Protein AF-A0A7C5IJB0-F1 (afdb_monomer)

Nearest PDB structures (foldseek):
  7scl-assembly1_A  TM=9.214E-01  e=8.291E-28  Staphylococcus aureus
  1pzx-assembly2_B  TM=9.010E-01  e=3.200E-28  Geobacillus stearothermophilus
  5woo-assembly1_A  TM=9.249E-01  e=5.245E-27  Staphylococcus aureus
  3lup-assembly1_A  TM=8.857E-01  e=1.009E-26  Streptococcus agalactiae 2603V/R
  7sg3-assembly1_A  TM=8.750E-01  e=2.615E-26  Staphylococcus aureus

Mean predicted aligned error: 15.98 Å

Solvent-accessible surface area (backbone atoms only — not comparable to full-atom values): 25417 Å² total; per-residue (Å²): 139,82,84,78,88,84,86,86,83,86,89,78,98,72,97,78,92,80,90,80,90,83,81,89,78,93,77,83,96,74,89,81,86,81,86,79,91,85,86,86,86,88,81,87,88,91,83,89,79,94,75,96,72,81,88,80,80,82,81,82,79,87,84,80,86,80,87,82,84,65,96,86,74,82,55,74,74,65,57,54,61,49,62,77,70,77,55,89,82,84,83,87,86,87,77,96,71,96,69,84,69,76,76,66,59,73,71,65,78,79,72,80,88,85,88,81,80,85,82,85,70,69,89,89,71,77,76,79,82,70,76,96,57,92,72,75,64,48,66,40,35,33,33,41,48,48,20,15,66,50,69,70,57,25,59,75,54,58,39,44,73,45,50,32,32,39,29,50,78,90,48,76,36,35,33,80,74,77,38,48,48,68,60,42,56,54,46,65,71,72,45,89,62,73,59,49,73,44,65,50,49,30,69,61,45,29,53,53,50,51,65,63,32,67,84,60,19,33,37,41,34,37,29,52,8,63,79,73,38,65,42,48,61,22,44,52,54,17,44,66,76,40,82,90,58,56,67,44,81,41,73,43,40,29,52,23,44,54,22,26,52,47,47,52,49,46,30,52,42,35,75,72,67,52,53,72,68,58,44,51,59,47,46,54,51,44,56,73,60,43,46,41,38,34,38,39,72,51,66,61,29,19,53,75,59,69,55,29,53,61,38,55,78,46,65,92,76,45,95,67,52,21,43,30,30,31,59,53,98,22,39,35,33,65,72,45,89,24,69,40,63,71,62,26,52,53,47,50,54,50,52,48,34,72,76,62,45,71,60,40,48,20,40,33,27,28,29,19,15,95,34,70,67,64,39,53,53,51,44,53,58,46,53,75,49,31,40,56,81,38,79,45,81,17,57,31,32,44,65,43,27,54,27,45,31,62,59,23,44,32,43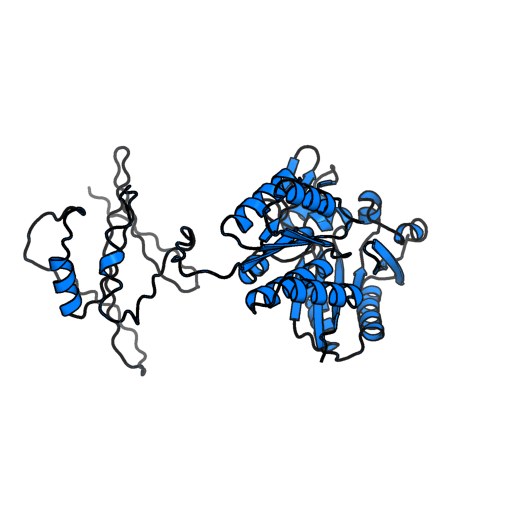,28,41,24,76,54,84,131

Sequence (418 aa):
MTASPQIFIARTPYCVQSYAALTAHGQRGRMSVIPALLVEEYGKDPAPLCQESKPLWHATRLRGGQPGIQANELSYDKLKTLSCQGAAATAYFLGHLPLNIHSIWANLATKHACRYLRVLLPANVMGIYRPETGASAMIRIVADSASSIAPDLAQQLGIHLVPMKVLFGEETYLDGVNMDSTEFYERLKSNRVLPTTSQPSAGELQQVFDQLTAGGDEVLCVLISHLMSGTLSSAEAARDMLPTRSIHIFNSLSVSVGEGLLAMAAAKMAQEGQTMEAILARLERMRSQMRLFFVVDTLEFLQRGGRIGGAAALIGSLLKVKPLLCIENGRIEPMEKVRTKPKAVERMLAVMEEKVGAGRPVWAAVTHTNNPIEAAQLSQALQARFDCRHMLVGDAGPTVGVHAGPGVLGIATCPIEA

Radius of gyration: 28.79 Å; Cα contacts (8 Å, |Δi|>4): 614; chains: 1; bounding box: 74×82×54 Å

Structure (mmCIF, N/CA/C/O backbone):
data_AF-A0A7C5IJB0-F1
#
_entry.id   AF-A0A7C5IJB0-F1
#
loop_
_atom_site.group_PDB
_atom_site.id
_atom_site.type_symbol
_atom_site.label_atom_id
_atom_site.label_alt_id
_atom_site.label_comp_id
_atom_site.label_asym_id
_atom_site.label_entity_id
_atom_site.label_seq_id
_atom_site.pdbx_PDB_ins_code
_atom_site.Cartn_x
_atom_site.Cartn_y
_atom_site.Cartn_z
_atom_site.occupancy
_atom_site.B_iso_or_equiv
_atom_site.auth_seq_id
_atom_site.auth_comp_id
_atom_site.auth_asym_id
_atom_site.auth_atom_id
_atom_site.pdbx_PDB_model_num
ATOM 1 N N . MET A 1 1 ? -17.697 65.848 -2.144 1.00 29.58 1 MET A N 1
ATOM 2 C CA . MET A 1 1 ? -16.968 64.940 -3.054 1.00 29.58 1 MET A CA 1
ATOM 3 C C . MET A 1 1 ? -17.092 63.530 -2.503 1.00 29.58 1 MET A C 1
ATOM 5 O O . MET A 1 1 ? -16.327 63.134 -1.639 1.00 29.58 1 MET A O 1
ATOM 9 N N . THR A 1 2 ? -18.149 62.833 -2.904 1.00 24.44 2 THR A N 1
ATOM 10 C CA . THR A 1 2 ? -18.487 61.473 -2.470 1.00 24.44 2 THR A CA 1
ATOM 11 C C . THR A 1 2 ? -18.045 60.507 -3.561 1.00 24.44 2 THR A C 1
ATOM 13 O O . THR A 1 2 ? -18.584 60.553 -4.665 1.00 24.44 2 THR A O 1
ATOM 16 N N . ALA A 1 3 ? -17.044 59.675 -3.280 1.00 24.64 3 ALA A N 1
ATOM 17 C CA . ALA A 1 3 ? -16.670 58.577 -4.162 1.00 24.64 3 ALA A CA 1
ATOM 18 C C . ALA A 1 3 ? -17.690 57.437 -3.999 1.00 24.64 3 ALA A C 1
ATOM 20 O O . ALA A 1 3 ? -17.927 56.969 -2.886 1.00 24.64 3 ALA A O 1
ATOM 21 N N . SER A 1 4 ? -18.314 57.025 -5.102 1.00 23.22 4 SER A N 1
ATOM 22 C CA . SER A 1 4 ? -19.212 55.869 -5.158 1.00 23.22 4 SER A CA 1
ATOM 23 C C . SER A 1 4 ? -18.417 54.565 -4.992 1.00 23.22 4 SER A C 1
ATOM 25 O O . SER A 1 4 ? -17.361 54.433 -5.614 1.00 23.22 4 SER A O 1
ATOM 27 N N . PRO A 1 5 ? -18.890 53.584 -4.204 1.00 26.23 5 PRO A N 1
ATOM 28 C CA . PRO A 1 5 ? -18.219 52.292 -4.093 1.00 26.23 5 PRO A CA 1
ATOM 29 C C . PRO A 1 5 ? -18.328 51.509 -5.412 1.00 26.23 5 PRO A C 1
ATOM 31 O O . PRO A 1 5 ? -19.416 51.368 -5.971 1.00 26.23 5 PRO A O 1
ATOM 34 N N . GLN A 1 6 ? -17.199 50.997 -5.908 1.00 23.09 6 GLN A N 1
ATOM 35 C CA . GLN A 1 6 ? -17.156 50.047 -7.023 1.00 23.09 6 GLN A CA 1
ATOM 36 C C . GLN A 1 6 ? -17.280 48.613 -6.492 1.00 23.09 6 GLN A C 1
ATOM 38 O O . GLN A 1 6 ? -16.606 48.240 -5.534 1.00 23.09 6 GLN A O 1
ATOM 43 N N . ILE A 1 7 ? -18.136 47.813 -7.131 1.00 28.77 7 ILE A N 1
ATOM 44 C CA . ILE A 1 7 ? -18.315 46.382 -6.861 1.00 28.77 7 ILE A CA 1
ATOM 45 C C . ILE A 1 7 ? -17.532 45.608 -7.924 1.00 28.77 7 ILE A C 1
ATOM 47 O O . ILE A 1 7 ? -17.762 45.803 -9.116 1.00 28.77 7 ILE A O 1
ATOM 51 N N . PHE A 1 8 ? -16.636 44.715 -7.503 1.00 24.11 8 PHE A N 1
ATOM 52 C CA . PHE A 1 8 ? -15.958 43.776 -8.399 1.00 24.11 8 PHE A CA 1
ATOM 53 C C . PHE A 1 8 ? -16.697 42.433 -8.414 1.00 24.11 8 PHE A C 1
ATOM 55 O O . PHE A 1 8 ? -17.028 41.892 -7.361 1.00 24.11 8 PHE A O 1
ATOM 62 N N . ILE A 1 9 ? -16.946 41.892 -9.610 1.00 26.31 9 ILE A N 1
ATOM 63 C CA . ILE A 1 9 ? -17.582 40.586 -9.831 1.00 26.31 9 ILE A CA 1
ATOM 64 C C . ILE A 1 9 ? -16.593 39.718 -10.614 1.00 26.31 9 ILE A C 1
ATOM 66 O O . ILE A 1 9 ? -16.272 40.038 -11.757 1.00 26.31 9 ILE A O 1
ATOM 70 N N . ALA A 1 10 ? -16.132 38.615 -10.026 1.00 23.77 10 ALA A N 1
ATOM 71 C CA . ALA A 1 10 ? -15.390 37.574 -10.737 1.00 23.77 10 ALA A CA 1
ATOM 72 C C . ALA A 1 10 ? -16.339 36.415 -11.087 1.00 23.77 10 ALA A C 1
ATOM 74 O O . ALA A 1 10 ? -17.153 36.006 -10.261 1.00 23.77 10 ALA A O 1
ATOM 75 N N . ARG A 1 11 ? -16.256 35.898 -12.319 1.00 22.50 11 ARG A N 1
ATOM 76 C CA . ARG A 1 11 ? -17.023 34.732 -12.789 1.00 22.50 11 ARG A CA 1
ATOM 77 C C . ARG A 1 11 ? -16.116 33.501 -12.833 1.00 22.50 11 ARG A C 1
ATOM 79 O O . ARG A 1 11 ? -15.090 33.546 -13.504 1.00 22.50 11 ARG A O 1
ATOM 86 N N . THR A 1 12 ? -16.541 32.393 -12.233 1.00 23.52 12 THR A N 1
ATOM 87 C CA . THR A 1 12 ? -16.062 31.037 -12.562 1.00 23.52 12 THR A CA 1
ATOM 88 C C . THR A 1 12 ? -17.260 30.085 -12.695 1.00 23.52 12 THR A C 1
ATOM 90 O O . THR A 1 12 ? -18.293 30.325 -12.065 1.00 23.52 12 THR A O 1
ATOM 93 N N . PRO A 1 13 ? -17.196 29.052 -13.560 1.00 24.62 13 PRO A N 1
ATOM 94 C CA . PRO A 1 13 ? -18.396 28.381 -14.039 1.00 24.62 13 PRO A CA 1
ATOM 95 C C . PRO A 1 13 ? -18.637 27.043 -13.330 1.00 24.62 13 PRO A C 1
ATOM 97 O O . PRO A 1 13 ? -18.493 26.023 -13.974 1.00 24.62 13 PRO A O 1
ATOM 100 N N . TYR A 1 14 ? -19.026 27.018 -12.051 1.00 23.75 14 TYR A N 1
ATOM 101 C CA . TYR A 1 14 ? -19.709 25.856 -11.448 1.00 23.75 14 TYR A CA 1
ATOM 102 C C . TYR A 1 14 ? -20.651 26.326 -10.320 1.00 23.75 14 TYR A C 1
ATOM 104 O O . TYR A 1 14 ? -20.256 27.072 -9.428 1.00 23.75 14 TYR A O 1
ATOM 112 N N . CYS A 1 15 ? -21.930 25.949 -10.418 1.00 24.45 15 CYS A N 1
ATOM 113 C CA . CYS A 1 15 ? -23.040 26.337 -9.540 1.00 24.45 15 CYS A CA 1
ATOM 114 C C . CYS A 1 15 ? -22.812 25.980 -8.062 1.00 24.45 15 CYS A C 1
ATOM 116 O O . CYS A 1 15 ? -22.786 24.798 -7.752 1.00 24.45 15 CYS A O 1
ATOM 118 N N . VAL A 1 16 ? -22.748 26.987 -7.178 1.00 25.56 16 VAL A N 1
ATOM 119 C CA . VAL A 1 16 ? -23.660 27.277 -6.038 1.00 25.56 16 VAL A CA 1
ATOM 120 C C . VAL A 1 16 ? -23.373 28.735 -5.627 1.00 25.56 16 VAL A C 1
ATOM 122 O O . VAL A 1 16 ? -22.243 29.063 -5.277 1.00 25.56 16 VAL A O 1
ATOM 125 N N . GLN A 1 17 ? -24.354 29.640 -5.722 1.00 24.73 17 GLN A N 1
ATOM 126 C CA . GLN A 1 17 ? -24.173 31.065 -5.404 1.00 24.73 17 GLN A CA 1
ATOM 127 C C . GLN A 1 17 ? -24.481 31.354 -3.929 1.00 24.73 17 GLN A C 1
ATOM 129 O O . GLN A 1 17 ? -25.621 31.222 -3.501 1.00 24.73 17 GLN A O 1
ATOM 134 N N . SER A 1 18 ? -23.486 31.842 -3.189 1.00 28.72 18 SER A N 1
ATOM 135 C CA . SER A 1 18 ? -23.680 32.573 -1.931 1.00 28.72 18 SER A CA 1
ATOM 136 C C . SER A 1 18 ? -23.090 33.970 -2.111 1.00 28.72 18 SER A C 1
ATOM 138 O O . SER A 1 18 ? -21.900 34.104 -2.393 1.00 28.72 18 SER A O 1
ATOM 140 N N . TYR A 1 19 ? -23.906 35.017 -1.981 1.00 25.91 19 TYR A N 1
ATOM 141 C CA . TYR A 1 19 ? -23.451 36.403 -2.096 1.00 25.91 19 TYR A CA 1
ATOM 142 C C . TYR A 1 19 ? -23.101 36.968 -0.718 1.00 25.91 19 TYR A C 1
ATOM 144 O O . TYR A 1 19 ? -23.952 37.027 0.166 1.00 25.91 19 TYR A O 1
ATOM 152 N N . ALA A 1 20 ? -21.871 37.450 -0.555 1.00 27.50 20 ALA A N 1
ATOM 153 C CA . ALA A 1 20 ? -21.497 38.326 0.550 1.00 27.50 20 ALA A CA 1
ATOM 154 C C . ALA A 1 20 ? -21.098 39.690 -0.024 1.00 27.50 20 ALA A C 1
ATOM 156 O O . ALA A 1 20 ? -20.130 39.796 -0.776 1.00 27.50 20 ALA A O 1
ATOM 157 N N . ALA A 1 21 ? -21.848 40.740 0.311 1.00 27.16 21 ALA A N 1
ATOM 158 C CA . ALA A 1 21 ? -21.443 42.110 0.024 1.00 27.16 21 ALA A CA 1
ATOM 159 C C . ALA A 1 21 ? -20.511 42.593 1.146 1.00 27.16 21 ALA A C 1
ATOM 161 O O . ALA A 1 21 ? -20.919 42.679 2.302 1.00 27.16 21 ALA A O 1
ATOM 162 N N . LEU A 1 22 ? -19.258 42.907 0.811 1.00 26.75 22 LEU A N 1
ATOM 163 C CA . LEU A 1 22 ? -18.311 43.546 1.725 1.00 26.75 22 LEU A CA 1
ATOM 164 C C . LEU A 1 22 ? -18.244 45.039 1.398 1.00 26.75 22 LEU A C 1
ATOM 166 O O . LEU A 1 22 ? -17.748 45.427 0.343 1.00 26.75 22 LEU A O 1
ATOM 170 N N . THR A 1 23 ? -18.713 45.889 2.306 1.00 28.05 23 THR A N 1
ATOM 171 C CA . THR A 1 23 ? -18.455 47.335 2.255 1.00 28.05 23 THR A CA 1
ATOM 172 C C . THR A 1 23 ? -17.389 47.697 3.279 1.00 28.05 23 THR A C 1
ATOM 174 O O . THR A 1 23 ? -17.592 47.517 4.479 1.00 28.05 23 THR A O 1
ATOM 177 N N . ALA A 1 24 ? -16.254 48.223 2.817 1.00 26.02 24 ALA A N 1
ATOM 178 C CA . ALA A 1 24 ? -15.204 48.746 3.682 1.00 26.02 24 ALA A CA 1
ATOM 179 C C . ALA A 1 24 ? -15.493 50.213 4.037 1.00 26.02 24 ALA A C 1
ATOM 181 O O . ALA A 1 24 ? -15.533 51.071 3.156 1.00 26.02 24 ALA A O 1
ATOM 182 N N . HIS A 1 25 ? -15.642 50.517 5.326 1.00 30.11 25 HIS A N 1
ATOM 183 C CA . HIS A 1 25 ? -15.542 51.887 5.826 1.00 30.11 25 HIS A CA 1
ATOM 184 C C . HIS A 1 25 ? -14.255 52.052 6.633 1.00 30.11 25 HIS A C 1
ATOM 186 O O . HIS A 1 25 ? -13.997 51.325 7.591 1.00 30.11 25 HIS A O 1
ATOM 192 N N . GLY A 1 26 ? -13.432 53.019 6.228 1.00 27.67 26 GLY A N 1
ATOM 193 C CA . GLY A 1 26 ? -12.246 53.424 6.967 1.00 27.67 26 GLY A CA 1
ATOM 194 C C . GLY A 1 26 ? -12.617 54.273 8.181 1.00 27.67 26 GLY A C 1
ATOM 195 O O . GLY A 1 26 ? -13.130 55.372 8.024 1.00 27.67 26 GLY A O 1
ATOM 196 N N . GLN A 1 27 ? -12.351 53.762 9.381 1.00 29.03 27 GLN A N 1
ATOM 197 C CA . GLN A 1 27 ? -11.394 54.305 10.356 1.00 29.03 27 GLN A CA 1
ATOM 198 C C . GLN A 1 27 ? -11.467 53.472 11.651 1.00 29.03 27 GLN A C 1
ATOM 200 O O . GLN A 1 27 ? -12.530 53.285 12.227 1.00 29.03 27 GLN A O 1
ATOM 205 N N . ARG A 1 28 ? -10.297 52.989 12.097 1.00 31.72 28 ARG A N 1
ATOM 206 C CA . ARG A 1 28 ? -10.002 52.308 13.378 1.00 31.72 28 ARG A CA 1
ATOM 207 C C . ARG A 1 28 ? -10.847 51.065 13.735 1.00 31.72 28 ARG A C 1
ATOM 209 O O . ARG A 1 28 ? -11.802 51.120 14.496 1.00 31.72 28 ARG A O 1
ATOM 216 N N . GLY A 1 29 ? -10.332 49.900 13.333 1.00 34.06 29 GLY A N 1
ATOM 217 C CA . GLY A 1 29 ? -10.135 48.774 14.263 1.00 34.06 29 GLY A CA 1
ATOM 218 C C . GLY A 1 29 ? -11.329 47.903 14.675 1.00 34.06 29 GLY A C 1
ATOM 219 O O . GLY A 1 29 ? -11.158 47.087 15.576 1.00 34.06 29 GLY A O 1
ATOM 220 N N . ARG A 1 30 ? -12.503 48.005 14.042 1.00 26.06 30 ARG A N 1
ATOM 221 C CA . ARG A 1 30 ? -13.581 47.006 14.184 1.00 26.06 30 ARG A CA 1
ATOM 222 C C . ARG A 1 30 ? -14.236 46.727 12.835 1.00 26.06 30 ARG A C 1
ATOM 224 O O . ARG A 1 30 ? -14.758 47.634 12.199 1.00 26.06 30 ARG A O 1
ATOM 231 N N . MET A 1 31 ? -14.205 45.466 12.412 1.00 25.78 31 MET A N 1
ATOM 232 C CA . MET A 1 31 ? -14.923 44.978 11.237 1.00 25.78 31 MET A CA 1
ATOM 233 C C . MET A 1 31 ? -16.291 44.480 11.714 1.00 25.78 31 MET A C 1
ATOM 235 O O . MET A 1 31 ? -16.364 43.580 12.548 1.00 25.78 31 MET A O 1
ATOM 239 N N . SER A 1 32 ? -17.372 45.108 11.259 1.00 26.91 32 SER A N 1
ATOM 240 C CA . SER A 1 32 ? -18.741 44.717 11.608 1.00 26.91 32 SER A CA 1
ATOM 241 C C . SER A 1 32 ? -19.401 44.092 10.387 1.00 26.91 32 SER A C 1
ATOM 243 O O . SER A 1 32 ? -19.558 44.753 9.365 1.00 26.91 32 SER A O 1
ATOM 245 N N . VAL A 1 33 ? -19.772 42.816 10.487 1.00 28.78 33 VAL A N 1
ATOM 246 C CA . VAL A 1 33 ? -20.575 42.127 9.469 1.00 28.78 33 VAL A CA 1
ATOM 247 C C . VAL A 1 33 ? -22.043 42.390 9.793 1.00 28.78 33 VAL A C 1
ATOM 249 O O . VAL A 1 33 ? -22.505 42.025 10.871 1.00 28.78 33 VAL A O 1
ATOM 252 N N . ILE A 1 34 ? -22.773 43.045 8.889 1.00 26.20 34 ILE A N 1
ATOM 253 C CA . ILE A 1 34 ? -24.230 43.195 8.996 1.00 26.20 34 ILE A CA 1
ATOM 254 C C . ILE A 1 34 ? -24.862 42.059 8.179 1.00 26.20 34 ILE A C 1
ATOM 256 O O . ILE A 1 34 ? -24.633 42.015 6.969 1.00 26.20 34 ILE A O 1
ATOM 260 N N . PRO A 1 35 ? -25.640 41.140 8.778 1.00 25.52 35 PRO A N 1
ATOM 261 C CA . PRO A 1 35 ? -26.345 40.120 8.011 1.00 25.52 35 PRO A CA 1
ATOM 262 C C . PRO A 1 35 ? -27.511 40.758 7.244 1.00 25.52 35 PRO A C 1
ATOM 264 O O . PRO A 1 35 ? -28.336 41.455 7.835 1.00 25.52 35 PRO A O 1
ATOM 267 N N . ALA A 1 36 ? -27.605 40.496 5.941 1.00 26.64 36 ALA A N 1
ATOM 268 C CA . ALA A 1 36 ? -28.824 40.719 5.169 1.00 26.64 36 ALA A CA 1
ATOM 269 C C . ALA A 1 36 ? -29.621 39.407 5.123 1.00 26.64 36 ALA A C 1
ATOM 271 O O . ALA A 1 36 ? -29.064 38.355 4.810 1.00 26.64 36 ALA A O 1
ATOM 272 N N . LEU A 1 37 ? -30.912 39.463 5.454 1.00 25.73 37 LEU A N 1
ATOM 273 C CA . LEU A 1 37 ? -31.819 38.322 5.355 1.00 25.73 37 LEU A CA 1
ATOM 274 C C . LEU A 1 37 ? -32.308 38.213 3.900 1.00 25.73 37 LEU A C 1
ATOM 276 O O . LEU A 1 37 ? -32.921 39.151 3.393 1.00 25.73 37 LEU A O 1
ATOM 280 N N . LEU A 1 38 ? -32.039 37.091 3.234 1.00 25.11 38 LEU A N 1
ATOM 281 C CA . LEU A 1 38 ? -32.618 36.745 1.932 1.00 25.11 38 LEU A CA 1
ATOM 282 C C . LEU A 1 38 ? -33.705 35.691 2.156 1.00 25.11 38 LEU A C 1
ATOM 284 O O . LEU A 1 38 ? -33.462 34.686 2.821 1.00 25.11 38 LEU A O 1
ATOM 288 N N . VAL A 1 39 ? -34.901 35.937 1.625 1.00 25.39 39 VAL A N 1
ATOM 289 C CA . VAL A 1 39 ? -36.026 34.993 1.639 1.00 25.39 39 VAL A CA 1
ATOM 290 C C . VAL A 1 39 ? -36.309 34.611 0.187 1.00 25.39 39 VAL A C 1
ATOM 292 O O . VAL A 1 39 ? -36.594 35.493 -0.619 1.00 25.39 39 VAL A O 1
ATOM 295 N N . GLU A 1 40 ? -36.207 33.325 -0.151 1.00 27.06 40 GLU A N 1
ATOM 296 C CA . GLU A 1 40 ? -36.663 32.772 -1.436 1.00 27.06 40 GLU A CA 1
ATOM 297 C C . GLU A 1 40 ? -38.011 32.061 -1.240 1.00 27.06 40 GLU A C 1
ATOM 299 O O . GLU A 1 40 ? -38.139 31.196 -0.372 1.00 27.06 40 GLU A O 1
ATOM 304 N N . GLU A 1 41 ? -39.013 32.398 -2.057 1.00 25.81 41 GLU A N 1
ATOM 305 C CA . GLU A 1 41 ? -40.266 31.641 -2.176 1.00 25.81 41 GLU A CA 1
ATOM 306 C C . GLU A 1 41 ? -40.162 30.633 -3.331 1.00 25.81 41 GLU A C 1
ATOM 308 O O . GLU A 1 41 ? -39.852 31.007 -4.460 1.00 25.81 41 GLU A O 1
ATOM 313 N N . TYR A 1 42 ? -40.470 29.356 -3.077 1.00 27.70 42 TYR A N 1
ATOM 314 C CA . TYR A 1 42 ? -40.583 28.329 -4.121 1.00 27.70 42 TYR A CA 1
ATOM 315 C C . TYR A 1 42 ? -42.058 28.073 -4.474 1.00 27.70 42 TYR A C 1
ATOM 317 O O . TYR A 1 42 ? -42.798 27.472 -3.693 1.00 27.70 42 TYR A O 1
ATOM 325 N N . GLY A 1 43 ? -42.475 28.500 -5.670 1.00 27.39 43 GLY A N 1
ATOM 326 C CA . GLY A 1 43 ? -43.745 28.117 -6.304 1.00 27.39 43 GLY A CA 1
ATOM 327 C C . GLY A 1 43 ? -43.613 26.848 -7.163 1.00 27.39 43 GLY A C 1
ATOM 328 O O . GLY A 1 43 ? -42.544 26.565 -7.698 1.00 27.39 43 GLY A O 1
ATOM 329 N N . LYS A 1 44 ? -44.696 26.064 -7.265 1.00 28.17 44 LYS A N 1
ATOM 330 C CA . LYS A 1 44 ? -44.782 24.766 -7.967 1.00 28.17 44 LYS A CA 1
ATOM 331 C C . LYS A 1 44 ? -45.001 24.898 -9.492 1.00 28.17 44 LYS A C 1
ATOM 333 O O . LYS A 1 44 ? -45.686 25.814 -9.930 1.00 28.17 44 LYS A O 1
ATOM 338 N N . ASP A 1 45 ? -44.524 23.867 -10.201 1.00 27.44 45 ASP A N 1
ATOM 339 C CA . ASP A 1 45 ? -44.703 23.428 -11.608 1.00 27.44 45 ASP A CA 1
ATOM 340 C C . ASP A 1 45 ? -43.764 23.940 -12.735 1.00 27.44 45 ASP A C 1
ATOM 342 O O . ASP A 1 45 ? -43.531 25.144 -12.842 1.00 27.44 45 ASP A O 1
ATOM 346 N N . PRO A 1 46 ? -43.240 23.043 -13.621 1.00 41.66 46 PRO A N 1
ATOM 347 C CA . PRO A 1 46 ? -42.315 23.398 -14.703 1.00 41.66 46 PRO A CA 1
ATOM 348 C C . PRO A 1 46 ? -42.919 23.252 -16.122 1.00 41.66 46 PRO A C 1
ATOM 350 O O . PRO A 1 46 ? -43.310 22.157 -16.516 1.00 41.66 46 PRO A O 1
ATOM 353 N N . ALA A 1 47 ? -42.928 24.319 -16.938 1.00 23.72 47 ALA A N 1
ATOM 354 C CA . ALA A 1 47 ? -42.997 24.260 -18.416 1.00 23.72 47 ALA A CA 1
ATOM 355 C C . ALA A 1 47 ? -42.711 25.648 -19.063 1.00 23.72 47 ALA A C 1
ATOM 357 O O . ALA A 1 47 ? -42.757 26.652 -18.358 1.00 23.72 47 ALA A O 1
ATOM 358 N N . PRO A 1 48 ? -42.358 25.747 -20.366 1.00 39.97 48 PRO A N 1
ATOM 359 C CA . PRO A 1 48 ? -41.138 26.435 -20.800 1.00 39.97 48 PRO A CA 1
ATOM 360 C C . PRO A 1 48 ? -41.390 27.665 -21.683 1.00 39.97 48 PRO A C 1
ATOM 362 O O . PRO A 1 48 ? -42.135 27.568 -22.649 1.00 39.97 48 PRO A O 1
ATOM 365 N N . LEU A 1 49 ? -40.686 28.781 -21.455 1.00 22.91 49 LEU A N 1
ATOM 366 C CA . LEU A 1 49 ? -40.600 29.877 -22.431 1.00 22.91 49 LEU A CA 1
ATOM 367 C C . LEU A 1 49 ? -39.229 30.571 -22.388 1.00 22.91 49 LEU A C 1
ATOM 369 O O . LEU A 1 49 ? -38.852 31.204 -21.405 1.00 22.91 49 LEU A O 1
ATOM 373 N N . CYS A 1 50 ? -38.505 30.472 -23.506 1.00 24.56 50 CYS A N 1
ATOM 374 C CA . CYS A 1 50 ? -37.520 31.464 -23.927 1.00 24.56 50 CYS A CA 1
ATOM 375 C C . CYS A 1 50 ? -38.160 32.859 -23.940 1.00 24.56 50 CYS A C 1
ATOM 377 O O . CYS A 1 50 ? -39.181 33.028 -24.600 1.00 24.56 50 CYS A O 1
ATOM 379 N N . GLN A 1 51 ? -37.514 33.853 -23.326 1.00 23.14 51 GLN A N 1
ATOM 380 C CA . GLN A 1 51 ? -37.170 35.142 -23.948 1.00 23.14 51 GLN A CA 1
ATOM 381 C C . GLN A 1 51 ? -36.449 36.048 -22.941 1.00 23.14 51 GLN A C 1
ATOM 383 O O . GLN A 1 51 ? -36.788 36.110 -21.761 1.00 23.14 51 GLN A O 1
ATOM 388 N N . GLU A 1 52 ? -35.424 36.738 -23.436 1.00 31.22 52 GLU A N 1
ATOM 389 C CA . GLU A 1 52 ? -34.649 37.750 -22.725 1.00 31.22 52 GLU A CA 1
ATOM 390 C C . GLU A 1 52 ? -35.562 38.777 -22.038 1.00 31.22 52 GLU A C 1
ATOM 392 O O . GLU A 1 52 ? -36.266 39.544 -22.692 1.00 31.22 52 GLU A O 1
ATOM 397 N N . SER A 1 53 ? 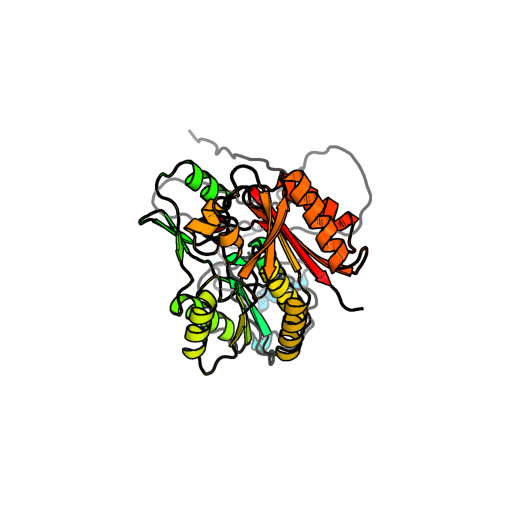-35.521 38.848 -20.709 1.00 23.53 53 SER A N 1
ATOM 398 C CA . SER A 1 53 ? -36.060 39.993 -19.977 1.00 23.53 53 SER A CA 1
ATOM 399 C C . SER A 1 53 ? -35.227 40.267 -18.725 1.00 23.53 53 SER A C 1
ATOM 401 O O . SER A 1 53 ? -34.873 39.380 -17.951 1.00 23.53 53 SER A O 1
ATOM 403 N N . LYS A 1 54 ? -34.825 41.532 -18.592 1.00 22.53 54 LYS A N 1
ATOM 404 C CA . LYS A 1 54 ? -34.006 42.078 -17.505 1.00 22.53 54 LYS A CA 1
ATOM 405 C C . LYS A 1 54 ? -34.737 41.899 -16.162 1.00 22.53 54 LYS A C 1
ATOM 407 O O . LYS A 1 54 ? -35.917 42.242 -16.105 1.00 22.53 54 LYS A O 1
ATOM 412 N N . PRO A 1 55 ? -34.077 41.469 -15.070 1.00 24.66 55 PRO A N 1
ATOM 413 C CA . PRO A 1 55 ? -34.721 41.446 -13.763 1.00 24.66 55 PRO A CA 1
ATOM 414 C C . PRO A 1 55 ? -34.964 42.881 -13.267 1.00 24.66 55 PRO A C 1
ATOM 416 O O . PRO A 1 55 ? -34.035 43.620 -12.937 1.00 24.66 55 PRO A O 1
ATOM 419 N N . LEU A 1 56 ? -36.238 43.276 -13.245 1.00 21.58 56 LEU A N 1
ATOM 420 C CA . LEU A 1 56 ? -36.762 44.421 -12.504 1.00 21.58 56 LEU A CA 1
ATOM 421 C C . LEU A 1 56 ? -36.837 44.028 -11.024 1.00 21.58 56 LEU A C 1
ATOM 423 O O . LEU A 1 56 ? -37.705 43.258 -10.624 1.00 21.58 56 LEU A O 1
ATOM 427 N N . TRP A 1 57 ? -35.936 44.556 -10.199 1.00 24.38 57 TRP A N 1
ATOM 428 C CA . TRP A 1 57 ? -36.028 44.404 -8.748 1.00 24.38 57 TRP A CA 1
ATOM 429 C C . TRP A 1 57 ? -36.976 45.466 -8.183 1.00 24.38 57 TRP A C 1
ATOM 431 O O . TRP A 1 57 ? -36.631 46.647 -8.114 1.00 24.38 57 TRP A O 1
ATOM 441 N N . HIS A 1 58 ? -38.176 45.060 -7.764 1.00 21.75 58 HIS A N 1
ATOM 442 C CA . HIS A 1 58 ? -39.049 45.902 -6.949 1.00 21.75 58 HIS A CA 1
ATOM 443 C C . HIS A 1 58 ? -38.612 45.830 -5.481 1.00 21.75 58 HIS A C 1
ATOM 445 O O . HIS A 1 58 ? -38.793 44.822 -4.806 1.00 21.75 58 HIS A O 1
ATOM 451 N N . ALA A 1 59 ? -38.039 46.922 -4.974 1.00 23.42 59 ALA A N 1
ATOM 452 C CA . ALA A 1 59 ? -37.787 47.101 -3.550 1.00 23.42 59 ALA A CA 1
ATOM 453 C C . ALA A 1 59 ? -39.087 47.523 -2.846 1.00 23.42 59 ALA A C 1
ATOM 455 O O . ALA A 1 59 ? -39.469 48.696 -2.877 1.00 23.42 59 ALA A O 1
ATOM 456 N N . THR A 1 60 ? -39.775 46.589 -2.194 1.00 23.19 60 THR A N 1
ATOM 457 C CA . THR A 1 60 ? -40.924 46.928 -1.346 1.00 23.19 60 THR A CA 1
ATOM 458 C C . THR A 1 60 ? -40.416 47.519 -0.027 1.00 23.19 60 THR A C 1
ATOM 460 O O . THR A 1 60 ? -39.907 46.813 0.840 1.00 23.19 60 THR A O 1
ATOM 463 N N . ARG A 1 61 ? -40.535 48.845 0.134 1.00 21.58 61 ARG A N 1
ATOM 464 C CA . ARG A 1 61 ? -40.337 49.534 1.422 1.00 21.58 61 ARG A CA 1
ATOM 465 C C . ARG A 1 61 ? -41.464 49.150 2.381 1.00 21.58 61 ARG A C 1
ATOM 467 O O . ARG A 1 61 ? -42.574 49.658 2.241 1.00 21.58 61 ARG A O 1
ATOM 474 N N . LEU A 1 62 ? -41.168 48.362 3.410 1.00 23.58 62 LEU A N 1
ATOM 475 C CA . LEU A 1 62 ? -42.026 48.299 4.594 1.00 23.58 62 LEU A CA 1
ATOM 476 C C . LEU A 1 62 ? -41.874 49.621 5.374 1.00 23.58 62 LEU A C 1
ATOM 478 O O . LEU A 1 62 ? -40.848 49.876 6.003 1.00 23.58 62 LEU A O 1
ATOM 482 N N . ARG A 1 63 ? -42.875 50.509 5.274 1.00 21.12 63 ARG A N 1
ATOM 483 C CA . ARG A 1 63 ? -43.044 51.670 6.166 1.00 21.12 63 ARG A CA 1
ATOM 484 C C . ARG A 1 63 ? -43.826 51.224 7.403 1.00 21.12 63 ARG A C 1
ATOM 486 O O . ARG A 1 63 ? -44.952 50.766 7.266 1.00 21.12 63 ARG A O 1
ATOM 493 N N . GLY A 1 64 ? -43.261 51.450 8.584 1.00 26.34 64 GLY A N 1
ATOM 494 C CA . GLY A 1 64 ? -43.932 51.273 9.876 1.00 26.34 64 GLY A CA 1
ATOM 495 C C . GLY A 1 64 ? -42.959 50.715 10.905 1.00 26.34 64 GLY A C 1
ATOM 496 O O . GLY A 1 64 ? -42.729 49.515 10.947 1.00 26.34 64 GLY A O 1
ATOM 497 N N . GLY A 1 65 ? -42.314 51.596 11.669 1.00 24.09 65 GLY A N 1
ATOM 498 C CA . GLY A 1 65 ? -41.256 51.219 12.602 1.00 24.09 65 GLY A CA 1
ATOM 499 C C . GLY A 1 65 ? -41.757 50.706 13.953 1.00 24.09 65 GLY A C 1
ATOM 500 O O . GLY A 1 65 ? -42.771 51.168 14.465 1.00 24.09 65 GLY A O 1
ATOM 501 N N . GLN A 1 66 ? -40.938 49.859 14.577 1.00 23.03 66 GLN A N 1
ATOM 502 C CA . GLN A 1 66 ? -40.378 50.159 15.896 1.00 23.03 66 GLN A CA 1
ATOM 503 C C . GLN A 1 66 ? -38.860 49.888 15.877 1.00 23.03 66 GLN A C 1
ATOM 505 O O . GLN A 1 66 ? -38.424 48.956 15.198 1.00 23.03 66 GLN A O 1
ATOM 510 N N . PRO A 1 67 ? -38.034 50.713 16.547 1.00 29.83 67 PRO A N 1
ATOM 511 C CA . PRO A 1 67 ? -36.584 50.578 16.511 1.00 29.83 67 PRO A CA 1
ATOM 512 C C . PRO A 1 67 ? -36.085 49.568 17.555 1.00 29.83 67 PRO A C 1
ATOM 514 O O . PRO A 1 67 ? -36.437 49.660 18.724 1.00 29.83 67 PRO A O 1
ATOM 517 N N . GLY A 1 68 ? -35.197 48.666 17.126 1.00 29.77 68 GLY A N 1
ATOM 518 C CA . GLY A 1 68 ? -34.304 47.894 17.995 1.00 29.77 68 GLY A CA 1
ATOM 519 C C . GLY A 1 68 ? -34.906 46.638 18.629 1.00 29.77 68 GLY A C 1
ATOM 520 O O . GLY A 1 68 ? -35.435 46.692 19.730 1.00 29.77 68 GLY A O 1
ATOM 521 N N . ILE A 1 69 ? -34.711 45.479 17.993 1.00 27.80 69 ILE A N 1
ATOM 522 C CA . ILE A 1 69 ? -34.739 44.187 18.694 1.00 27.80 69 ILE A CA 1
ATOM 523 C C . ILE A 1 69 ? -33.285 43.734 18.813 1.00 27.80 69 ILE A C 1
ATOM 525 O O . ILE A 1 69 ? -32.651 43.384 17.819 1.00 27.80 69 ILE A O 1
ATOM 529 N N . GLN A 1 70 ? -32.732 43.805 20.024 1.00 27.56 70 GLN A N 1
ATOM 530 C CA . GLN A 1 70 ? -31.462 43.154 20.334 1.00 27.56 70 GLN A CA 1
ATOM 531 C C . GLN A 1 70 ? -31.678 41.634 20.367 1.00 27.56 70 GLN A C 1
ATOM 533 O O . GLN A 1 70 ? -32.731 41.164 20.793 1.00 27.56 70 GLN A O 1
ATOM 538 N N . ALA A 1 71 ? -30.675 40.861 19.940 1.00 30.88 71 ALA A N 1
ATOM 539 C CA . ALA A 1 71 ? -30.736 39.404 19.752 1.00 30.88 71 ALA A CA 1
ATOM 540 C C . ALA A 1 71 ? -31.056 38.571 21.019 1.00 30.88 71 ALA A C 1
ATOM 542 O O . ALA A 1 71 ? -31.121 37.348 20.941 1.00 30.88 71 ALA A O 1
ATOM 543 N N . ASN A 1 72 ? -31.296 39.212 22.167 1.00 27.80 72 ASN A N 1
ATOM 544 C CA . ASN A 1 72 ? -31.508 38.561 23.458 1.00 27.80 72 ASN A CA 1
ATOM 545 C C . ASN A 1 72 ? -32.989 38.479 23.897 1.00 27.80 72 ASN A C 1
ATOM 547 O O . ASN A 1 72 ? -33.252 37.984 24.986 1.00 27.80 72 ASN A O 1
ATOM 551 N N . GLU A 1 73 ? -33.962 38.900 23.076 1.00 29.20 73 GLU A N 1
ATOM 552 C CA . GLU A 1 73 ? -35.403 38.829 23.411 1.00 29.20 73 GLU A CA 1
ATOM 553 C C . GLU A 1 73 ? -36.259 38.112 22.346 1.00 29.20 73 GLU A C 1
ATOM 555 O O . GLU A 1 73 ? -37.230 38.650 21.806 1.00 29.20 73 GLU A O 1
ATOM 560 N N . LEU A 1 74 ? -35.934 36.854 22.047 1.00 33.19 74 LEU A N 1
ATOM 561 C CA . LEU A 1 74 ? -36.839 35.959 21.316 1.00 33.19 74 LEU A CA 1
ATOM 562 C C . LEU A 1 74 ? -37.566 35.048 22.315 1.00 33.19 74 LEU A C 1
ATOM 564 O O . LEU A 1 74 ? -37.012 34.052 22.771 1.00 33.19 74 LEU A O 1
ATOM 568 N N . SER A 1 75 ? -38.809 35.392 22.673 1.00 35.59 75 SER A N 1
ATOM 569 C CA . SER A 1 75 ? -39.681 34.512 23.463 1.00 35.59 75 SER A CA 1
ATOM 570 C C . SER A 1 75 ? -40.429 33.513 22.569 1.00 35.59 75 SER A C 1
ATOM 572 O O . SER A 1 75 ? -40.753 33.804 21.414 1.00 35.59 75 SER A O 1
ATOM 574 N N . TYR A 1 76 ? -40.727 32.331 23.120 1.00 34.69 76 TYR A N 1
ATOM 575 C CA . TYR A 1 76 ? -41.392 31.211 22.436 1.00 34.69 76 TYR A CA 1
ATOM 576 C C . TYR A 1 76 ? -42.712 31.606 21.743 1.00 34.69 76 TYR A C 1
ATOM 578 O O . TYR A 1 76 ? -43.000 31.144 20.638 1.00 34.69 76 TYR A O 1
ATOM 586 N N . ASP A 1 77 ? -43.478 32.523 22.337 1.00 35.03 77 ASP A N 1
ATOM 587 C CA . ASP A 1 77 ? -44.762 32.969 21.786 1.00 35.03 77 ASP A CA 1
ATOM 588 C C . ASP A 1 77 ? -44.621 33.795 20.500 1.00 35.03 77 ASP A C 1
ATOM 590 O O . ASP A 1 77 ? -45.504 33.737 19.647 1.00 35.03 77 ASP A O 1
ATOM 594 N N . LYS A 1 78 ? -43.496 34.498 20.293 1.00 38.06 78 LYS A N 1
ATOM 595 C CA . LYS A 1 78 ? -43.240 35.249 19.047 1.00 38.06 78 LYS A CA 1
ATOM 596 C C . LYS A 1 78 ? -42.812 34.344 17.886 1.00 38.06 78 LYS A C 1
ATOM 598 O O . LYS A 1 78 ? -43.106 34.657 16.735 1.00 38.06 78 LYS A O 1
ATOM 603 N N . LEU A 1 79 ? -42.160 33.213 18.173 1.00 35.41 79 LEU A N 1
ATOM 604 C CA . LEU A 1 79 ? -41.769 32.226 17.155 1.00 35.41 79 LEU A CA 1
ATOM 605 C C . LEU A 1 79 ? -42.979 31.447 16.612 1.00 35.41 79 LEU A C 1
ATOM 607 O O . LEU A 1 79 ? -43.026 31.144 15.421 1.00 35.41 79 LEU A O 1
ATOM 611 N N . LYS A 1 80 ? -43.994 31.193 17.449 1.00 30.69 80 LYS A N 1
ATOM 612 C CA . LYS A 1 80 ? -45.264 30.579 17.020 1.00 30.69 80 LYS A CA 1
ATOM 613 C C . LYS A 1 80 ? -46.009 31.409 15.975 1.00 30.69 80 LYS A C 1
ATOM 615 O O . LYS A 1 80 ? -46.590 30.846 15.053 1.00 30.69 80 LYS A O 1
ATOM 620 N N . THR A 1 81 ? -45.989 32.735 16.090 1.00 32.53 81 THR A N 1
ATOM 621 C CA . THR A 1 81 ? -46.723 33.616 15.168 1.00 32.53 81 THR A CA 1
ATOM 622 C C . THR A 1 81 ? -46.148 33.581 13.749 1.00 32.53 81 THR A C 1
ATOM 624 O O . THR A 1 81 ? -46.898 33.713 12.786 1.00 32.53 81 THR A O 1
ATOM 627 N N . LEU A 1 82 ? -44.837 33.347 13.612 1.00 34.25 82 LEU A N 1
ATOM 628 C CA . LEU A 1 82 ? -44.151 33.260 12.318 1.00 34.25 82 LEU A CA 1
ATOM 629 C C . LEU A 1 82 ? -44.416 31.933 11.588 1.00 34.25 82 LEU A C 1
ATOM 631 O O . LEU A 1 82 ? -44.534 31.939 10.365 1.00 34.25 82 LEU A O 1
ATOM 635 N N . SER A 1 83 ? -44.578 30.809 12.301 1.00 33.34 83 SER A N 1
ATOM 636 C CA . SER A 1 83 ? -44.863 29.519 11.646 1.00 33.34 83 SER A CA 1
ATOM 637 C C . SER A 1 83 ? -46.312 29.391 11.154 1.00 33.34 83 SER A C 1
ATOM 639 O O . SER A 1 83 ? -46.568 28.693 10.175 1.00 33.34 83 SER A O 1
ATOM 641 N N . CYS A 1 84 ? -47.257 30.121 11.759 1.00 29.53 84 CYS A N 1
ATOM 642 C CA . CYS A 1 84 ? -48.664 30.131 11.342 1.00 29.53 84 CYS A CA 1
ATOM 643 C C . CYS A 1 84 ? -48.931 30.887 10.024 1.00 29.53 84 CYS A C 1
ATOM 645 O O . CYS A 1 84 ? -50.028 30.770 9.485 1.00 29.53 84 CYS A O 1
ATOM 647 N N . GLN A 1 85 ? -47.964 31.645 9.491 1.00 29.89 85 GLN A N 1
ATOM 648 C CA . GLN A 1 85 ? -48.120 32.430 8.254 1.00 29.89 85 GLN A CA 1
ATOM 649 C C . GLN A 1 85 ? -47.458 31.798 7.016 1.00 29.89 85 GLN A C 1
ATOM 651 O O . GLN A 1 85 ? -47.336 32.451 5.986 1.00 29.89 85 GLN A O 1
ATOM 656 N N . GLY A 1 86 ? -47.051 30.525 7.079 1.00 27.27 86 GLY A N 1
ATOM 657 C CA . GLY A 1 86 ? -46.560 29.787 5.905 1.00 27.27 86 GLY A CA 1
ATOM 658 C C . GLY A 1 86 ? -45.173 30.201 5.392 1.00 27.27 86 GLY A C 1
ATOM 659 O O . GLY A 1 86 ? -44.743 29.701 4.357 1.00 27.27 86 GLY A O 1
ATOM 660 N N . ALA A 1 87 ? -44.447 31.060 6.111 1.00 29.92 87 ALA A N 1
ATOM 661 C CA . ALA A 1 87 ? -43.090 31.462 5.755 1.00 29.92 87 ALA A CA 1
ATOM 662 C C . ALA A 1 87 ? -42.051 30.502 6.364 1.00 29.92 87 ALA A C 1
ATOM 664 O O . ALA A 1 87 ? -41.982 30.325 7.582 1.00 29.92 87 ALA A O 1
ATOM 665 N N . ALA A 1 88 ? -41.205 29.902 5.524 1.00 30.19 88 ALA A N 1
ATOM 666 C CA . ALA A 1 88 ? -40.023 29.175 5.977 1.00 30.19 88 ALA A CA 1
ATOM 667 C C . ALA A 1 88 ? -38.937 30.185 6.389 1.00 30.19 88 ALA A C 1
ATOM 669 O O . ALA A 1 88 ? -38.278 30.787 5.545 1.00 30.19 88 ALA A O 1
ATOM 670 N N . ALA A 1 89 ? -38.754 30.399 7.692 1.00 30.16 89 ALA A N 1
ATOM 671 C CA . ALA A 1 89 ? -37.683 31.248 8.208 1.00 30.16 89 ALA A CA 1
ATOM 672 C C . ALA A 1 89 ? -36.413 30.416 8.451 1.00 30.16 89 ALA A C 1
ATOM 674 O O . ALA A 1 89 ? -36.417 29.495 9.266 1.00 30.16 89 ALA A O 1
ATOM 675 N N . THR A 1 90 ? -35.314 30.762 7.775 1.00 30.89 90 THR A N 1
ATOM 676 C CA . THR A 1 90 ? -33.980 30.214 8.069 1.00 30.89 90 THR A CA 1
ATOM 677 C C . THR A 1 90 ? -33.237 31.208 8.959 1.00 30.89 90 THR A C 1
ATOM 679 O O . THR A 1 90 ? -32.933 32.318 8.527 1.00 30.89 90 THR A O 1
ATOM 682 N N . ALA A 1 91 ? -32.974 30.843 10.216 1.00 28.47 91 ALA A N 1
ATOM 683 C CA . ALA A 1 91 ? -32.221 31.675 11.154 1.00 28.47 91 ALA A CA 1
ATOM 684 C C . ALA A 1 91 ? -30.759 31.209 11.228 1.00 28.47 91 ALA A C 1
ATOM 686 O O . ALA A 1 91 ? -30.493 30.043 11.515 1.00 28.47 91 ALA A O 1
ATOM 687 N N . TYR A 1 92 ? -29.813 32.124 11.009 1.00 27.47 92 TYR A N 1
ATOM 688 C CA . TYR A 1 92 ? -28.386 31.879 11.227 1.00 27.47 92 TYR A CA 1
ATOM 689 C C . TYR A 1 92 ? -27.990 32.383 12.617 1.00 27.47 92 TYR A C 1
ATOM 691 O O . TYR A 1 92 ? -28.113 33.573 12.902 1.00 27.47 92 TYR A O 1
ATOM 699 N N . PHE A 1 93 ? -27.484 31.493 13.471 1.00 26.06 93 PHE A N 1
ATOM 700 C CA . PHE A 1 93 ? -26.834 31.864 14.728 1.00 26.06 93 PHE A CA 1
ATOM 701 C C . PHE A 1 93 ? -25.318 31.718 14.572 1.00 26.06 93 PHE A C 1
ATOM 703 O O . PHE A 1 93 ? -24.810 30.618 14.378 1.00 26.06 93 PHE A O 1
ATOM 710 N N . LEU A 1 94 ? -24.594 32.832 14.674 1.00 26.25 94 LEU A N 1
ATOM 711 C CA . LEU A 1 94 ? -23.139 32.855 14.825 1.00 26.25 94 LEU A CA 1
ATOM 712 C C . LEU A 1 94 ? -22.820 33.636 16.099 1.00 26.25 94 LEU A C 1
ATOM 714 O O . LEU A 1 94 ? -22.817 34.864 16.103 1.00 26.25 94 LEU A O 1
ATOM 718 N N . GLY A 1 95 ? -22.592 32.917 17.196 1.00 26.08 95 GLY A N 1
ATOM 719 C CA . GLY A 1 95 ? -22.174 33.513 18.461 1.00 26.08 95 GLY A CA 1
ATOM 720 C C . GLY A 1 95 ? -21.856 32.460 19.517 1.00 26.08 95 GLY A C 1
ATOM 721 O O . GLY A 1 95 ? -22.691 31.614 19.826 1.00 26.08 95 GLY A O 1
ATOM 722 N N . HIS A 1 96 ? -20.648 32.525 20.079 1.00 32.41 96 HIS A N 1
ATOM 723 C CA . HIS A 1 96 ? -20.258 31.769 21.267 1.00 32.41 96 HIS A CA 1
ATOM 724 C C . HIS A 1 96 ? -21.033 32.288 22.487 1.00 32.41 96 HIS A C 1
ATOM 726 O O . HIS A 1 96 ? -20.817 33.417 22.921 1.00 32.41 96 HIS A O 1
ATOM 732 N N . LEU A 1 97 ? -21.906 31.458 23.059 1.00 27.39 97 LEU A N 1
ATOM 733 C CA . LEU A 1 97 ? -22.533 31.684 24.364 1.00 27.39 97 LEU A CA 1
ATOM 734 C C . LEU A 1 97 ? -22.381 30.412 25.215 1.00 27.39 97 LEU A C 1
ATOM 736 O O . LEU A 1 97 ? -22.688 29.328 24.717 1.00 27.39 97 LEU A O 1
ATOM 740 N N . PRO A 1 98 ? -21.937 30.503 26.482 1.00 30.47 98 PRO A N 1
ATOM 741 C CA . PRO A 1 98 ? -21.908 29.366 27.387 1.00 30.47 98 PRO A CA 1
ATOM 742 C C . PRO A 1 98 ? -23.274 29.273 28.075 1.00 30.47 98 PRO A C 1
ATOM 744 O O . PRO A 1 98 ? -23.519 29.954 29.067 1.00 30.47 98 PRO A O 1
ATOM 747 N N . LEU A 1 99 ? -24.197 28.473 27.540 1.00 29.53 99 LEU A N 1
ATOM 748 C CA . LEU A 1 99 ? -25.484 28.214 28.192 1.00 29.53 99 LEU A CA 1
ATOM 749 C C . LEU A 1 99 ? -25.815 26.720 28.173 1.00 29.53 99 LEU A C 1
ATOM 751 O O . LEU A 1 99 ? -25.644 26.030 27.174 1.00 29.53 99 LEU A O 1
ATOM 755 N N . ASN A 1 100 ? -26.257 26.242 29.333 1.00 29.77 100 ASN A N 1
ATOM 756 C CA . ASN A 1 100 ? -26.500 24.852 29.699 1.00 29.77 100 ASN A CA 1
ATOM 757 C C . ASN A 1 100 ? -27.632 24.243 28.835 1.00 29.77 100 ASN A C 1
ATOM 759 O O . ASN A 1 100 ? -28.793 24.628 28.965 1.00 29.77 100 ASN A O 1
ATOM 763 N N . ILE A 1 101 ? -27.292 23.319 27.927 1.00 32.72 101 ILE A N 1
ATOM 764 C CA . ILE A 1 101 ? -28.148 22.838 26.818 1.00 32.72 101 ILE A CA 1
ATOM 765 C C . ILE A 1 101 ? -29.284 21.885 27.257 1.00 32.72 101 ILE A C 1
ATOM 767 O O . ILE A 1 101 ? -30.206 21.626 26.482 1.00 32.72 101 ILE A O 1
ATOM 771 N N . HIS A 1 102 ? -29.309 21.399 28.501 1.00 31.86 102 HIS A N 1
ATOM 772 C CA . HIS A 1 102 ? -30.277 20.368 28.906 1.00 31.86 102 HIS A CA 1
ATOM 773 C C . HIS A 1 102 ? -31.749 20.816 29.010 1.00 31.86 102 HIS A C 1
ATOM 775 O O . HIS A 1 102 ? -32.634 19.973 28.884 1.00 31.86 102 HIS A O 1
ATOM 781 N N . SER A 1 103 ? -32.059 22.104 29.186 1.00 31.17 103 SER A N 1
ATOM 782 C CA . SER A 1 103 ? -33.444 22.546 29.442 1.00 31.17 103 SER A CA 1
ATOM 783 C C . SER A 1 103 ? -34.267 22.887 28.192 1.00 31.17 103 SER A C 1
ATOM 785 O O . SER A 1 103 ? -35.492 22.960 28.278 1.00 31.17 103 SER A O 1
ATOM 787 N N . ILE A 1 104 ? -33.637 23.061 27.024 1.00 35.03 104 ILE A N 1
ATOM 788 C CA . ILE A 1 104 ? -34.341 23.472 25.792 1.00 35.03 104 ILE A CA 1
ATOM 789 C C . ILE A 1 104 ? -34.772 22.257 24.952 1.00 35.03 104 ILE A C 1
ATOM 791 O O . ILE A 1 104 ? -35.841 22.271 24.343 1.00 35.03 104 ILE A O 1
ATOM 795 N N . TRP A 1 105 ? -34.003 21.165 24.974 1.00 31.98 105 TRP A N 1
ATOM 796 C CA . TRP A 1 105 ? -34.275 19.989 24.136 1.00 31.98 105 TRP A CA 1
ATOM 797 C C . TRP A 1 105 ? -35.390 19.078 24.667 1.00 31.98 105 TRP A C 1
ATOM 799 O O . TRP A 1 105 ? -36.092 18.450 23.876 1.00 31.98 105 TRP A O 1
ATOM 809 N N . ALA A 1 106 ? -35.625 19.053 25.982 1.00 29.70 106 ALA A N 1
ATOM 810 C CA . ALA A 1 106 ? -36.620 18.166 26.591 1.00 29.70 106 ALA A CA 1
ATOM 811 C C . ALA A 1 106 ? -38.083 18.519 26.239 1.00 29.70 106 ALA A C 1
ATOM 813 O O . ALA A 1 106 ? -38.953 17.656 26.328 1.00 29.70 106 ALA A O 1
ATOM 814 N N . ASN A 1 107 ? -38.366 19.752 25.795 1.00 30.72 107 ASN A N 1
ATOM 815 C CA . ASN A 1 107 ? -39.735 20.209 25.514 1.00 30.72 107 ASN A CA 1
ATOM 816 C C . ASN A 1 107 ? -40.123 20.241 24.023 1.00 30.72 107 ASN A C 1
ATOM 818 O O . ASN A 1 107 ? -41.307 20.367 23.721 1.00 30.72 107 ASN A O 1
ATOM 822 N N . LEU A 1 108 ? -39.174 20.100 23.088 1.00 32.09 108 LEU A N 1
ATOM 823 C CA . LEU A 1 108 ? -39.475 20.080 21.645 1.00 32.09 108 LEU A CA 1
ATOM 824 C C . LEU A 1 108 ? -39.707 18.671 21.077 1.00 32.09 108 LEU A C 1
ATOM 826 O O . LEU A 1 108 ? -40.357 18.534 20.045 1.00 32.09 108 LEU A O 1
ATOM 830 N N . ALA A 1 109 ? -39.223 17.618 21.742 1.00 31.50 109 ALA A N 1
ATOM 831 C CA . ALA A 1 109 ? -39.292 16.253 21.215 1.00 31.50 109 ALA A CA 1
ATOM 832 C C . ALA A 1 109 ? -40.632 15.529 21.463 1.00 31.50 109 ALA A C 1
ATOM 834 O O . ALA A 1 109 ? -40.860 14.465 20.893 1.00 31.50 109 ALA A O 1
ATOM 835 N N . THR A 1 110 ? -41.537 16.067 22.287 1.00 31.05 110 THR A N 1
ATOM 836 C CA . THR A 1 110 ? -42.719 15.311 22.747 1.00 31.05 110 THR A CA 1
ATOM 837 C C . THR A 1 110 ? -44.033 15.615 22.035 1.00 31.05 110 THR A C 1
ATOM 839 O O . THR A 1 110 ? -44.985 14.864 22.238 1.00 31.05 110 THR A O 1
ATOM 842 N N . LYS A 1 111 ? -44.146 16.638 21.174 1.00 31.45 111 LYS A N 1
ATOM 843 C CA . LYS A 1 111 ? -45.402 16.893 20.439 1.00 31.45 111 LYS A CA 1
ATOM 844 C C . LYS A 1 111 ? -45.161 17.455 19.032 1.00 31.45 111 LYS A C 1
ATOM 846 O O . LYS A 1 111 ? -44.874 18.633 18.879 1.00 31.45 111 LYS A O 1
ATOM 851 N N . HIS A 1 112 ? -45.410 16.596 18.037 1.00 28.19 112 HIS A N 1
ATOM 852 C CA . HIS A 1 112 ? -45.586 16.856 16.595 1.00 28.19 112 HIS A CA 1
ATOM 853 C C . HIS A 1 112 ? -44.354 16.758 15.668 1.00 28.19 112 HIS A C 1
ATOM 855 O O . HIS A 1 112 ? -43.578 17.686 15.501 1.00 28.19 112 HIS A O 1
ATOM 861 N N . ALA A 1 113 ? -44.271 15.606 14.989 1.00 31.61 113 ALA A N 1
ATOM 862 C CA . ALA A 1 113 ? -43.895 15.405 13.583 1.00 31.61 113 ALA A CA 1
ATOM 863 C C . ALA A 1 113 ? -42.952 16.434 12.913 1.00 31.61 113 ALA A C 1
ATOM 865 O O . ALA A 1 113 ? -43.387 17.261 12.113 1.00 31.61 113 ALA A O 1
ATOM 866 N N . CYS A 1 114 ? -41.639 16.282 13.100 1.00 28.61 114 CYS A N 1
ATOM 867 C CA . CYS A 1 114 ? -40.639 16.899 12.222 1.00 28.61 114 CYS A CA 1
ATOM 868 C C . CYS A 1 114 ? -40.316 15.962 11.049 1.00 28.61 114 CYS A C 1
ATOM 870 O O . CYS A 1 114 ? -39.444 15.104 11.154 1.00 28.61 114 CYS A O 1
ATOM 872 N N . ARG A 1 115 ? -41.026 16.117 9.921 1.00 28.67 115 ARG A N 1
ATOM 873 C CA . ARG A 1 115 ? -40.743 15.390 8.663 1.00 28.67 115 ARG A CA 1
ATOM 874 C C . ARG A 1 115 ? -39.928 16.200 7.644 1.00 28.67 115 ARG A C 1
ATOM 876 O O . ARG A 1 115 ? -39.586 15.670 6.597 1.00 28.67 115 ARG A O 1
ATOM 883 N N . TYR A 1 116 ? -39.573 17.449 7.947 1.00 28.84 116 TYR A N 1
ATOM 884 C CA . TYR A 1 116 ? -38.792 18.309 7.053 1.00 28.84 116 TYR A CA 1
ATOM 885 C C . TYR A 1 116 ? -37.914 19.271 7.858 1.00 28.84 116 TYR A C 1
ATOM 887 O O . TYR A 1 116 ? -38.279 20.419 8.080 1.00 28.84 116 TYR A O 1
ATOM 895 N N . LEU A 1 117 ? -36.746 18.810 8.307 1.00 27.47 117 LEU A N 1
ATOM 896 C CA . LEU A 1 117 ? -35.689 19.706 8.773 1.00 27.47 117 LEU A CA 1
ATOM 897 C C . LEU A 1 117 ? -34.356 19.222 8.199 1.00 27.47 117 LEU A C 1
ATOM 899 O O . LEU A 1 117 ? -33.709 18.330 8.740 1.00 27.47 117 LEU A O 1
ATOM 903 N N . ARG A 1 118 ? -33.974 19.775 7.046 1.00 27.27 118 ARG A N 1
ATOM 904 C CA . ARG A 1 118 ? -32.655 19.560 6.446 1.00 27.27 118 ARG A CA 1
ATOM 905 C C . ARG A 1 118 ? -31.777 20.723 6.891 1.00 27.27 118 ARG A C 1
ATOM 907 O O . ARG A 1 118 ? -31.816 21.795 6.299 1.00 27.27 118 ARG A O 1
ATOM 914 N N . VAL A 1 119 ? -31.054 20.535 7.990 1.00 28.17 119 VAL A N 1
ATOM 915 C CA . VAL A 1 119 ? -30.095 21.530 8.479 1.00 28.17 119 VAL A CA 1
ATOM 916 C C . VAL A 1 119 ? -28.848 21.449 7.593 1.00 28.17 119 VAL A C 1
ATOM 918 O O . VAL A 1 119 ? -28.148 20.440 7.598 1.00 28.17 119 VAL A O 1
ATOM 921 N N . LEU A 1 120 ? -28.587 22.492 6.805 1.00 27.11 120 LEU A N 1
ATOM 922 C CA . LEU A 1 120 ? -27.321 22.683 6.094 1.00 27.11 120 LEU A CA 1
ATOM 923 C C . LEU A 1 120 ? -26.370 23.450 7.021 1.00 27.11 120 LEU A C 1
ATOM 925 O O . LEU A 1 120 ? -26.466 24.670 7.136 1.00 27.11 120 LEU A O 1
ATOM 929 N N . LEU A 1 121 ? -25.475 22.736 7.707 1.00 24.86 121 LEU A N 1
ATOM 930 C CA . LEU A 1 121 ? -24.340 23.347 8.406 1.00 24.86 121 LEU A CA 1
ATOM 931 C C . LEU A 1 121 ? -23.121 23.391 7.469 1.00 24.86 121 LEU A C 1
ATOM 933 O O . LEU A 1 121 ? -22.902 22.435 6.721 1.00 24.86 121 LEU A O 1
ATOM 937 N N . PRO A 1 122 ? -22.310 24.465 7.497 1.00 26.83 122 PRO A N 1
ATOM 938 C CA . PRO A 1 122 ? -21.035 24.494 6.792 1.00 26.83 122 PRO A CA 1
ATOM 939 C C . PRO A 1 122 ? -20.113 23.394 7.339 1.00 26.83 122 PRO A C 1
ATOM 941 O O . PRO A 1 122 ? -20.032 23.186 8.550 1.00 26.83 122 PRO A O 1
ATOM 944 N N . ALA A 1 123 ? -19.405 22.710 6.437 1.00 33.44 123 ALA A N 1
ATOM 945 C CA . ALA A 1 123 ? -18.645 21.476 6.674 1.00 33.44 123 ALA A CA 1
ATOM 946 C C . ALA A 1 123 ? -17.541 21.546 7.756 1.00 33.44 123 ALA A C 1
ATOM 948 O O . ALA A 1 123 ? -16.957 20.523 8.097 1.00 33.44 123 ALA A O 1
ATOM 949 N N . ASN A 1 124 ? -17.283 22.717 8.344 1.00 30.23 124 ASN A N 1
ATOM 950 C CA . ASN A 1 124 ? -16.164 22.943 9.260 1.00 30.23 124 ASN A CA 1
ATOM 951 C C . ASN A 1 124 ? -16.580 22.997 10.744 1.00 30.23 124 ASN A C 1
ATOM 953 O O . ASN A 1 124 ? -15.754 23.295 11.601 1.00 30.23 124 ASN A O 1
ATOM 957 N N . VAL A 1 125 ? -17.842 22.688 11.066 1.00 31.16 125 VAL A N 1
ATOM 958 C CA . VAL A 1 125 ? -18.327 22.484 12.446 1.00 31.16 125 VAL A CA 1
ATOM 959 C C . VAL A 1 125 ? -19.146 21.190 12.504 1.00 31.16 125 VAL A C 1
ATOM 961 O O . VAL A 1 125 ? -20.321 21.174 12.851 1.00 31.16 125 VAL A O 1
ATOM 964 N N . MET A 1 126 ? -18.525 20.075 12.121 1.00 30.23 126 MET A N 1
ATOM 965 C CA . MET A 1 126 ? -19.022 18.723 12.407 1.00 30.23 126 MET A CA 1
ATOM 966 C C . MET A 1 126 ? -18.352 18.203 13.686 1.00 30.23 126 MET A C 1
ATOM 968 O O . MET A 1 126 ? -17.634 17.210 13.687 1.00 30.23 126 MET A O 1
ATOM 972 N N . GLY A 1 127 ? -18.593 18.892 14.802 1.00 31.50 127 GLY A N 1
ATOM 973 C CA . GLY A 1 127 ? -18.625 18.216 16.094 1.00 31.50 127 GLY A CA 1
ATOM 974 C C . GLY A 1 127 ? -19.951 17.470 16.147 1.00 31.50 127 GLY A C 1
ATOM 975 O O . GLY A 1 127 ? -20.999 18.091 16.305 1.00 31.50 127 GLY A O 1
ATOM 976 N N . ILE A 1 128 ? -19.922 16.163 15.898 1.00 35.59 128 ILE A N 1
ATOM 977 C CA . ILE A 1 128 ? -21.114 15.317 15.827 1.00 35.59 128 ILE A CA 1
ATOM 978 C C . ILE A 1 128 ? -21.778 15.305 17.210 1.00 35.59 128 ILE A C 1
ATOM 980 O O . ILE A 1 128 ? -21.366 14.560 18.094 1.00 35.59 128 ILE A O 1
ATOM 984 N N . TYR A 1 129 ? -22.827 16.106 17.408 1.00 29.75 129 TYR A N 1
ATOM 985 C CA . TYR A 1 129 ? -23.782 15.848 18.482 1.00 29.75 129 TYR A CA 1
ATOM 986 C C . TYR A 1 129 ? -24.631 14.647 18.055 1.00 29.75 129 TYR A C 1
ATOM 988 O O . TYR A 1 129 ? -25.575 14.774 17.272 1.00 29.75 129 TYR A O 1
ATOM 996 N N . ARG A 1 130 ? -24.227 13.455 18.505 1.00 38.53 130 ARG A N 1
ATOM 997 C CA . ARG A 1 130 ? -24.960 12.201 18.310 1.00 38.53 130 ARG A CA 1
ATOM 998 C C . ARG A 1 130 ? -25.940 12.074 19.485 1.00 38.53 130 ARG A C 1
ATOM 1000 O O . ARG A 1 130 ? -25.479 12.083 20.624 1.00 38.53 130 ARG A O 1
ATOM 1007 N N . PRO A 1 131 ? -27.264 12.002 19.264 1.00 33.03 131 PRO A N 1
ATOM 1008 C CA . PRO A 1 131 ? -28.194 11.775 20.361 1.00 33.03 131 PRO A CA 1
ATOM 1009 C C . PRO A 1 131 ? -27.891 10.410 20.988 1.00 33.03 131 PRO A C 1
ATOM 1011 O O . PRO A 1 131 ? -27.758 9.417 20.269 1.00 33.03 131 PRO A O 1
ATOM 1014 N N . GLU A 1 132 ? -27.772 10.373 22.317 1.00 37.53 132 GLU A N 1
ATOM 1015 C CA . GLU A 1 132 ? -27.594 9.151 23.106 1.00 37.53 132 GLU A CA 1
ATOM 1016 C C . GLU A 1 132 ? -28.847 8.273 23.007 1.00 37.53 132 GLU A C 1
ATOM 1018 O O . GLU A 1 132 ? -29.744 8.268 23.844 1.00 37.53 132 GLU A O 1
ATOM 1023 N N . THR A 1 133 ? -28.916 7.535 21.912 1.00 41.28 133 THR A N 1
ATOM 1024 C CA . THR A 1 133 ? -29.758 6.360 21.729 1.00 41.28 133 THR A CA 1
ATOM 1025 C C . THR A 1 133 ? -28.762 5.249 21.459 1.00 41.28 133 THR A C 1
ATOM 1027 O O . THR A 1 133 ? -28.055 5.348 20.464 1.00 41.28 133 THR A O 1
ATOM 1030 N N . GLY A 1 134 ? -28.618 4.300 22.396 1.00 42.69 134 GLY A N 1
ATOM 1031 C CA . GLY A 1 134 ? -27.571 3.264 22.461 1.00 42.69 134 GLY A CA 1
ATOM 1032 C C . GLY A 1 134 ? -26.930 2.905 21.119 1.00 42.69 134 GLY A C 1
ATOM 1033 O O . GLY A 1 134 ? -27.383 1.989 20.435 1.00 42.69 134 GLY A O 1
ATOM 1034 N N . ALA A 1 135 ? -25.903 3.664 20.731 1.00 47.41 135 ALA A N 1
ATOM 1035 C CA . ALA A 1 135 ? -25.261 3.512 19.441 1.00 47.41 135 ALA A CA 1
ATOM 1036 C C . ALA A 1 135 ? -24.386 2.263 19.513 1.00 47.41 135 ALA A C 1
ATOM 1038 O O . ALA A 1 135 ? -23.482 2.193 20.342 1.00 47.41 135 ALA A O 1
ATOM 1039 N N . SER A 1 136 ? -24.674 1.280 18.659 1.00 61.28 136 SER A N 1
ATOM 1040 C CA . SER A 1 136 ? -23.756 0.170 18.414 1.00 61.28 136 SER A CA 1
ATOM 1041 C C . SER A 1 136 ? -22.379 0.744 18.083 1.00 61.28 136 SER A C 1
ATOM 1043 O O . SER A 1 136 ? -22.292 1.667 17.265 1.00 61.28 136 SER A O 1
ATOM 1045 N N . ALA A 1 137 ? -21.334 0.220 18.725 1.00 78.44 137 ALA A N 1
ATOM 1046 C CA . ALA A 1 137 ? -19.953 0.548 18.398 1.00 78.44 137 ALA A CA 1
ATOM 1047 C C . ALA A 1 137 ? -19.743 0.405 16.883 1.00 78.44 137 ALA A C 1
ATOM 1049 O O . ALA A 1 137 ? -20.174 -0.586 16.286 1.00 78.44 137 ALA A O 1
ATOM 1050 N N . MET A 1 138 ? -19.153 1.420 16.251 1.00 92.38 138 MET A N 1
ATOM 1051 C CA . MET A 1 138 ? -18.818 1.380 14.827 1.00 92.38 138 MET A CA 1
ATOM 1052 C C . MET A 1 138 ? -17.372 0.926 14.651 1.00 92.38 138 MET A C 1
ATOM 1054 O O . MET A 1 138 ? -16.515 1.252 15.468 1.00 92.38 138 MET A O 1
ATOM 1058 N N . ILE A 1 139 ? -17.077 0.252 13.541 1.00 98.31 139 ILE A N 1
ATOM 1059 C CA . ILE A 1 139 ? -15.705 -0.112 13.175 1.00 98.31 139 ILE A CA 1
ATOM 1060 C C . ILE A 1 139 ? -15.094 1.019 12.339 1.00 98.31 139 ILE A C 1
ATOM 1062 O O . ILE A 1 139 ? -15.587 1.356 11.261 1.00 98.31 139 ILE A O 1
ATOM 1066 N N . ARG A 1 140 ? -14.013 1.619 12.838 1.00 98.44 140 ARG A N 1
ATOM 1067 C CA . ARG A 1 140 ? -13.231 2.674 12.182 1.00 98.44 140 ARG A CA 1
ATOM 1068 C C . ARG A 1 140 ? -12.040 2.066 11.464 1.00 98.44 140 ARG A C 1
ATOM 1070 O O . ARG A 1 140 ? -11.258 1.338 12.069 1.00 98.44 140 ARG A O 1
ATOM 1077 N N . ILE A 1 141 ? -11.878 2.401 10.187 1.00 98.88 141 ILE A N 1
ATOM 1078 C CA . ILE A 1 141 ? -10.747 1.920 9.396 1.00 98.88 141 ILE A CA 1
ATOM 1079 C C . ILE A 1 141 ? -9.624 2.944 9.430 1.00 98.88 141 ILE A C 1
ATOM 1081 O O . ILE A 1 141 ? -9.838 4.120 9.136 1.00 98.88 141 ILE A O 1
ATOM 1085 N N . VAL A 1 142 ? -8.428 2.475 9.759 1.00 98.88 142 VAL A N 1
ATOM 1086 C CA . VAL A 1 142 ? -7.183 3.238 9.691 1.00 98.88 142 VAL A CA 1
ATOM 1087 C C . VAL A 1 142 ? -6.275 2.573 8.660 1.00 98.88 142 VAL A C 1
ATOM 1089 O O . VAL A 1 142 ? -6.210 1.346 8.605 1.00 98.88 142 VAL A O 1
ATOM 1092 N N . ALA A 1 143 ? -5.587 3.366 7.847 1.00 98.81 143 ALA A N 1
ATOM 1093 C CA . ALA A 1 143 ? -4.518 2.900 6.968 1.00 98.81 143 ALA A CA 1
ATOM 1094 C C . ALA A 1 143 ? -3.355 3.892 6.984 1.00 98.81 143 ALA A C 1
ATOM 1096 O O . ALA A 1 143 ? -3.545 5.052 7.350 1.00 98.81 143 ALA A O 1
ATOM 1097 N N . ASP A 1 144 ? -2.155 3.462 6.607 1.00 98.56 144 ASP A N 1
ATOM 1098 C CA . ASP A 1 144 ? -1.028 4.383 6.470 1.00 98.56 144 ASP A CA 1
ATOM 1099 C C . ASP A 1 144 ? -0.944 4.971 5.046 1.00 98.56 144 ASP A C 1
ATOM 1101 O O . ASP A 1 144 ? -1.650 4.556 4.114 1.00 98.56 144 ASP A O 1
ATOM 1105 N N . SER A 1 145 ? -0.130 6.014 4.871 1.00 97.81 145 SER A N 1
ATOM 1106 C CA . SER A 1 145 ? 0.002 6.703 3.580 1.00 97.81 145 SER A CA 1
ATOM 1107 C C . SER A 1 145 ? 0.672 5.854 2.491 1.00 97.81 145 SER A C 1
ATOM 1109 O O . SER A 1 145 ? 0.634 6.234 1.320 1.00 97.81 145 SER A O 1
ATOM 1111 N N . ALA A 1 146 ? 1.232 4.682 2.816 1.00 98.06 146 ALA A N 1
ATOM 1112 C CA . ALA A 1 146 ? 1.757 3.762 1.814 1.00 98.06 146 ALA A CA 1
ATOM 1113 C C . ALA A 1 146 ? 0.661 2.950 1.101 1.00 98.06 146 ALA A C 1
ATOM 1115 O O . ALA A 1 146 ? 0.986 2.259 0.139 1.00 98.06 146 ALA A O 1
ATOM 1116 N N . SER A 1 147 ? -0.615 3.079 1.486 1.00 98.19 147 SER A N 1
ATOM 1117 C CA . SER A 1 147 ? -1.768 2.378 0.891 1.00 98.19 147 SER A CA 1
ATOM 1118 C C . SER A 1 147 ? -2.167 2.831 -0.525 1.00 98.19 147 SER A C 1
ATOM 1120 O O . SER A 1 147 ? -2.964 2.164 -1.190 1.00 98.19 147 SER A O 1
ATOM 1122 N N . SER A 1 148 ? -1.636 3.962 -1.011 1.00 97.12 148 SER A N 1
ATOM 1123 C CA . SER A 1 148 ? -2.015 4.584 -2.299 1.00 97.12 148 SER A CA 1
ATOM 1124 C C . SER A 1 148 ? -3.508 4.920 -2.436 1.00 97.12 148 SER A C 1
ATOM 1126 O O . SER A 1 148 ? -4.021 5.056 -3.549 1.00 97.12 148 SER A O 1
ATOM 1128 N N . ILE A 1 149 ? -4.217 5.063 -1.314 1.00 97.38 149 ILE A N 1
ATOM 1129 C CA . ILE A 1 149 ? -5.576 5.601 -1.289 1.00 97.38 149 ILE A CA 1
ATOM 1130 C C . ILE A 1 149 ? -5.473 7.127 -1.324 1.00 97.38 149 ILE A C 1
ATOM 1132 O O . ILE A 1 149 ? -4.867 7.735 -0.446 1.00 97.38 149 ILE A O 1
ATOM 1136 N N . ALA A 1 150 ? -6.083 7.754 -2.331 1.00 93.44 150 ALA A N 1
ATOM 1137 C CA . ALA A 1 150 ? -6.139 9.211 -2.410 1.00 93.44 150 ALA A CA 1
ATOM 1138 C C . ALA A 1 150 ? -6.952 9.796 -1.232 1.00 93.44 150 ALA A C 1
ATOM 1140 O O . ALA A 1 150 ? -7.975 9.204 -0.871 1.00 93.44 150 ALA A O 1
ATOM 1141 N N . PRO A 1 151 ? -6.578 10.968 -0.679 1.00 92.00 151 PRO A N 1
ATOM 1142 C CA . PRO A 1 151 ? -7.284 11.583 0.449 1.00 92.00 151 PRO A CA 1
ATOM 1143 C C . PRO A 1 151 ? -8.799 11.723 0.243 1.00 92.00 151 PRO A C 1
ATOM 1145 O O . PRO A 1 151 ? -9.572 11.378 1.135 1.00 92.00 151 PRO A O 1
ATOM 1148 N N . ASP A 1 152 ? -9.235 12.125 -0.954 1.00 92.69 152 ASP A N 1
ATOM 1149 C CA . ASP A 1 152 ? -10.660 12.258 -1.285 1.00 92.69 152 ASP A CA 1
ATOM 1150 C C . ASP A 1 152 ? -11.403 10.915 -1.203 1.00 92.69 152 ASP A C 1
ATOM 1152 O O . ASP A 1 152 ? -12.516 10.837 -0.679 1.00 92.69 152 ASP A O 1
ATOM 1156 N N . LEU A 1 153 ? -10.779 9.832 -1.681 1.00 95.06 153 LEU A N 1
ATOM 1157 C CA . LEU A 1 153 ? -11.354 8.488 -1.611 1.00 95.06 153 LEU A CA 1
ATOM 1158 C C . LEU A 1 153 ? -11.365 7.965 -0.170 1.00 95.06 153 LEU A C 1
ATOM 1160 O O . LEU A 1 153 ? -12.341 7.341 0.248 1.00 95.06 153 LEU A O 1
ATOM 1164 N N . ALA A 1 154 ? -10.309 8.236 0.600 1.00 97.00 154 ALA A N 1
ATOM 1165 C CA . ALA A 1 154 ? -10.261 7.896 2.017 1.00 97.00 154 ALA A CA 1
ATOM 1166 C C . ALA A 1 154 ? -11.395 8.592 2.782 1.00 97.00 154 ALA A C 1
ATOM 1168 O O . ALA A 1 154 ? -12.142 7.932 3.503 1.00 97.00 154 ALA A O 1
ATOM 1169 N N . GLN A 1 155 ? -11.609 9.889 2.537 1.00 96.19 155 GLN A N 1
ATOM 1170 C CA . GLN A 1 155 ? -12.712 10.648 3.122 1.00 96.19 155 GLN A CA 1
ATOM 1171 C C . GLN A 1 155 ? -14.080 10.067 2.734 1.00 96.19 155 GLN A C 1
ATOM 1173 O O . GLN A 1 155 ? -14.934 9.889 3.603 1.00 96.19 155 GLN A O 1
ATOM 1178 N N . GLN A 1 156 ? -14.291 9.735 1.456 1.00 96.25 156 GLN A N 1
ATOM 1179 C CA . GLN A 1 156 ? -15.540 9.126 0.975 1.00 96.25 156 GLN A CA 1
ATOM 1180 C C . GLN A 1 156 ? -15.835 7.772 1.632 1.00 96.25 156 GLN A C 1
ATOM 1182 O O . GLN A 1 156 ? -16.990 7.464 1.924 1.00 96.25 156 GLN A O 1
ATOM 1187 N N . LEU A 1 157 ? -14.803 6.961 1.866 1.00 96.50 157 LEU A N 1
ATOM 1188 C CA . LEU A 1 157 ? -14.931 5.644 2.490 1.00 96.50 157 LEU A CA 1
ATOM 1189 C C . LEU A 1 157 ? -14.890 5.695 4.025 1.00 96.50 157 LEU A C 1
ATOM 1191 O O . LEU A 1 157 ? -15.123 4.676 4.671 1.00 96.50 157 LEU A O 1
ATOM 1195 N N . GLY A 1 158 ? -14.617 6.857 4.624 1.00 97.06 158 GLY A N 1
ATOM 1196 C CA . GLY A 1 158 ? -14.425 6.983 6.068 1.00 97.06 158 GLY A CA 1
ATOM 1197 C C . GLY A 1 158 ? -13.157 6.285 6.577 1.00 97.06 158 GLY A C 1
ATOM 1198 O O . GLY A 1 158 ? -13.132 5.832 7.720 1.00 97.06 158 GLY A O 1
ATOM 1199 N N . ILE A 1 159 ? -12.127 6.180 5.733 1.00 98.62 159 ILE A N 1
ATOM 1200 C CA . ILE A 1 159 ? -10.804 5.656 6.085 1.00 98.62 159 ILE A CA 1
ATOM 1201 C C . ILE A 1 159 ? -9.963 6.803 6.643 1.00 98.62 159 ILE A C 1
ATOM 1203 O O . ILE A 1 159 ? -9.819 7.849 6.011 1.00 98.62 159 ILE A O 1
ATOM 1207 N N . HIS A 1 160 ? -9.383 6.599 7.820 1.00 98.50 160 HIS A N 1
ATOM 1208 C CA . HIS A 1 160 ? -8.442 7.532 8.420 1.00 98.50 160 HIS A CA 1
ATOM 1209 C C . HIS A 1 160 ? -7.017 7.211 7.954 1.00 98.50 160 HIS A C 1
ATOM 1211 O O . HIS A 1 160 ? -6.504 6.131 8.242 1.00 98.50 160 HIS A O 1
ATOM 1217 N N . LEU A 1 161 ? -6.381 8.137 7.234 1.00 98.25 161 LEU A N 1
ATOM 1218 C CA . LEU A 1 161 ? -5.004 7.972 6.765 1.00 98.25 161 LEU A CA 1
ATOM 1219 C C . LEU A 1 161 ? -4.006 8.523 7.784 1.00 98.25 161 LEU A C 1
ATOM 1221 O O . LEU A 1 161 ? -4.089 9.687 8.172 1.00 98.25 161 LEU A O 1
ATOM 1225 N N . VAL A 1 162 ? -3.038 7.696 8.175 1.00 98.44 162 VAL A N 1
ATOM 1226 C CA . VAL A 1 162 ? -1.914 8.094 9.028 1.00 98.44 162 VAL A CA 1
ATOM 1227 C C . VAL A 1 162 ? -0.703 8.392 8.142 1.00 98.44 162 VAL A C 1
ATOM 1229 O O . VAL A 1 162 ? -0.189 7.481 7.487 1.00 98.44 162 VAL A O 1
ATOM 1232 N N . PRO A 1 163 ? -0.220 9.644 8.106 1.00 97.94 163 PRO A N 1
ATOM 1233 C CA . PRO A 1 163 ? 0.893 10.010 7.246 1.00 97.94 163 PRO A CA 1
ATOM 1234 C C . PRO A 1 163 ? 2.207 9.407 7.744 1.00 97.94 163 PRO A C 1
ATOM 1236 O O . PRO A 1 163 ? 2.575 9.545 8.914 1.00 97.94 163 PRO A O 1
ATOM 1239 N N . MET A 1 164 ? 2.953 8.787 6.835 1.00 98.38 164 MET A N 1
ATOM 1240 C CA . MET A 1 164 ? 4.366 8.484 7.044 1.00 98.38 164 MET A CA 1
ATOM 1241 C C . MET A 1 164 ? 5.224 9.718 6.727 1.00 98.38 164 MET A C 1
ATOM 1243 O O . MET A 1 164 ? 4.770 10.688 6.113 1.00 98.38 164 MET A O 1
ATOM 1247 N N . LYS A 1 165 ? 6.479 9.701 7.183 1.00 98.38 165 LYS A N 1
ATOM 1248 C CA . LYS A 1 165 ? 7.394 10.840 7.062 1.00 98.38 165 LYS A CA 1
ATOM 1249 C C . LYS A 1 165 ? 8.353 10.659 5.894 1.00 98.38 165 LYS A C 1
ATOM 1251 O O . LYS A 1 165 ? 8.965 9.598 5.767 1.00 98.38 165 LYS A O 1
ATOM 1256 N N . VAL A 1 166 ? 8.561 11.720 5.120 1.00 97.94 166 VAL A N 1
ATOM 1257 C CA . VAL A 1 166 ? 9.589 11.824 4.075 1.00 97.94 166 VAL A CA 1
ATOM 1258 C C . VAL A 1 166 ? 10.612 12.872 4.487 1.00 97.94 166 VAL A C 1
ATOM 1260 O O . VAL A 1 166 ? 10.253 14.000 4.813 1.00 97.94 166 VAL A O 1
ATOM 1263 N N . LEU A 1 167 ? 11.889 12.497 4.491 1.00 96.94 167 LEU A N 1
ATOM 1264 C CA . LEU A 1 167 ? 12.977 13.330 4.987 1.00 96.94 167 LEU A CA 1
ATOM 1265 C C . LEU A 1 167 ? 13.925 13.699 3.852 1.00 96.94 167 LEU A C 1
ATOM 1267 O O . LEU A 1 167 ? 14.493 12.808 3.221 1.00 96.94 167 LEU A O 1
ATOM 1271 N N . PHE A 1 168 ? 14.150 14.995 3.646 1.00 95.06 168 PHE A N 1
ATOM 1272 C CA . PHE A 1 168 ? 15.185 15.542 2.767 1.00 95.06 168 PHE A CA 1
ATOM 1273 C C . PHE A 1 168 ? 16.247 16.236 3.629 1.00 95.06 168 PHE A C 1
ATOM 1275 O O . PHE A 1 168 ? 16.165 17.428 3.914 1.00 95.06 168 PHE A O 1
ATOM 1282 N N . GLY A 1 169 ? 17.255 15.481 4.072 1.00 91.19 169 GLY A N 1
ATOM 1283 C CA . GLY A 1 169 ? 18.247 15.993 5.021 1.00 91.19 169 GLY A CA 1
ATOM 1284 C C . GLY A 1 169 ? 17.604 16.273 6.380 1.00 91.19 169 GLY A C 1
ATOM 1285 O O . GLY A 1 169 ? 17.1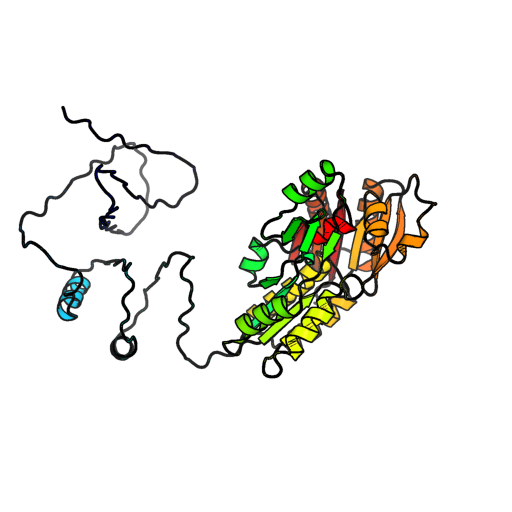43 15.341 7.033 1.00 91.19 169 GLY A O 1
ATOM 1286 N N . GLU A 1 170 ? 17.575 17.541 6.792 1.00 93.06 170 GLU A N 1
ATOM 1287 C CA . GLU A 1 170 ? 16.948 17.982 8.049 1.00 93.06 170 GLU A CA 1
ATOM 1288 C C . GLU A 1 170 ? 15.455 18.319 7.891 1.00 93.06 170 GLU A C 1
ATOM 1290 O O . GLU A 1 170 ? 14.723 18.386 8.878 1.00 93.06 170 GLU A O 1
ATOM 1295 N N . GLU A 1 171 ? 14.975 18.505 6.657 1.00 95.06 171 GLU A N 1
ATOM 1296 C CA . GLU A 1 171 ? 13.569 18.804 6.392 1.00 95.06 171 GLU A CA 1
ATOM 1297 C C . GLU A 1 171 ? 12.729 17.525 6.461 1.00 95.06 171 GLU A C 1
ATOM 1299 O O . GLU A 1 171 ? 13.059 16.518 5.832 1.00 95.06 171 GLU A O 1
ATOM 1304 N N . THR A 1 172 ? 11.622 17.567 7.206 1.00 97.00 172 THR A N 1
ATOM 1305 C CA . THR A 1 172 ? 10.680 16.447 7.343 1.00 97.00 172 THR A CA 1
ATOM 1306 C C . THR A 1 172 ? 9.294 16.856 6.867 1.00 97.00 172 THR A C 1
ATOM 1308 O O . THR A 1 172 ? 8.755 17.877 7.292 1.00 97.00 172 THR A O 1
ATOM 1311 N N . TYR A 1 173 ? 8.703 16.008 6.036 1.00 97.75 173 TYR A N 1
ATOM 1312 C C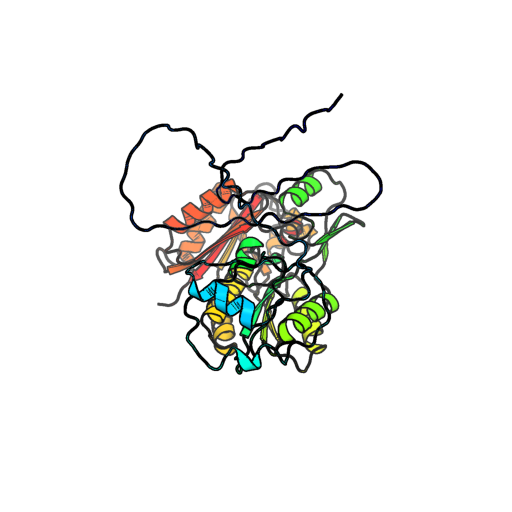A . TYR A 1 173 ? 7.376 16.169 5.463 1.00 97.75 173 TYR A CA 1
ATOM 1313 C C . TYR A 1 173 ? 6.488 14.982 5.826 1.00 97.75 173 TYR A C 1
ATOM 1315 O O . TYR A 1 173 ? 6.978 13.882 6.072 1.00 97.75 173 TYR A O 1
ATOM 1323 N N . LEU A 1 174 ? 5.184 15.215 5.850 1.00 97.62 174 LEU A N 1
ATOM 1324 C CA . LEU A 1 174 ? 4.127 14.239 6.056 1.00 97.62 174 LEU A CA 1
ATOM 1325 C C . LEU A 1 174 ? 3.459 13.955 4.709 1.00 97.62 174 LEU A C 1
ATOM 1327 O O . LEU A 1 174 ? 2.869 14.847 4.091 1.00 97.62 174 LEU A O 1
ATOM 1331 N N . ASP A 1 175 ? 3.569 12.705 4.275 1.00 96.62 175 ASP A N 1
ATOM 1332 C CA . ASP A 1 175 ? 3.037 12.219 3.005 1.00 96.62 175 ASP A CA 1
ATOM 1333 C C . ASP A 1 175 ? 1.514 12.408 2.926 1.00 96.62 175 ASP A C 1
ATOM 1335 O O . ASP A 1 175 ? 0.773 11.964 3.806 1.00 96.62 175 ASP A O 1
ATOM 1339 N N . GLY A 1 176 ? 1.059 13.113 1.888 1.00 91.44 176 GLY A N 1
ATOM 1340 C CA . GLY A 1 176 ? -0.352 13.416 1.658 1.00 91.44 176 GLY A CA 1
ATOM 1341 C C . GLY A 1 176 ? -0.916 14.531 2.545 1.00 91.44 176 GLY A C 1
ATOM 1342 O O . GLY A 1 176 ? -2.109 14.814 2.461 1.00 91.44 176 GLY A O 1
ATOM 1343 N N . VAL A 1 177 ? -0.083 15.175 3.376 1.00 94.50 177 VAL A N 1
ATOM 1344 C CA . VAL A 1 177 ? -0.496 16.280 4.262 1.00 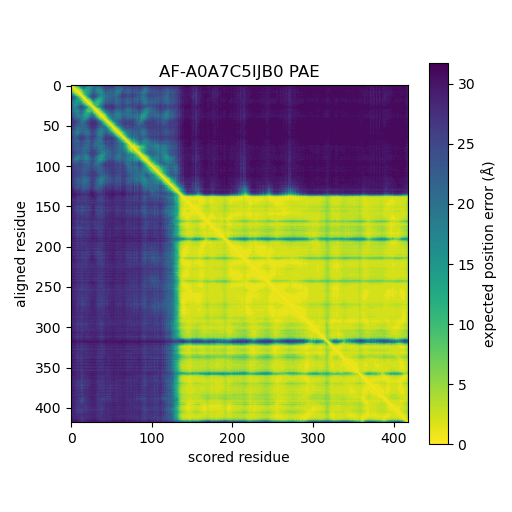94.50 177 VAL A CA 1
ATOM 1345 C C . VAL A 1 177 ? 0.174 17.592 3.872 1.00 94.50 177 VAL A C 1
ATOM 1347 O O . VAL A 1 177 ? -0.510 18.566 3.575 1.00 94.50 177 VAL A O 1
ATOM 1350 N N . ASN A 1 178 ? 1.507 17.637 3.882 1.00 95.12 178 ASN A N 1
ATOM 1351 C CA . ASN A 1 178 ? 2.276 18.825 3.490 1.00 95.12 178 ASN A CA 1
ATOM 1352 C C . ASN A 1 178 ? 3.343 18.515 2.428 1.00 95.12 178 ASN A C 1
ATOM 1354 O O . ASN A 1 178 ? 4.246 19.319 2.217 1.00 95.12 178 ASN A O 1
ATOM 1358 N N . MET A 1 179 ? 3.231 17.346 1.795 1.00 94.94 179 MET A N 1
ATOM 1359 C CA . MET A 1 179 ? 3.965 16.959 0.600 1.00 94.94 179 MET A CA 1
ATOM 1360 C C . MET A 1 179 ? 3.090 16.031 -0.234 1.00 94.94 179 MET A C 1
ATOM 1362 O O . MET A 1 179 ? 2.708 14.950 0.221 1.00 94.94 179 MET A O 1
ATOM 1366 N N . ASP A 1 180 ? 2.794 16.455 -1.458 1.00 93.69 180 ASP A N 1
ATOM 1367 C CA . ASP A 1 180 ? 2.162 15.609 -2.464 1.00 93.69 180 ASP A CA 1
ATOM 1368 C C . ASP A 1 180 ? 3.207 14.983 -3.404 1.00 93.69 180 ASP A C 1
ATOM 1370 O O . ASP A 1 180 ? 4.408 15.273 -3.343 1.00 93.69 180 ASP A O 1
ATOM 1374 N N . SER A 1 181 ? 2.754 14.090 -4.284 1.00 93.69 181 SER A N 1
ATOM 1375 C CA . SER A 1 181 ? 3.622 13.426 -5.256 1.00 93.69 181 SER A CA 1
ATOM 1376 C C . SER A 1 181 ? 4.284 14.391 -6.235 1.00 93.69 181 SER A C 1
ATOM 1378 O O . SER A 1 181 ? 5.443 14.182 -6.595 1.00 93.69 181 SER A O 1
ATOM 1380 N N . THR A 1 182 ? 3.575 15.427 -6.689 1.00 92.50 182 THR A N 1
ATOM 1381 C CA . THR A 1 182 ? 4.101 16.381 -7.675 1.00 92.50 182 THR A CA 1
ATOM 1382 C C . THR A 1 182 ? 5.296 17.110 -7.080 1.00 92.50 182 THR A C 1
ATOM 1384 O O . THR A 1 182 ? 6.396 17.049 -7.636 1.00 92.50 182 THR A O 1
ATOM 1387 N N . GLU A 1 183 ? 5.111 17.692 -5.894 1.00 93.94 183 GLU A N 1
ATOM 1388 C CA . GLU A 1 183 ? 6.164 18.370 -5.147 1.00 93.94 183 GLU A CA 1
ATOM 1389 C C . GLU A 1 183 ? 7.325 17.416 -4.828 1.00 93.94 183 GLU A C 1
ATOM 1391 O O . GLU A 1 183 ? 8.494 17.762 -5.025 1.00 93.94 183 GLU A O 1
ATOM 1396 N N . PHE A 1 184 ? 7.031 16.188 -4.389 1.00 96.38 184 PHE A N 1
ATOM 1397 C CA . PHE A 1 184 ? 8.055 15.185 -4.098 1.00 96.38 184 PHE A CA 1
ATOM 1398 C C . PHE A 1 184 ? 8.946 14.889 -5.310 1.00 96.38 184 PHE A C 1
ATOM 1400 O O . PHE A 1 184 ? 10.174 14.901 -5.188 1.00 96.38 184 PHE A O 1
ATOM 1407 N N . TYR A 1 185 ? 8.364 14.643 -6.488 1.00 94.94 185 TYR A N 1
ATOM 1408 C CA . TYR A 1 185 ? 9.148 14.325 -7.683 1.00 94.94 185 TYR A CA 1
ATOM 1409 C C . TYR A 1 185 ? 9.870 15.545 -8.271 1.00 94.94 185 TYR A C 1
ATOM 1411 O O . TYR A 1 185 ? 10.932 15.378 -8.876 1.00 94.94 185 TYR A O 1
ATOM 1419 N N . GLU A 1 186 ? 9.350 16.760 -8.093 1.00 93.38 186 GLU A N 1
ATOM 1420 C CA . GLU A 1 186 ? 10.071 17.998 -8.421 1.00 93.38 186 GLU A CA 1
ATOM 1421 C C . GLU A 1 186 ? 11.300 18.194 -7.523 1.00 93.38 186 GLU A C 1
ATOM 1423 O O . GLU A 1 186 ? 12.405 18.467 -8.014 1.00 93.38 186 GLU A O 1
ATOM 1428 N N . ARG A 1 187 ? 11.148 17.964 -6.215 1.00 93.75 187 ARG A N 1
ATOM 1429 C CA . ARG A 1 187 ? 12.257 17.989 -5.249 1.00 93.75 187 ARG A CA 1
ATOM 1430 C C . ARG A 1 187 ? 13.273 16.885 -5.517 1.00 93.75 187 ARG A C 1
ATOM 1432 O O . ARG A 1 187 ? 14.468 17.156 -5.519 1.00 93.75 187 ARG A O 1
ATOM 1439 N N . LEU A 1 188 ? 12.831 15.665 -5.822 1.00 92.12 188 LEU A N 1
ATOM 1440 C CA . LEU A 1 188 ? 13.721 14.539 -6.126 1.00 92.12 188 LEU A CA 1
ATOM 1441 C C . LEU A 1 188 ? 14.629 14.811 -7.339 1.00 92.12 188 LEU A C 1
ATOM 1443 O O . LEU A 1 188 ? 15.762 14.341 -7.371 1.00 92.12 188 LEU A O 1
ATOM 1447 N N . LYS A 1 189 ? 14.145 15.567 -8.335 1.00 89.31 189 LYS A N 1
ATOM 1448 C CA . LYS A 1 189 ? 14.932 15.960 -9.518 1.00 89.31 189 LYS A CA 1
ATOM 1449 C C . LYS A 1 189 ? 15.940 17.072 -9.226 1.00 89.31 189 LYS A C 1
ATOM 1451 O O . LYS A 1 189 ? 16.993 17.113 -9.857 1.00 89.31 189 LYS A O 1
ATOM 1456 N N . SER A 1 190 ? 15.588 18.003 -8.344 1.00 86.75 190 SER A N 1
ATOM 1457 C CA . SER A 1 190 ? 16.348 19.237 -8.106 1.00 86.75 190 SER A CA 1
ATOM 1458 C C . SER A 1 190 ? 17.316 19.145 -6.924 1.00 86.75 190 SER A C 1
ATOM 1460 O O . SER A 1 190 ? 18.318 19.863 -6.896 1.00 86.75 190 SER A O 1
ATOM 1462 N N . ASN A 1 191 ? 17.054 18.259 -5.962 1.00 81.12 191 ASN A N 1
ATOM 1463 C CA . ASN A 1 191 ? 17.840 18.139 -4.744 1.00 81.12 191 ASN A CA 1
ATOM 1464 C C . ASN A 1 191 ? 18.988 17.132 -4.904 1.00 81.12 191 ASN A C 1
ATOM 1466 O O . ASN A 1 191 ? 18.826 16.047 -5.459 1.00 81.12 191 ASN A O 1
ATOM 1470 N N . ARG A 1 192 ? 20.167 17.480 -4.377 1.00 79.69 192 ARG A N 1
ATOM 1471 C CA . ARG A 1 192 ? 21.307 16.553 -4.288 1.00 79.69 192 ARG A CA 1
ATOM 1472 C C . ARG A 1 192 ? 21.160 15.582 -3.121 1.00 79.69 192 ARG A C 1
ATOM 1474 O O . ARG A 1 192 ? 21.733 14.495 -3.159 1.00 79.69 192 ARG A O 1
ATOM 1481 N N . VAL A 1 193 ? 20.429 15.987 -2.082 1.00 86.19 193 VAL A N 1
ATOM 1482 C CA . VAL A 1 193 ? 20.139 15.144 -0.926 1.00 86.19 193 VAL A CA 1
ATOM 1483 C C . VAL A 1 193 ? 19.003 14.207 -1.297 1.00 86.19 193 VAL A C 1
ATOM 1485 O O . VAL A 1 193 ? 17.891 14.635 -1.605 1.00 86.19 193 VAL A O 1
ATOM 1488 N N . LEU A 1 194 ? 19.306 12.916 -1.282 1.00 90.12 194 LEU A N 1
ATOM 1489 C CA . LEU A 1 194 ? 18.335 11.879 -1.579 1.00 90.12 194 LEU A CA 1
ATOM 1490 C C . LEU A 1 194 ? 17.427 11.661 -0.366 1.00 90.12 194 LEU A C 1
ATOM 1492 O O . LEU A 1 194 ? 17.930 11.628 0.761 1.00 90.12 194 LEU A O 1
ATOM 1496 N N . PRO A 1 195 ? 16.114 11.496 -0.577 1.00 95.50 195 PRO A N 1
ATOM 1497 C CA . PRO A 1 195 ? 15.192 11.370 0.530 1.00 95.50 195 PRO A CA 1
ATOM 1498 C C . PRO A 1 195 ? 15.291 10.008 1.214 1.00 95.50 195 PRO A C 1
ATOM 1500 O O . PRO A 1 195 ? 15.655 8.999 0.603 1.00 95.50 195 PRO A O 1
ATOM 1503 N N . THR A 1 196 ? 14.897 9.982 2.482 1.00 96.81 196 THR A N 1
ATOM 1504 C CA . THR A 1 196 ? 14.618 8.758 3.243 1.00 96.81 196 THR A CA 1
ATOM 1505 C C . THR A 1 196 ? 13.200 8.815 3.811 1.00 96.81 196 THR A C 1
ATOM 1507 O O . THR A 1 196 ? 12.520 9.834 3.699 1.00 96.81 196 THR A O 1
ATOM 1510 N N . THR A 1 197 ? 12.728 7.717 4.396 1.00 97.75 197 THR A N 1
ATOM 1511 C CA . THR A 1 197 ? 11.403 7.650 5.026 1.00 97.75 197 THR A CA 1
ATOM 1512 C C . THR A 1 197 ? 11.512 7.263 6.488 1.00 97.75 197 THR A C 1
ATOM 1514 O O . THR A 1 197 ? 12.398 6.489 6.854 1.00 97.75 197 THR A O 1
ATOM 1517 N N . SER A 1 198 ? 10.545 7.694 7.291 1.00 97.56 198 SER A N 1
ATOM 1518 C CA . SER A 1 198 ? 10.335 7.191 8.646 1.00 97.56 198 SER A CA 1
ATOM 1519 C C . SER A 1 198 ? 8.873 6.810 8.865 1.00 97.56 198 SER A C 1
ATOM 1521 O O . SER A 1 198 ? 7.958 7.425 8.313 1.00 97.56 198 SER A O 1
ATOM 1523 N N . GLN A 1 199 ? 8.665 5.773 9.667 1.00 98.06 199 GLN A N 1
ATOM 1524 C CA . GLN A 1 199 ? 7.339 5.337 10.085 1.00 98.06 199 GLN A CA 1
ATOM 1525 C C . GLN A 1 199 ? 6.692 6.340 11.061 1.00 98.06 199 GLN A C 1
ATOM 1527 O O . GLN A 1 199 ? 7.403 7.106 11.723 1.00 98.06 199 GLN A O 1
ATOM 1532 N N . PRO A 1 200 ? 5.356 6.332 11.194 1.00 98.38 200 PRO A N 1
ATOM 1533 C CA . PRO A 1 200 ? 4.673 6.991 12.298 1.00 98.38 200 PRO A CA 1
ATOM 1534 C C . PRO A 1 200 ? 5.156 6.400 13.625 1.00 98.38 200 PRO A C 1
ATOM 1536 O O . PRO A 1 200 ? 5.371 5.193 13.750 1.00 98.38 200 PRO A O 1
ATOM 1539 N N . SER A 1 201 ? 5.341 7.248 14.626 1.00 98.62 201 SER A N 1
ATOM 1540 C CA . SER A 1 201 ? 5.692 6.814 15.974 1.00 98.62 201 SER A CA 1
ATOM 1541 C C . SER A 1 201 ? 4.499 6.158 16.673 1.00 98.62 201 SER A C 1
ATOM 1543 O O . SER A 1 201 ? 3.340 6.411 16.341 1.00 98.62 201 SER A O 1
ATOM 1545 N N . ALA A 1 202 ? 4.779 5.357 17.704 1.00 98.69 202 ALA A N 1
ATOM 1546 C CA . ALA A 1 202 ? 3.728 4.787 18.545 1.00 98.69 202 ALA A CA 1
ATOM 1547 C C . ALA A 1 202 ? 2.865 5.876 19.213 1.00 98.69 202 ALA A C 1
ATOM 1549 O O . ALA A 1 202 ? 1.661 5.703 19.334 1.00 98.69 202 ALA A O 1
ATOM 1550 N N . GLY A 1 203 ? 3.451 7.021 19.587 1.00 98.62 203 GLY A N 1
ATOM 1551 C CA . GLY A 1 203 ? 2.700 8.144 20.158 1.00 98.62 203 GLY A CA 1
ATOM 1552 C C . GLY A 1 203 ? 1.729 8.789 19.164 1.00 98.62 203 GLY A C 1
ATOM 1553 O O . GLY A 1 203 ? 0.594 9.081 19.522 1.00 98.62 203 GLY A O 1
ATOM 1554 N N . GLU A 1 204 ? 2.139 8.960 17.903 1.00 98.44 204 GLU A N 1
ATOM 1555 C CA . GLU A 1 204 ? 1.258 9.485 16.845 1.00 98.44 204 GLU A CA 1
ATOM 1556 C C . GLU A 1 204 ? 0.084 8.532 16.573 1.00 98.44 204 GLU A C 1
ATOM 1558 O O . GLU A 1 204 ? -1.064 8.965 16.506 1.00 98.44 204 GLU A O 1
ATOM 1563 N N . LEU A 1 205 ? 0.347 7.224 16.489 1.00 98.81 205 LEU A N 1
ATOM 1564 C CA . LEU A 1 205 ? -0.700 6.212 16.311 1.00 98.81 205 LEU A CA 1
ATOM 1565 C C . LEU A 1 205 ? -1.615 6.094 17.539 1.00 98.81 205 LEU A C 1
ATOM 1567 O O . LEU A 1 205 ? -2.824 5.938 17.387 1.00 98.81 205 LEU A O 1
ATOM 1571 N N . GLN A 1 206 ? -1.071 6.224 18.751 1.00 98.62 206 GLN A N 1
ATOM 1572 C CA . GLN A 1 206 ? -1.846 6.199 19.993 1.00 98.62 206 GLN A CA 1
ATOM 1573 C C . GLN A 1 206 ? -2.854 7.348 20.035 1.00 98.62 206 GLN A C 1
ATOM 1575 O O . GLN A 1 206 ? -4.004 7.121 20.403 1.00 98.62 206 GLN A O 1
ATOM 1580 N N . GLN A 1 207 ? -2.463 8.553 19.609 1.00 98.50 207 GLN A N 1
ATOM 1581 C CA . GLN A 1 207 ? -3.377 9.695 19.537 1.00 98.50 207 GLN A CA 1
ATOM 1582 C C . GLN A 1 207 ? -4.537 9.430 18.574 1.00 98.50 207 GLN A C 1
ATOM 1584 O O . GLN A 1 207 ? -5.685 9.721 18.906 1.00 98.50 207 GLN A O 1
ATOM 1589 N N . VAL A 1 208 ? -4.253 8.842 17.409 1.00 98.50 208 VAL A N 1
ATOM 1590 C CA . VAL A 1 208 ? -5.283 8.456 16.434 1.00 98.50 208 VAL A CA 1
ATOM 1591 C C . VAL A 1 208 ? -6.232 7.419 17.032 1.00 98.50 208 VAL A C 1
ATOM 1593 O O . VAL A 1 208 ? -7.450 7.584 16.975 1.00 98.50 208 VAL A O 1
ATOM 1596 N N . PHE A 1 209 ? -5.697 6.363 17.645 1.00 98.69 209 PHE A N 1
ATOM 1597 C CA . PHE A 1 209 ? -6.513 5.305 18.234 1.00 98.69 209 PHE A CA 1
ATOM 1598 C C . PHE A 1 209 ? -7.364 5.804 19.401 1.00 98.69 209 PHE A C 1
ATOM 1600 O O . PHE A 1 209 ? -8.549 5.484 19.464 1.00 98.69 209 PHE A O 1
ATOM 1607 N N . ASP A 1 210 ? -6.809 6.617 20.299 1.00 97.94 210 ASP A N 1
ATOM 1608 C CA . ASP A 1 210 ? -7.554 7.161 21.435 1.00 97.94 210 ASP A CA 1
ATOM 1609 C C . ASP A 1 210 ? -8.695 8.076 20.969 1.00 97.94 210 ASP A C 1
ATOM 1611 O O . ASP A 1 210 ? -9.824 7.944 21.439 1.00 97.94 210 ASP A O 1
ATOM 1615 N N . GLN A 1 211 ? -8.443 8.930 19.969 1.00 97.62 211 GLN A N 1
ATOM 1616 C CA . GLN A 1 211 ? -9.475 9.784 19.372 1.00 97.62 211 GLN A CA 1
ATOM 1617 C C . GLN A 1 211 ? -10.604 8.969 18.736 1.00 97.62 211 GLN A C 1
ATOM 1619 O O . GLN A 1 211 ? -11.779 9.260 18.964 1.00 97.62 211 GLN A O 1
ATOM 1624 N N . LEU A 1 212 ? -10.265 7.949 17.944 1.00 97.62 212 LEU A N 1
ATOM 1625 C CA . LEU A 1 212 ? -11.257 7.149 17.224 1.00 97.62 212 LEU A CA 1
ATOM 1626 C C . LEU A 1 212 ? -12.061 6.236 18.150 1.00 97.62 212 LEU A C 1
ATOM 1628 O O . LEU A 1 212 ? -13.236 6.007 17.888 1.00 97.62 212 LEU A O 1
ATOM 1632 N N . THR A 1 213 ? -11.463 5.758 19.241 1.00 97.12 213 THR A N 1
ATOM 1633 C CA . THR A 1 213 ? -12.113 4.848 20.199 1.00 97.12 213 THR A CA 1
ATOM 1634 C C . THR A 1 213 ? -12.766 5.573 21.382 1.00 97.12 213 THR A C 1
ATOM 1636 O O . THR A 1 213 ? -13.409 4.933 22.218 1.00 97.12 213 THR A O 1
ATOM 1639 N N . ALA A 1 214 ? -12.653 6.907 21.467 1.00 92.88 214 ALA A N 1
ATOM 1640 C CA . ALA A 1 214 ? -13.179 7.720 22.568 1.00 92.88 214 ALA A CA 1
ATOM 1641 C C . ALA A 1 214 ? -14.673 7.478 22.850 1.00 92.88 214 ALA A C 1
ATOM 1643 O O . ALA A 1 214 ? -15.075 7.465 24.012 1.00 92.88 214 ALA A O 1
ATOM 1644 N N . GLY A 1 215 ? -15.471 7.246 21.802 1.00 89.94 215 GLY A N 1
ATOM 1645 C CA . GLY A 1 215 ? -16.913 6.986 21.878 1.00 89.94 215 GLY A CA 1
ATOM 1646 C C . GLY A 1 215 ? -17.315 5.512 22.003 1.00 89.94 215 GLY A C 1
ATOM 1647 O O . GLY A 1 215 ? -18.494 5.213 21.842 1.00 89.94 215 GLY A O 1
ATOM 1648 N N . GLY A 1 216 ? -16.366 4.600 22.245 1.00 92.25 216 GLY A N 1
ATOM 1649 C CA . GLY A 1 216 ? -16.615 3.152 22.303 1.00 92.25 216 GLY A CA 1
ATOM 1650 C C . GLY A 1 216 ? -16.582 2.437 20.948 1.00 92.25 216 GLY A C 1
ATOM 1651 O O . GLY A 1 216 ? -16.866 1.247 20.895 1.00 92.25 216 GLY A O 1
ATOM 1652 N N . ASP A 1 217 ? -16.231 3.148 19.874 1.00 96.56 217 ASP A N 1
ATOM 1653 C CA . ASP A 1 217 ? -15.978 2.568 18.551 1.00 96.56 217 ASP A CA 1
ATOM 1654 C C . ASP A 1 217 ? -14.748 1.636 18.581 1.00 96.56 217 ASP A C 1
ATOM 1656 O O . ASP A 1 217 ? -13.839 1.794 19.403 1.00 96.56 217 ASP A O 1
ATOM 1660 N N . GLU A 1 218 ? -14.703 0.688 17.649 1.00 98.25 218 GLU A N 1
ATOM 1661 C CA . GLU A 1 218 ? -13.574 -0.220 17.437 1.00 98.25 218 GLU A CA 1
ATOM 1662 C C . GLU A 1 218 ? -12.685 0.295 16.303 1.00 98.25 218 GLU A C 1
ATOM 1664 O O . GLU A 1 218 ? -13.165 0.945 15.375 1.00 98.25 218 GLU A O 1
ATOM 1669 N N . VAL A 1 219 ? -11.389 -0.015 16.327 1.00 98.81 219 VAL A N 1
ATOM 1670 C CA . VAL A 1 219 ? -10.455 0.336 15.247 1.00 98.81 219 VAL A CA 1
ATOM 1671 C C . VAL A 1 219 ? -9.944 -0.919 14.556 1.00 98.81 219 VAL A C 1
ATOM 1673 O O . VAL A 1 219 ? -9.478 -1.845 15.211 1.00 98.81 219 VAL A O 1
ATOM 1676 N N . LEU A 1 220 ? -9.950 -0.909 13.225 1.00 98.88 220 LEU A N 1
ATOM 1677 C CA . LEU A 1 220 ? -9.184 -1.824 12.386 1.00 98.88 220 LEU A CA 1
ATOM 1678 C C . LEU A 1 220 ? -8.129 -1.031 11.609 1.00 98.88 220 LEU A C 1
ATOM 1680 O O . LEU A 1 220 ? -8.454 -0.241 10.725 1.00 98.88 220 LEU A O 1
ATOM 1684 N N . CYS A 1 221 ? -6.862 -1.254 11.940 1.00 98.88 221 CYS A N 1
ATOM 1685 C CA . CYS A 1 221 ? -5.714 -0.587 11.342 1.00 98.88 221 CYS A CA 1
ATOM 1686 C C . CYS A 1 221 ? -5.025 -1.513 10.331 1.00 98.88 221 CYS A C 1
ATOM 1688 O O . CYS A 1 221 ? -4.363 -2.471 10.725 1.00 98.88 221 CYS A O 1
ATOM 1690 N N . VAL A 1 222 ? -5.202 -1.250 9.036 1.00 98.94 222 VAL A N 1
ATOM 1691 C CA . VAL A 1 222 ? -4.619 -2.014 7.923 1.00 98.94 222 VAL A CA 1
ATOM 1692 C C . VAL A 1 222 ? -3.333 -1.329 7.482 1.00 98.94 222 VAL A C 1
ATOM 1694 O O . VAL A 1 222 ? -3.382 -0.196 7.026 1.00 98.94 222 VAL A O 1
ATOM 1697 N N . LEU A 1 223 ? -2.194 -2.005 7.619 1.00 98.88 223 LEU A N 1
ATOM 1698 C CA . LEU A 1 223 ? -0.880 -1.383 7.435 1.00 98.88 223 LEU A CA 1
ATOM 1699 C C . LEU A 1 223 ? -0.041 -2.092 6.379 1.00 98.88 223 LEU A C 1
ATOM 1701 O O . LEU A 1 223 ? -0.225 -3.291 6.112 1.00 98.88 223 LEU A O 1
ATOM 1705 N N . ILE A 1 224 ? 0.933 -1.365 5.835 1.00 98.81 224 ILE A N 1
ATOM 1706 C CA . ILE A 1 224 ? 1.996 -1.908 4.988 1.00 98.81 224 ILE A CA 1
ATOM 1707 C C . ILE A 1 224 ? 2.655 -3.138 5.639 1.00 98.81 224 ILE A C 1
ATOM 1709 O O . ILE A 1 224 ? 2.745 -3.271 6.863 1.00 98.81 224 ILE A O 1
ATOM 1713 N N . SER A 1 225 ? 3.154 -4.051 4.807 1.00 98.81 225 SER A N 1
ATOM 1714 C CA . SER A 1 225 ? 3.923 -5.220 5.227 1.00 98.81 225 SER A CA 1
ATOM 1715 C C . SER A 1 225 ? 4.995 -4.880 6.269 1.00 98.81 225 SER A C 1
ATOM 1717 O O . SER A 1 225 ? 5.888 -4.060 6.032 1.00 98.81 225 SER A O 1
ATOM 1719 N N . HIS A 1 226 ? 4.990 -5.627 7.374 1.00 98.50 226 HIS A N 1
ATOM 1720 C CA . HIS A 1 226 ? 6.033 -5.556 8.408 1.00 98.50 226 HIS A CA 1
ATOM 1721 C C . HIS A 1 226 ? 7.460 -5.853 7.904 1.00 98.50 226 HIS A C 1
ATOM 1723 O O . HIS A 1 226 ? 8.438 -5.520 8.566 1.00 98.50 226 HIS A O 1
ATOM 1729 N N . LEU A 1 227 ? 7.601 -6.478 6.729 1.00 98.00 227 LEU A N 1
ATOM 1730 C CA . LEU A 1 227 ? 8.903 -6.743 6.102 1.00 98.00 227 LEU A CA 1
ATOM 1731 C C . LEU A 1 227 ? 9.423 -5.541 5.300 1.00 98.00 227 LEU A C 1
ATOM 1733 O O . LEU A 1 227 ? 10.553 -5.568 4.817 1.00 98.00 227 LEU A O 1
ATOM 1737 N N . MET A 1 228 ? 8.607 -4.495 5.148 1.00 97.25 228 MET A N 1
ATOM 1738 C CA . MET A 1 228 ? 8.952 -3.258 4.447 1.00 97.25 228 MET A CA 1
ATOM 1739 C C . MET A 1 228 ? 9.059 -2.064 5.399 1.00 97.25 228 MET A C 1
ATOM 1741 O O . MET A 1 228 ? 9.917 -1.197 5.197 1.00 97.25 228 MET A O 1
ATOM 1745 N N . SER A 1 229 ? 8.237 -2.029 6.449 1.00 98.19 229 SER A N 1
ATOM 1746 C CA . SER A 1 229 ? 8.206 -0.948 7.436 1.00 98.19 229 SER A CA 1
ATOM 1747 C C . SER A 1 229 ? 7.998 -1.470 8.856 1.00 98.19 229 SER A C 1
ATOM 1749 O O . SER A 1 229 ? 7.311 -2.465 9.065 1.00 98.19 229 SER A O 1
ATOM 1751 N N . GLY A 1 230 ? 8.518 -0.738 9.844 1.00 98.38 230 GLY A N 1
ATOM 1752 C CA . GLY A 1 230 ? 8.214 -0.965 11.257 1.00 98.38 230 GLY A CA 1
ATOM 1753 C C . GLY A 1 230 ? 6.871 -0.375 11.710 1.00 98.38 230 GLY A C 1
ATOM 1754 O O . GLY A 1 230 ? 6.573 -0.439 12.901 1.00 98.38 230 GLY A O 1
ATOM 1755 N N . THR A 1 231 ? 6.061 0.193 10.802 1.00 98.62 231 THR A N 1
ATOM 1756 C CA . THR A 1 231 ? 4.746 0.788 11.118 1.00 98.62 231 THR A CA 1
ATOM 1757 C C . THR A 1 231 ? 3.859 -0.169 11.918 1.00 98.62 231 THR A C 1
ATOM 1759 O O . THR A 1 231 ? 3.228 0.258 12.883 1.00 98.62 231 THR A O 1
ATOM 1762 N N . LEU A 1 232 ? 3.867 -1.468 11.579 1.00 98.62 232 LEU A N 1
ATOM 1763 C CA . LEU A 1 232 ? 3.116 -2.497 12.306 1.00 98.62 232 LEU A CA 1
ATOM 1764 C C . LEU A 1 232 ? 3.498 -2.527 13.794 1.00 98.62 232 LEU A C 1
ATOM 1766 O O . LEU A 1 232 ? 2.629 -2.424 14.653 1.00 98.62 232 LEU A O 1
ATOM 1770 N N . SER A 1 233 ? 4.796 -2.585 14.100 1.00 98.69 233 SER A N 1
ATOM 1771 C CA . SER A 1 233 ? 5.291 -2.615 15.481 1.00 98.69 233 SER A CA 1
ATOM 1772 C C . SER A 1 233 ? 4.985 -1.321 16.236 1.00 98.69 233 SER A C 1
ATOM 1774 O O . SER A 1 233 ? 4.694 -1.353 17.429 1.00 98.69 233 SER A O 1
ATOM 1776 N N . SER A 1 234 ? 5.011 -0.168 15.558 1.00 98.81 234 SER A N 1
ATOM 1777 C CA . SER A 1 234 ? 4.577 1.098 16.161 1.00 98.81 234 SER A CA 1
ATOM 1778 C C . SER A 1 234 ? 3.083 1.100 16.491 1.00 98.81 234 SER A C 1
ATOM 1780 O O . SER A 1 234 ? 2.702 1.623 17.535 1.00 98.81 234 SER A O 1
ATOM 1782 N N . ALA A 1 235 ? 2.249 0.484 15.653 1.00 98.81 235 ALA A N 1
ATOM 1783 C CA . ALA A 1 235 ? 0.816 0.356 15.896 1.00 98.81 235 ALA A CA 1
ATOM 1784 C C . ALA A 1 235 ? 0.491 -0.642 17.016 1.00 98.81 235 ALA A C 1
ATOM 1786 O O . ALA A 1 235 ? -0.379 -0.373 17.839 1.00 98.81 235 ALA A O 1
ATOM 1787 N N . GLU A 1 236 ? 1.216 -1.759 17.098 1.00 98.81 236 GLU A N 1
ATOM 1788 C CA . GLU A 1 236 ? 1.109 -2.711 18.211 1.00 98.81 236 GLU A CA 1
ATOM 1789 C C . GLU A 1 236 ? 1.477 -2.044 19.539 1.00 98.81 236 GLU A C 1
ATOM 1791 O O . GLU A 1 236 ? 0.698 -2.098 20.487 1.00 98.81 236 GLU A O 1
ATOM 1796 N N . ALA A 1 237 ? 2.597 -1.315 19.582 1.00 98.81 237 ALA A N 1
ATOM 1797 C CA . ALA A 1 237 ? 2.984 -0.551 20.764 1.00 98.81 237 ALA A CA 1
ATOM 1798 C C . ALA A 1 237 ? 1.931 0.509 21.139 1.00 98.81 237 ALA A C 1
ATOM 1800 O O . ALA A 1 237 ? 1.630 0.684 22.316 1.00 98.81 237 ALA A O 1
ATOM 1801 N N . ALA A 1 238 ? 1.346 1.200 20.155 1.00 98.81 238 ALA A N 1
ATOM 1802 C CA . ALA A 1 238 ? 0.283 2.178 20.380 1.00 98.81 238 ALA A CA 1
ATOM 1803 C C . ALA A 1 238 ? -1.004 1.549 20.943 1.00 98.81 238 ALA A C 1
ATOM 1805 O O . ALA A 1 238 ? -1.615 2.113 21.850 1.00 98.81 238 ALA A O 1
ATOM 1806 N N . ARG A 1 239 ? -1.401 0.370 20.442 1.00 98.62 239 ARG A N 1
ATOM 1807 C CA . ARG A 1 239 ? -2.510 -0.422 20.999 1.00 98.62 239 ARG A CA 1
ATOM 1808 C C . ARG A 1 239 ? -2.231 -0.805 22.450 1.00 98.62 239 ARG A C 1
ATOM 1810 O O . ARG A 1 239 ? -3.116 -0.671 23.286 1.00 98.62 239 ARG A O 1
ATOM 1817 N N . ASP A 1 240 ? -1.021 -1.265 22.756 1.00 98.44 240 ASP A N 1
ATOM 1818 C CA . ASP A 1 240 ? -0.670 -1.750 24.097 1.00 98.44 240 ASP A CA 1
ATOM 1819 C C . ASP A 1 240 ? -0.680 -0.620 25.153 1.00 98.44 240 ASP A C 1
ATOM 1821 O O . ASP A 1 240 ? -0.890 -0.874 26.338 1.00 98.44 240 ASP A O 1
ATOM 1825 N N . MET A 1 241 ? -0.539 0.643 24.728 1.00 98.38 241 MET A N 1
ATOM 1826 C CA . MET A 1 241 ? -0.745 1.833 25.573 1.00 98.38 241 MET A CA 1
ATOM 1827 C C . MET A 1 241 ? -2.228 2.121 25.878 1.00 98.38 241 MET A C 1
ATOM 1829 O O . MET A 1 241 ? -2.527 2.952 26.735 1.00 98.38 241 MET A O 1
ATOM 1833 N N . LEU A 1 242 ? -3.158 1.453 25.190 1.00 97.56 242 LEU A N 1
ATOM 1834 C CA . LEU A 1 242 ? -4.610 1.636 25.269 1.00 97.56 242 LEU A CA 1
ATOM 1835 C C . LEU A 1 242 ? -5.331 0.302 25.575 1.00 97.56 242 LEU A C 1
ATOM 1837 O O . LEU A 1 242 ? -6.220 -0.104 24.826 1.00 97.56 242 LEU A O 1
ATOM 1841 N N . PRO A 1 243 ? -5.010 -0.389 26.688 1.00 95.19 243 PRO A N 1
ATOM 1842 C CA . PRO A 1 243 ? -5.427 -1.778 26.931 1.00 95.19 243 PRO A CA 1
ATOM 1843 C C . PRO A 1 243 ? -6.943 -1.987 27.091 1.00 95.19 243 PRO A C 1
ATOM 1845 O O . PRO A 1 243 ? -7.409 -3.122 27.079 1.00 95.19 243 PRO A O 1
ATOM 1848 N N . THR A 1 244 ? -7.720 -0.917 27.273 1.00 94.00 244 THR A N 1
ATOM 1849 C CA . THR A 1 244 ? -9.186 -0.963 27.405 1.00 94.00 244 THR A CA 1
ATOM 1850 C C . THR A 1 244 ? -9.926 -0.654 26.101 1.00 94.00 244 THR A C 1
ATOM 1852 O O . THR A 1 244 ? -11.156 -0.683 26.085 1.00 94.00 244 THR A O 1
ATOM 1855 N N . ARG A 1 245 ? -9.211 -0.325 25.017 1.00 95.75 245 ARG A N 1
ATOM 1856 C CA . ARG A 1 245 ? -9.793 0.023 23.714 1.00 95.75 245 ARG A CA 1
ATOM 1857 C C . ARG A 1 245 ? -9.791 -1.194 22.781 1.00 95.75 245 ARG A C 1
ATOM 1859 O O . ARG A 1 245 ? -8.842 -1.972 22.788 1.00 95.75 245 ARG A O 1
ATOM 1866 N N . SER A 1 246 ? -10.822 -1.333 21.942 1.00 96.94 246 SER A N 1
ATOM 1867 C CA . SER A 1 246 ? -10.863 -2.368 20.896 1.00 96.94 246 SER A CA 1
ATOM 1868 C C . SER A 1 246 ? -10.096 -1.893 19.659 1.00 96.94 246 SER A C 1
ATOM 1870 O O . SER A 1 246 ? -10.570 -1.038 18.909 1.00 96.94 246 SER A O 1
ATOM 1872 N N . ILE A 1 247 ? -8.870 -2.389 19.482 1.00 98.69 247 ILE A N 1
ATOM 1873 C CA . ILE A 1 247 ? -7.975 -2.000 18.385 1.00 98.69 247 ILE A CA 1
ATOM 1874 C C . ILE A 1 247 ? -7.355 -3.262 17.777 1.00 98.69 247 ILE A C 1
ATOM 1876 O O . ILE A 1 247 ? -6.572 -3.972 18.413 1.00 98.69 247 ILE A O 1
ATOM 1880 N N . HIS A 1 248 ? -7.664 -3.499 16.508 1.00 98.81 248 HIS A N 1
ATOM 1881 C CA . HIS A 1 248 ? -7.175 -4.609 15.706 1.00 98.81 248 HIS A CA 1
ATOM 1882 C C . HIS A 1 248 ? -6.138 -4.097 14.711 1.00 98.81 248 HIS A C 1
ATOM 1884 O O . HIS A 1 248 ? -6.408 -3.193 13.922 1.00 98.81 248 HIS A O 1
ATOM 1890 N N . ILE A 1 249 ? -4.942 -4.682 14.736 1.00 98.88 249 ILE A N 1
ATOM 1891 C CA . ILE A 1 249 ? -3.862 -4.351 13.803 1.00 98.88 249 ILE A CA 1
ATOM 1892 C C . ILE A 1 249 ? -3.779 -5.458 12.754 1.00 98.88 249 ILE A C 1
ATOM 1894 O O . ILE A 1 249 ? -3.630 -6.631 13.095 1.00 98.88 249 ILE A O 1
ATOM 1898 N N . PHE A 1 250 ? -3.873 -5.091 11.479 1.00 98.88 250 PHE A N 1
ATOM 1899 C CA . PHE A 1 250 ? -3.852 -6.010 10.352 1.00 98.88 250 PHE A CA 1
ATOM 1900 C C . PHE A 1 250 ? -2.636 -5.752 9.461 1.00 98.88 250 PHE A C 1
ATOM 1902 O O . PHE A 1 250 ? -2.494 -4.708 8.827 1.00 98.88 250 PHE A O 1
ATOM 1909 N N . ASN A 1 251 ? -1.767 -6.754 9.381 1.00 98.88 251 ASN A N 1
ATOM 1910 C CA . ASN A 1 251 ? -0.606 -6.759 8.504 1.00 98.88 251 ASN A CA 1
ATOM 1911 C C . ASN A 1 251 ? -1.020 -7.162 7.084 1.00 98.88 251 ASN A C 1
ATOM 1913 O O . ASN A 1 251 ? -1.323 -8.332 6.831 1.00 98.88 251 ASN A O 1
ATOM 1917 N N . SER A 1 252 ? -0.998 -6.217 6.141 1.00 98.75 252 SER A N 1
ATOM 1918 C CA . SER A 1 252 ? -1.419 -6.491 4.762 1.00 98.75 252 SER A CA 1
ATOM 1919 C C . SER A 1 252 ? -0.544 -7.523 4.046 1.00 98.75 252 SER A C 1
ATOM 1921 O O . SER A 1 252 ? -1.004 -8.142 3.087 1.00 98.75 252 SER A O 1
ATOM 1923 N N . LEU A 1 253 ? 0.716 -7.699 4.476 1.00 98.75 253 LEU A N 1
ATOM 1924 C CA . LEU A 1 253 ? 1.776 -8.336 3.680 1.00 98.75 253 LEU A CA 1
ATOM 1925 C C . LEU A 1 253 ? 1.830 -7.801 2.237 1.00 98.75 253 LEU A C 1
ATOM 1927 O O . LEU A 1 253 ? 2.165 -8.525 1.300 1.00 98.75 253 LEU A O 1
ATOM 1931 N N . SER A 1 254 ? 1.496 -6.527 2.061 1.00 98.56 254 SER A N 1
ATOM 1932 C CA . SER A 1 254 ? 1.542 -5.823 0.790 1.00 98.56 254 SER A CA 1
ATOM 1933 C C . SER A 1 254 ? 1.999 -4.381 1.009 1.00 98.56 254 SER A C 1
ATOM 1935 O O . SER A 1 254 ? 2.421 -4.002 2.098 1.00 98.56 254 SER A O 1
ATOM 1937 N N . VAL A 1 255 ? 1.976 -3.598 -0.056 1.00 98.56 255 VAL A N 1
ATOM 1938 C CA . VAL A 1 255 ? 2.215 -2.155 -0.084 1.00 98.56 255 VAL A CA 1
ATOM 1939 C C . VAL A 1 255 ? 1.345 -1.553 -1.181 1.00 98.56 255 VAL A C 1
ATOM 1941 O O . VAL A 1 255 ? 0.835 -2.290 -2.040 1.00 98.56 255 VAL A O 1
ATOM 1944 N N . SER A 1 256 ? 1.209 -0.228 -1.195 1.00 98.56 256 SER A N 1
ATOM 1945 C CA . SER A 1 256 ? 0.507 0.505 -2.244 1.00 98.56 256 SER A CA 1
ATOM 1946 C C . SER A 1 256 ? -0.910 -0.037 -2.399 1.00 98.56 256 SER A C 1
ATOM 1948 O O . SER A 1 256 ? -1.552 -0.445 -1.433 1.00 98.56 256 SER A O 1
ATOM 1950 N N . VAL A 1 257 ? -1.400 -0.111 -3.626 1.00 98.44 257 VAL A N 1
ATOM 1951 C CA . VAL A 1 257 ? -2.764 -0.522 -3.930 1.00 98.44 257 VAL A CA 1
ATOM 1952 C C . VAL A 1 257 ? -3.137 -1.917 -3.426 1.00 98.44 257 VAL A C 1
ATOM 1954 O O . VAL A 1 257 ? -4.321 -2.184 -3.273 1.00 98.44 257 VAL A O 1
ATOM 1957 N N . GLY A 1 258 ? -2.185 -2.809 -3.129 1.00 98.38 258 GLY A N 1
ATOM 1958 C CA . GLY A 1 258 ? -2.526 -4.083 -2.487 1.00 98.38 258 GLY A CA 1
ATOM 1959 C C . GLY A 1 258 ? -2.961 -3.905 -1.027 1.00 98.38 258 GLY A C 1
ATOM 1960 O O . GLY A 1 258 ? -3.933 -4.512 -0.591 1.00 98.38 258 GLY A O 1
ATOM 1961 N N . GLU A 1 259 ? -2.298 -3.018 -0.284 1.00 98.75 259 GLU A N 1
ATOM 1962 C CA . GLU A 1 259 ? -2.776 -2.575 1.032 1.00 98.75 259 GLU A CA 1
ATOM 1963 C C . GLU A 1 259 ? -4.078 -1.773 0.889 1.00 98.75 259 GLU A C 1
ATOM 1965 O O . GLU A 1 259 ? -5.054 -2.039 1.593 1.00 98.75 259 GLU A O 1
ATOM 1970 N N . GLY A 1 260 ? -4.130 -0.861 -0.087 1.00 98.56 260 GLY A N 1
ATOM 1971 C CA . GLY A 1 260 ? -5.307 -0.039 -0.357 1.00 98.56 260 GLY A CA 1
ATOM 1972 C C . GLY A 1 260 ? -6.573 -0.857 -0.631 1.00 98.56 260 GLY A C 1
ATOM 1973 O O . GLY A 1 260 ? -7.626 -0.562 -0.072 1.00 98.56 260 GLY A O 1
ATOM 1974 N N . LEU A 1 261 ? -6.486 -1.933 -1.420 1.00 98.56 261 LEU A N 1
ATOM 1975 C CA . LEU A 1 261 ? -7.621 -2.826 -1.681 1.00 98.56 261 LEU A CA 1
ATOM 1976 C C . LEU A 1 261 ? -8.150 -3.498 -0.405 1.00 98.56 261 LEU A C 1
ATOM 1978 O O . LEU A 1 261 ? -9.365 -3.643 -0.260 1.00 98.56 261 LEU A O 1
ATOM 1982 N N . LEU A 1 262 ? -7.270 -3.878 0.526 1.00 98.75 262 LEU A N 1
ATOM 1983 C CA . LEU A 1 262 ? -7.667 -4.463 1.810 1.00 98.75 262 LEU A CA 1
ATOM 1984 C C . LEU A 1 262 ? -8.374 -3.427 2.692 1.00 98.75 262 LEU A C 1
ATOM 1986 O O . LEU A 1 262 ? -9.461 -3.699 3.199 1.00 98.75 262 LEU A O 1
ATOM 1990 N N . ALA A 1 263 ? -7.816 -2.220 2.817 1.00 98.75 263 ALA A N 1
ATOM 1991 C CA . ALA A 1 263 ? -8.437 -1.139 3.583 1.00 98.75 263 ALA A CA 1
ATOM 1992 C C . ALA A 1 263 ? -9.791 -0.706 2.984 1.00 98.75 263 ALA A C 1
ATOM 1994 O O . ALA A 1 263 ? -10.763 -0.502 3.711 1.00 98.75 263 ALA A O 1
ATOM 1995 N N . MET A 1 264 ? -9.899 -0.641 1.653 1.00 98.31 264 MET A N 1
ATOM 1996 C CA . MET A 1 264 ? -11.159 -0.347 0.961 1.00 98.31 264 MET A CA 1
ATOM 1997 C C . MET A 1 264 ? -12.227 -1.423 1.180 1.00 98.31 264 MET A C 1
ATOM 1999 O O . MET A 1 264 ? -13.404 -1.085 1.323 1.00 98.31 264 MET A O 1
ATOM 2003 N N . ALA A 1 265 ? -11.844 -2.702 1.178 1.00 98.19 265 ALA A N 1
ATOM 2004 C CA . ALA A 1 265 ? -12.764 -3.799 1.463 1.00 98.19 265 ALA A CA 1
ATOM 2005 C C . ALA A 1 265 ? -13.248 -3.751 2.917 1.00 98.19 265 ALA A C 1
ATOM 2007 O O . ALA A 1 265 ? -14.450 -3.838 3.160 1.00 98.19 265 ALA A O 1
ATOM 2008 N N . ALA A 1 266 ? -12.333 -3.516 3.862 1.00 98.62 266 ALA A N 1
ATOM 2009 C CA . ALA A 1 266 ? -12.662 -3.343 5.272 1.00 98.62 266 ALA A CA 1
ATOM 2010 C C . ALA A 1 266 ? -13.658 -2.196 5.493 1.00 98.62 266 ALA A C 1
ATOM 2012 O O . ALA A 1 266 ? -14.656 -2.371 6.187 1.00 98.62 266 ALA A O 1
ATOM 2013 N N . ALA A 1 267 ? -13.430 -1.048 4.848 1.00 98.44 267 ALA A N 1
ATOM 2014 C CA . ALA A 1 267 ? -14.298 0.121 4.969 1.00 98.44 267 ALA A CA 1
ATOM 2015 C C . ALA A 1 267 ? -15.708 -0.143 4.443 1.00 98.44 267 ALA A C 1
ATOM 2017 O O . ALA A 1 267 ? -16.683 0.194 5.110 1.00 98.44 267 ALA A O 1
ATOM 2018 N N . LYS A 1 268 ? -15.830 -0.800 3.284 1.00 96.94 268 LYS A N 1
ATOM 2019 C CA . LYS A 1 268 ? -17.137 -1.180 2.731 1.00 96.94 268 LYS A CA 1
ATOM 2020 C C . LYS A 1 268 ? -17.885 -2.142 3.653 1.00 96.94 268 LYS A C 1
ATOM 2022 O O . LYS A 1 268 ? -19.035 -1.885 3.984 1.00 96.94 268 LYS A O 1
ATOM 2027 N N . MET A 1 269 ? -17.219 -3.186 4.141 1.00 97.56 269 MET A N 1
ATOM 2028 C CA . MET A 1 269 ? -17.842 -4.150 5.052 1.00 97.56 269 MET A CA 1
ATOM 2029 C C . MET A 1 269 ? -18.256 -3.514 6.389 1.00 97.56 269 MET A C 1
ATOM 2031 O O . MET A 1 269 ? -19.329 -3.818 6.907 1.00 97.56 269 MET A O 1
ATOM 2035 N N . ALA A 1 270 ? -17.448 -2.600 6.933 1.00 97.88 270 ALA A N 1
ATOM 2036 C CA . ALA A 1 270 ? -17.796 -1.850 8.139 1.00 97.88 270 ALA A CA 1
ATOM 2037 C C . ALA A 1 270 ? -19.027 -0.949 7.922 1.00 97.88 270 ALA A C 1
ATOM 2039 O O . ALA A 1 270 ? -19.906 -0.884 8.779 1.00 97.88 270 ALA A O 1
ATOM 2040 N N . GLN A 1 271 ? -19.132 -0.291 6.761 1.00 96.06 271 GLN A N 1
ATOM 2041 C CA . GLN A 1 271 ? -20.311 0.503 6.383 1.00 96.06 271 GLN A CA 1
ATOM 2042 C C . GLN A 1 271 ? -21.571 -0.356 6.197 1.00 96.06 271 GLN A C 1
ATOM 2044 O O . GLN A 1 271 ? -22.676 0.106 6.473 1.00 96.06 271 GLN A O 1
ATOM 2049 N N . GLU A 1 272 ? -21.405 -1.607 5.770 1.00 95.94 272 GLU A N 1
ATOM 2050 C CA . GLU A 1 272 ? -22.469 -2.613 5.666 1.00 95.94 272 GLU A CA 1
ATOM 2051 C C . GLU A 1 272 ? -22.851 -3.237 7.023 1.00 95.94 272 GLU A C 1
ATOM 2053 O O . GLU A 1 272 ? -23.755 -4.070 7.082 1.00 95.94 272 GLU A O 1
ATOM 2058 N N . GLY A 1 273 ? -22.192 -2.842 8.119 1.00 96.00 273 GLY A N 1
ATOM 2059 C CA . GLY A 1 273 ? -22.478 -3.331 9.469 1.00 96.00 273 GLY A CA 1
ATOM 2060 C C . GLY A 1 273 ? -21.967 -4.746 9.751 1.00 96.00 273 GLY A C 1
ATOM 2061 O O . GLY A 1 273 ? -22.480 -5.406 10.653 1.00 96.00 273 GLY A O 1
ATOM 2062 N N . GLN A 1 274 ? -20.984 -5.233 8.985 1.00 97.56 274 GLN A N 1
ATOM 2063 C CA . GLN A 1 274 ? -20.322 -6.512 9.262 1.00 97.56 274 GLN A CA 1
ATOM 2064 C C . GLN A 1 274 ? -19.527 -6.447 10.574 1.00 97.56 274 GLN A C 1
ATOM 2066 O O . GLN A 1 274 ? -19.013 -5.391 10.944 1.00 97.56 274 GLN A O 1
ATOM 2071 N N . THR A 1 275 ? -19.391 -7.584 11.263 1.00 97.56 275 THR A N 1
ATOM 2072 C CA . THR A 1 275 ? -18.614 -7.661 12.512 1.00 97.56 275 THR A CA 1
ATOM 2073 C C . THR A 1 275 ? -17.108 -7.639 12.246 1.00 97.56 275 THR A C 1
ATOM 2075 O O . THR A 1 275 ? -16.652 -7.985 11.150 1.00 97.56 275 THR A O 1
ATOM 2078 N N . MET A 1 276 ? -16.316 -7.284 13.262 1.00 98.00 276 MET A N 1
ATOM 2079 C CA . MET A 1 276 ? -14.854 -7.267 13.176 1.00 98.00 276 MET A CA 1
ATOM 2080 C C . MET A 1 276 ? -14.290 -8.628 12.750 1.00 98.00 276 MET A C 1
ATOM 2082 O O . MET A 1 276 ? -13.427 -8.699 11.876 1.00 98.00 276 MET A O 1
ATOM 2086 N N . GLU A 1 277 ? -14.810 -9.723 13.306 1.00 98.31 277 GLU A N 1
ATOM 2087 C CA . GLU A 1 277 ? -14.375 -11.083 12.980 1.00 98.31 277 GLU A CA 1
ATOM 2088 C C . GLU A 1 277 ? -14.638 -11.420 11.510 1.00 98.31 277 GLU A C 1
ATOM 2090 O O . GLU A 1 277 ? -13.772 -11.984 10.837 1.00 98.31 277 GLU A O 1
ATOM 2095 N N . ALA A 1 278 ? -15.811 -11.042 10.989 1.00 98.25 278 ALA A N 1
ATOM 2096 C CA . ALA A 1 278 ? -16.161 -11.256 9.589 1.00 98.25 278 ALA A CA 1
ATOM 2097 C C . ALA A 1 278 ? -15.244 -10.456 8.650 1.00 98.25 278 ALA A C 1
ATOM 2099 O O . ALA A 1 278 ? -14.797 -10.982 7.624 1.00 98.25 278 ALA A O 1
ATOM 2100 N N . ILE A 1 279 ? -14.923 -9.211 9.019 1.00 98.69 279 ILE A N 1
ATOM 2101 C CA . ILE A 1 279 ? -13.993 -8.362 8.269 1.00 98.69 279 ILE A CA 1
ATOM 2102 C C . ILE A 1 279 ? -12.596 -8.985 8.264 1.00 98.69 279 ILE A C 1
ATOM 2104 O O . ILE A 1 279 ? -12.043 -9.212 7.189 1.00 98.69 279 ILE A O 1
ATOM 2108 N N . LEU A 1 280 ? -12.042 -9.336 9.428 1.00 98.81 280 LEU A N 1
ATOM 2109 C CA . LEU A 1 280 ? -10.711 -9.942 9.538 1.00 98.81 280 LEU A CA 1
ATOM 2110 C C . LEU A 1 280 ? -10.607 -11.241 8.727 1.00 98.81 280 LEU A C 1
ATOM 2112 O O . LEU A 1 280 ? -9.690 -11.386 7.916 1.00 98.81 280 LEU A O 1
ATOM 2116 N N . ALA A 1 281 ? -11.591 -12.137 8.848 1.00 98.44 281 ALA A N 1
ATOM 2117 C CA . ALA A 1 281 ? -11.631 -13.382 8.082 1.00 98.44 281 ALA A CA 1
ATOM 2118 C C . ALA A 1 281 ? -11.710 -13.140 6.564 1.00 98.44 281 ALA A C 1
ATOM 2120 O O . ALA A 1 281 ? -11.167 -13.911 5.764 1.00 98.44 281 ALA A O 1
ATOM 2121 N N . ARG A 1 282 ? -12.384 -12.069 6.122 1.00 97.88 282 ARG A N 1
ATOM 2122 C CA . ARG A 1 282 ? -12.391 -11.682 4.706 1.00 97.88 282 ARG A CA 1
ATOM 2123 C C . ARG A 1 282 ? -11.037 -11.129 4.271 1.00 97.88 282 ARG A C 1
ATOM 2125 O O . ARG A 1 282 ? -10.554 -11.536 3.214 1.00 97.88 282 ARG A O 1
ATOM 2132 N N . LEU A 1 283 ? -10.416 -10.254 5.060 1.00 98.62 283 LEU A N 1
ATOM 2133 C CA . LEU A 1 283 ? -9.111 -9.676 4.734 1.00 98.62 283 LEU A CA 1
ATOM 2134 C C . LEU A 1 283 ? -8.012 -10.739 4.662 1.00 98.62 283 LEU A C 1
ATOM 2136 O O . LEU A 1 283 ? -7.175 -10.684 3.764 1.00 98.62 283 LEU A O 1
ATOM 2140 N N . GLU A 1 284 ? -8.026 -11.742 5.541 1.00 98.44 284 GLU A N 1
ATOM 2141 C CA . GLU A 1 284 ? -7.085 -12.866 5.479 1.00 98.44 284 GLU A CA 1
ATOM 2142 C C . GLU A 1 284 ? -7.204 -13.654 4.173 1.00 98.44 284 GLU A C 1
ATOM 2144 O O . GLU A 1 284 ? -6.194 -13.935 3.517 1.00 98.44 284 GLU A O 1
ATOM 2149 N N . ARG A 1 285 ? -8.437 -13.959 3.750 1.00 97.50 285 ARG A N 1
ATOM 2150 C CA . ARG A 1 285 ? -8.688 -14.636 2.471 1.00 97.50 285 ARG A CA 1
ATOM 2151 C C . ARG A 1 285 ? -8.238 -13.780 1.297 1.00 97.50 285 ARG A C 1
ATOM 2153 O O . ARG A 1 285 ? -7.489 -14.270 0.449 1.00 97.50 285 ARG A O 1
ATOM 2160 N N . MET A 1 286 ? -8.612 -12.500 1.287 1.00 97.38 286 MET A N 1
ATOM 2161 C CA . MET A 1 286 ? -8.193 -11.560 0.248 1.00 97.38 286 MET A CA 1
ATOM 2162 C C . MET A 1 286 ? -6.668 -11.474 0.159 1.00 97.38 286 MET A C 1
ATOM 2164 O O . MET A 1 286 ? -6.119 -11.642 -0.924 1.00 97.38 286 MET A O 1
ATOM 2168 N N . ARG A 1 287 ? -5.965 -11.327 1.287 1.00 97.69 287 ARG A N 1
ATOM 2169 C CA . ARG A 1 287 ? -4.495 -11.322 1.356 1.00 97.69 287 ARG A CA 1
ATOM 2170 C C . ARG A 1 287 ? -3.869 -12.578 0.736 1.00 97.69 287 ARG A C 1
ATOM 2172 O O . ARG A 1 287 ? -2.846 -12.474 0.069 1.00 97.69 287 ARG A O 1
ATOM 2179 N N . SER A 1 288 ? -4.478 -13.753 0.914 1.00 96.19 288 SER A N 1
ATOM 2180 C CA . SER A 1 288 ? -3.965 -15.023 0.364 1.00 96.19 288 SER A CA 1
ATOM 2181 C C . SER A 1 288 ? -4.161 -15.166 -1.159 1.00 96.19 288 SER A C 1
ATOM 2183 O O . SER A 1 288 ? -3.355 -15.787 -1.864 1.00 96.19 288 SER A O 1
ATOM 2185 N N . GLN A 1 289 ? -5.228 -14.569 -1.693 1.00 95.56 289 GLN A N 1
ATOM 2186 C CA . GLN A 1 289 ? -5.607 -14.668 -3.105 1.00 95.56 289 GLN A CA 1
ATOM 2187 C C . GLN A 1 289 ? -5.127 -13.480 -3.938 1.00 95.56 289 GLN A C 1
ATOM 2189 O O . GLN A 1 289 ? -5.024 -13.595 -5.160 1.00 95.56 289 GLN A O 1
ATOM 2194 N N . MET A 1 290 ? -4.814 -12.360 -3.290 1.00 96.81 290 MET A N 1
ATOM 2195 C CA . MET A 1 290 ? -4.363 -11.149 -3.951 1.00 96.81 290 MET A CA 1
ATOM 2196 C C . MET A 1 290 ? -3.036 -11.382 -4.668 1.00 96.81 290 MET A C 1
ATOM 2198 O O . MET A 1 290 ? -2.143 -12.089 -4.193 1.00 96.81 290 MET A O 1
ATOM 2202 N N . ARG A 1 291 ? -2.913 -10.787 -5.848 1.00 97.19 291 ARG A N 1
ATOM 2203 C CA . ARG A 1 291 ? -1.680 -10.757 -6.632 1.00 97.19 291 ARG A CA 1
ATOM 2204 C C . ARG A 1 291 ? -1.352 -9.310 -6.929 1.00 97.19 291 ARG A C 1
ATOM 2206 O O . ARG A 1 291 ? -2.243 -8.577 -7.341 1.00 97.19 291 ARG A O 1
ATOM 2213 N N . LEU A 1 292 ? -0.093 -8.925 -6.737 1.00 98.44 292 LEU A N 1
ATOM 2214 C CA . LEU A 1 292 ? 0.428 -7.613 -7.103 1.00 98.44 292 LEU A CA 1
ATOM 2215 C C . LEU A 1 292 ? 1.672 -7.807 -7.962 1.00 98.44 292 LEU A C 1
ATOM 2217 O O . LEU A 1 292 ? 2.636 -8.442 -7.527 1.00 98.44 292 LEU A O 1
ATOM 2221 N N . PHE A 1 293 ? 1.639 -7.239 -9.164 1.00 98.56 293 PHE A N 1
ATOM 2222 C CA . PHE A 1 293 ? 2.760 -7.201 -10.095 1.00 98.56 293 PHE A CA 1
ATOM 2223 C C . PHE A 1 293 ? 3.083 -5.762 -10.449 1.00 98.56 293 PHE A C 1
ATOM 2225 O O . PHE A 1 293 ? 2.183 -4.929 -10.546 1.00 98.56 293 PHE A O 1
ATOM 2232 N N . PHE A 1 294 ? 4.363 -5.466 -10.638 1.00 98.31 294 PHE A N 1
ATOM 2233 C CA . PHE A 1 294 ? 4.799 -4.123 -10.979 1.00 98.31 294 PHE A CA 1
ATOM 2234 C C . PHE A 1 294 ? 6.129 -4.124 -11.722 1.00 98.31 294 PHE A C 1
ATOM 2236 O O . PHE A 1 294 ? 6.904 -5.081 -11.691 1.00 98.31 294 PHE A O 1
ATOM 2243 N N . VAL A 1 295 ? 6.386 -3.016 -12.400 1.00 96.75 295 VAL A N 1
ATOM 2244 C CA . VAL A 1 295 ? 7.626 -2.740 -13.117 1.00 96.75 295 VAL A CA 1
ATOM 2245 C C . VAL A 1 295 ? 8.213 -1.437 -12.600 1.00 96.75 295 VAL A C 1
ATOM 2247 O O . VAL A 1 295 ? 7.484 -0.500 -12.279 1.00 96.75 295 VAL A O 1
ATOM 2250 N N . VAL A 1 296 ? 9.540 -1.376 -12.541 1.00 93.94 296 VAL A N 1
ATOM 2251 C CA . VAL A 1 296 ? 10.291 -0.178 -12.150 1.00 93.94 296 VAL A CA 1
ATOM 2252 C C . VAL A 1 296 ? 11.218 0.247 -13.279 1.00 93.94 296 VAL A C 1
ATOM 2254 O O . VAL A 1 296 ? 11.668 -0.581 -14.079 1.00 93.94 296 VAL A O 1
ATOM 2257 N N . ASP A 1 297 ? 11.553 1.536 -13.336 1.00 89.94 297 ASP A N 1
ATOM 2258 C CA . ASP A 1 297 ? 12.522 2.014 -14.319 1.00 89.94 297 ASP A CA 1
ATOM 2259 C C . ASP A 1 297 ? 13.966 1.659 -13.960 1.00 89.94 297 ASP A C 1
ATOM 2261 O O . ASP A 1 297 ? 14.784 1.426 -14.854 1.00 89.94 297 ASP A O 1
ATOM 2265 N N . THR A 1 298 ? 14.272 1.562 -12.671 1.00 90.38 298 THR A N 1
ATOM 2266 C CA . THR A 1 298 ? 15.570 1.124 -12.161 1.00 90.38 298 THR A CA 1
ATOM 2267 C C . THR A 1 298 ? 15.392 0.443 -10.806 1.00 90.38 298 THR A C 1
ATOM 2269 O O . THR A 1 298 ? 14.510 0.811 -10.035 1.00 90.38 298 THR A O 1
ATOM 2272 N N . LEU A 1 299 ? 16.245 -0.540 -10.500 1.00 91.94 299 LEU A N 1
ATOM 2273 C CA . LEU A 1 299 ? 16.302 -1.161 -9.170 1.00 91.94 299 LEU A CA 1
ATOM 2274 C C . LEU A 1 299 ? 17.052 -0.297 -8.142 1.00 91.94 299 LEU A C 1
ATOM 2276 O O . LEU A 1 299 ? 17.051 -0.632 -6.962 1.00 91.94 299 LEU A O 1
ATOM 2280 N N . GLU A 1 300 ? 17.688 0.799 -8.567 1.00 91.69 300 GLU A N 1
ATOM 2281 C CA . GLU A 1 300 ? 18.521 1.647 -7.705 1.00 91.69 300 GLU A CA 1
ATOM 2282 C C . GLU A 1 300 ? 17.763 2.175 -6.481 1.00 91.69 300 GLU A C 1
ATOM 2284 O O . GLU A 1 300 ? 18.276 2.098 -5.367 1.00 91.69 300 GLU A O 1
ATOM 2289 N N . PHE A 1 301 ? 16.531 2.666 -6.662 1.00 94.44 301 PHE A N 1
ATOM 2290 C CA . PHE A 1 301 ? 15.725 3.181 -5.552 1.00 94.44 301 PHE A CA 1
ATOM 2291 C C . PHE A 1 301 ? 15.417 2.081 -4.534 1.00 94.44 301 PHE A C 1
ATOM 2293 O O . PHE A 1 301 ? 15.603 2.284 -3.335 1.00 94.44 301 PHE A O 1
ATOM 2300 N N . LEU A 1 302 ? 15.042 0.891 -5.013 1.00 95.25 302 LEU A N 1
ATOM 2301 C CA . LEU A 1 302 ? 14.719 -0.243 -4.152 1.00 95.25 302 LEU A CA 1
ATOM 2302 C C . LEU A 1 302 ? 15.956 -0.717 -3.388 1.00 95.25 302 LEU A C 1
ATOM 2304 O O . LEU A 1 302 ? 15.873 -1.051 -2.203 1.00 95.25 302 LEU A O 1
ATOM 2308 N N . GLN A 1 303 ? 17.108 -0.743 -4.067 1.00 93.62 303 GLN A N 1
ATOM 2309 C CA . GLN A 1 303 ? 18.393 -1.114 -3.485 1.00 93.62 303 GLN A CA 1
ATOM 2310 C C . GLN A 1 303 ? 18.799 -0.121 -2.398 1.00 93.62 303 GLN A C 1
ATOM 2312 O O . GLN A 1 303 ? 19.071 -0.524 -1.270 1.00 93.62 303 GLN A O 1
ATOM 2317 N N . ARG A 1 304 ? 18.806 1.175 -2.726 1.00 92.00 304 ARG A N 1
ATOM 2318 C CA . ARG A 1 304 ? 19.197 2.250 -1.809 1.00 92.00 304 ARG A CA 1
ATOM 2319 C C . ARG A 1 304 ? 18.254 2.349 -0.616 1.00 92.00 304 ARG A C 1
ATOM 2321 O O . ARG A 1 304 ? 18.705 2.548 0.505 1.00 92.00 304 ARG A O 1
ATOM 2328 N N . GLY A 1 305 ? 16.958 2.176 -0.857 1.00 92.06 305 GLY A N 1
ATOM 2329 C CA . GLY A 1 305 ? 15.930 2.133 0.174 1.00 92.06 305 GLY A CA 1
ATOM 2330 C C . GLY A 1 305 ? 15.995 0.889 1.063 1.00 92.06 305 GLY A C 1
ATOM 2331 O O . GLY A 1 305 ? 15.362 0.853 2.115 1.00 92.06 305 GLY A O 1
ATOM 2332 N N . GLY A 1 306 ? 16.751 -0.142 0.672 1.00 92.94 306 GLY A N 1
ATOM 2333 C CA . GLY A 1 306 ? 16.882 -1.402 1.409 1.00 92.94 306 GLY A CA 1
ATOM 2334 C C . GLY A 1 306 ? 15.674 -2.337 1.283 1.00 92.94 306 GLY A C 1
ATOM 2335 O O . GLY A 1 306 ? 15.618 -3.352 1.971 1.00 92.94 306 GLY A O 1
ATOM 2336 N N . ARG A 1 307 ? 14.701 -2.017 0.418 1.00 95.56 307 ARG A N 1
ATOM 2337 C CA . ARG A 1 307 ? 13.449 -2.782 0.235 1.00 95.56 307 ARG A CA 1
ATOM 2338 C C . ARG A 1 307 ? 13.464 -3.664 -1.013 1.00 95.56 307 ARG A C 1
ATOM 2340 O O . ARG A 1 307 ? 12.460 -4.280 -1.337 1.00 95.56 307 ARG A O 1
ATOM 2347 N N . ILE A 1 308 ? 14.608 -3.783 -1.687 1.00 94.19 308 ILE A N 1
ATOM 2348 C CA . ILE A 1 308 ? 14.771 -4.572 -2.917 1.00 94.19 308 ILE A CA 1
ATOM 2349 C C . ILE A 1 308 ? 14.412 -6.059 -2.788 1.00 94.19 308 ILE A C 1
ATOM 2351 O O . ILE A 1 308 ? 14.091 -6.690 -3.792 1.00 94.19 308 ILE A O 1
ATOM 2355 N N . GLY A 1 309 ? 14.447 -6.623 -1.578 1.00 94.81 309 GLY A N 1
ATOM 2356 C CA . GLY A 1 309 ? 14.074 -8.018 -1.347 1.00 94.81 309 GLY A CA 1
ATOM 2357 C C . GLY A 1 309 ? 14.900 -8.993 -2.193 1.00 94.81 309 GLY A C 1
ATOM 2358 O O . GLY A 1 309 ? 16.103 -8.793 -2.386 1.00 94.81 309 GLY A O 1
ATOM 2359 N N . GLY A 1 310 ? 14.265 -10.046 -2.709 1.00 94.19 310 GLY A N 1
ATOM 2360 C CA . GLY A 1 310 ? 14.933 -11.026 -3.568 1.00 94.19 310 GLY A CA 1
ATOM 2361 C C . GLY A 1 310 ? 15.385 -10.460 -4.916 1.00 94.19 310 GLY A C 1
ATOM 2362 O O . GLY A 1 310 ? 16.279 -11.022 -5.553 1.00 94.19 310 GLY A O 1
ATOM 2363 N N . ALA A 1 311 ? 14.868 -9.295 -5.338 1.00 91.50 311 ALA A N 1
ATOM 2364 C CA . ALA A 1 311 ? 15.309 -8.645 -6.574 1.00 91.50 311 ALA A CA 1
ATOM 2365 C C . ALA A 1 311 ? 16.779 -8.179 -6.511 1.00 91.50 311 ALA A C 1
ATOM 2367 O O . ALA A 1 311 ? 17.364 -7.858 -7.548 1.00 91.50 311 ALA A O 1
ATOM 2368 N N . ALA A 1 312 ? 17.417 -8.225 -5.332 1.00 90.88 312 ALA A N 1
ATOM 2369 C CA . ALA A 1 312 ? 18.857 -8.033 -5.177 1.00 90.88 312 ALA A CA 1
ATOM 2370 C C . ALA A 1 312 ? 19.676 -9.006 -6.043 1.00 90.88 312 ALA A C 1
ATOM 2372 O O . ALA A 1 312 ? 20.728 -8.630 -6.555 1.00 90.88 312 ALA A O 1
ATOM 2373 N N . ALA A 1 313 ? 19.168 -10.221 -6.292 1.00 88.94 313 ALA A N 1
ATOM 2374 C CA . ALA A 1 313 ? 19.816 -11.212 -7.157 1.00 88.94 313 ALA A CA 1
ATOM 2375 C C . ALA A 1 313 ? 19.954 -10.755 -8.623 1.00 88.94 313 ALA A C 1
ATOM 2377 O O . ALA A 1 313 ? 20.684 -11.361 -9.408 1.00 88.94 313 ALA A O 1
ATOM 2378 N N . LEU A 1 314 ? 19.245 -9.694 -9.019 1.00 86.75 314 LEU A N 1
ATOM 2379 C CA . LEU A 1 314 ? 19.319 -9.131 -10.361 1.00 86.75 314 LEU A CA 1
ATOM 2380 C C . LEU A 1 314 ? 20.412 -8.053 -10.500 1.00 86.75 314 LEU A C 1
ATOM 2382 O O . LEU A 1 314 ? 20.777 -7.718 -11.635 1.00 86.75 314 LEU A O 1
ATOM 2386 N N . ILE A 1 315 ? 20.955 -7.540 -9.384 1.00 81.81 315 ILE A N 1
ATOM 2387 C CA . ILE A 1 315 ? 22.027 -6.532 -9.362 1.00 81.81 315 ILE A CA 1
ATOM 2388 C C . ILE A 1 315 ? 23.246 -7.066 -10.135 1.00 81.81 315 ILE A C 1
ATOM 2390 O O . ILE A 1 315 ? 23.644 -8.216 -9.989 1.00 81.81 315 ILE A O 1
ATOM 2394 N N . GLY A 1 316 ? 23.825 -6.241 -11.011 1.00 71.81 316 GLY A N 1
ATOM 2395 C CA . GLY A 1 316 ? 25.001 -6.597 -11.823 1.00 71.81 316 GLY A CA 1
ATOM 2396 C C . GLY A 1 316 ? 24.691 -7.271 -13.167 1.00 71.81 316 GLY A C 1
ATOM 2397 O O . GLY A 1 316 ? 25.452 -7.106 -14.115 1.00 71.81 316 GLY A O 1
ATOM 2398 N N . SER A 1 317 ? 23.536 -7.930 -13.317 1.00 65.06 317 SER A N 1
ATOM 2399 C CA . SER A 1 317 ? 23.069 -8.460 -14.618 1.00 65.06 317 SER A CA 1
ATOM 2400 C C . SER A 1 317 ? 22.223 -7.459 -15.424 1.00 65.06 317 SER A C 1
ATOM 2402 O O . SER A 1 317 ? 21.781 -7.747 -16.538 1.00 65.06 317 SER A O 1
ATOM 2404 N N . LEU A 1 318 ? 21.968 -6.279 -14.846 1.00 59.09 318 LEU A N 1
ATOM 2405 C CA . LEU A 1 318 ? 20.787 -5.470 -15.145 1.00 59.09 318 LEU A CA 1
ATOM 2406 C C . LEU A 1 318 ? 20.979 -4.336 -16.155 1.00 59.09 318 LEU A C 1
ATOM 2408 O O . LEU A 1 318 ? 20.037 -3.581 -16.375 1.00 59.09 318 LEU A O 1
ATOM 2412 N N . LEU A 1 319 ? 22.147 -4.197 -16.790 1.00 59.75 319 LEU A N 1
ATOM 2413 C CA . LEU A 1 319 ? 22.472 -3.012 -17.602 1.00 59.75 319 LEU A CA 1
ATOM 2414 C C . LEU A 1 319 ? 21.484 -2.744 -18.768 1.00 59.75 319 LEU A C 1
ATOM 2416 O O . LEU A 1 319 ? 21.582 -1.699 -19.402 1.00 59.75 319 LEU A O 1
ATOM 2420 N N . LYS A 1 320 ? 20.533 -3.657 -19.062 1.00 66.62 320 LYS A N 1
ATOM 2421 C CA . LYS A 1 320 ? 19.492 -3.521 -20.105 1.00 66.62 320 LYS A CA 1
ATOM 2422 C C . LYS A 1 320 ? 18.147 -4.223 -19.802 1.00 66.62 320 LYS A C 1
ATOM 2424 O O . LYS A 1 320 ? 17.441 -4.586 -20.743 1.00 66.62 320 LYS A O 1
ATOM 2429 N N . VAL A 1 321 ? 17.795 -4.490 -18.540 1.00 75.94 321 VAL A N 1
ATOM 2430 C CA . VAL A 1 321 ? 16.571 -5.254 -18.195 1.00 75.94 321 VAL A CA 1
ATOM 2431 C C . VAL A 1 321 ? 15.629 -4.404 -17.337 1.00 75.94 321 VAL A C 1
ATOM 2433 O O . VAL A 1 321 ? 16.061 -3.764 -16.387 1.00 75.94 321 VAL A O 1
ATOM 2436 N N . LYS A 1 322 ? 14.338 -4.418 -17.680 1.00 84.19 322 LYS A N 1
ATOM 2437 C CA . LYS A 1 322 ? 13.207 -3.878 -16.916 1.00 84.19 322 LYS A CA 1
ATOM 2438 C C . LYS A 1 322 ? 12.479 -5.063 -16.264 1.00 84.19 322 LYS A C 1
ATOM 2440 O O . LYS A 1 322 ? 11.633 -5.675 -16.919 1.00 84.19 322 LYS A O 1
ATOM 2445 N N . PRO A 1 323 ? 12.877 -5.487 -15.052 1.00 88.75 323 PRO A N 1
ATOM 2446 C CA . PRO A 1 323 ? 12.323 -6.693 -14.452 1.00 88.75 323 PRO A CA 1
ATOM 2447 C C . PRO A 1 323 ? 10.837 -6.512 -14.132 1.00 88.75 323 PRO A C 1
ATOM 2449 O O . PRO A 1 323 ? 10.421 -5.453 -13.664 1.00 88.75 323 PRO A O 1
ATOM 2452 N N . LEU A 1 324 ? 10.062 -7.568 -14.373 1.00 95.69 324 LEU A N 1
ATOM 2453 C CA . LEU A 1 324 ? 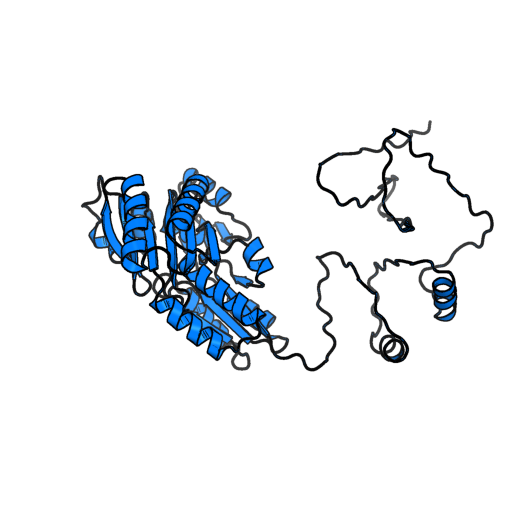8.740 -7.729 -13.789 1.00 95.69 324 LEU A CA 1
ATOM 2454 C C . LEU A 1 324 ? 8.930 -8.245 -12.362 1.00 95.69 324 LEU A C 1
ATOM 2456 O O . LEU A 1 324 ? 9.608 -9.254 -12.148 1.00 95.69 324 LEU A O 1
ATOM 2460 N N . LEU A 1 325 ? 8.360 -7.530 -11.404 1.00 97.44 325 LEU A N 1
ATOM 2461 C CA . LEU A 1 325 ? 8.453 -7.808 -9.978 1.00 97.44 325 LEU A CA 1
ATOM 2462 C C . LEU A 1 325 ? 7.072 -8.154 -9.426 1.00 97.44 325 LEU A C 1
ATOM 2464 O O . LEU A 1 325 ? 6.043 -7.778 -9.996 1.00 97.44 325 LEU A O 1
ATOM 2468 N N . CYS A 1 326 ? 7.053 -8.854 -8.300 1.00 98.06 326 CYS A N 1
ATOM 2469 C CA . CYS A 1 326 ? 5.841 -9.161 -7.559 1.00 98.06 326 CYS A CA 1
ATOM 2470 C C . CYS A 1 326 ? 6.014 -8.886 -6.066 1.00 98.06 326 CYS A C 1
ATOM 2472 O O . CYS A 1 326 ? 7.128 -8.685 -5.575 1.00 98.06 326 CYS A O 1
ATOM 2474 N N . ILE A 1 327 ? 4.887 -8.883 -5.355 1.00 98.06 327 ILE A N 1
ATOM 2475 C CA . ILE A 1 327 ? 4.879 -9.019 -3.901 1.00 98.06 327 ILE A CA 1
ATOM 2476 C C . ILE A 1 327 ? 4.545 -10.461 -3.550 1.00 98.06 327 ILE A C 1
ATOM 2478 O O . ILE A 1 327 ? 3.479 -10.963 -3.910 1.00 98.06 327 ILE A O 1
ATOM 2482 N N . GLU A 1 328 ? 5.445 -11.109 -2.823 1.00 96.25 328 GLU A N 1
ATOM 2483 C CA . GLU A 1 328 ? 5.272 -12.470 -2.334 1.00 96.25 328 GLU A CA 1
ATOM 2484 C C . GLU A 1 328 ? 5.662 -12.526 -0.857 1.00 96.25 328 GLU A C 1
ATOM 2486 O O . GLU A 1 328 ? 6.709 -12.023 -0.449 1.00 96.25 328 GLU A O 1
ATOM 2491 N N . ASN A 1 329 ? 4.772 -13.077 -0.026 1.00 94.62 329 ASN A N 1
ATOM 2492 C CA . ASN A 1 329 ? 4.942 -13.162 1.429 1.00 94.62 329 ASN A CA 1
ATOM 2493 C C . ASN A 1 329 ? 5.354 -11.830 2.091 1.00 94.62 329 ASN A C 1
ATOM 2495 O O . ASN A 1 329 ? 6.127 -11.817 3.045 1.00 94.62 329 ASN A O 1
ATOM 2499 N N . GLY A 1 330 ? 4.852 -10.699 1.584 1.00 96.94 330 GLY A N 1
ATOM 2500 C CA . GLY A 1 330 ? 5.155 -9.373 2.124 1.00 96.94 330 GLY A CA 1
ATOM 2501 C C . GLY A 1 330 ? 6.480 -8.758 1.685 1.00 96.94 330 GLY A C 1
ATOM 2502 O O . GLY A 1 330 ? 6.850 -7.723 2.239 1.00 96.94 330 GLY A O 1
ATOM 2503 N N . ARG A 1 331 ? 7.189 -9.349 0.716 1.00 97.31 331 ARG A N 1
ATOM 2504 C CA . ARG A 1 331 ? 8.475 -8.860 0.192 1.00 97.31 331 ARG A CA 1
ATOM 2505 C C . ARG A 1 331 ? 8.433 -8.690 -1.320 1.00 97.31 331 ARG A C 1
ATOM 2507 O O . ARG A 1 331 ? 7.593 -9.274 -1.994 1.00 97.31 331 ARG A O 1
ATOM 2514 N N . ILE A 1 332 ? 9.359 -7.885 -1.837 1.00 98.00 332 ILE A N 1
ATOM 2515 C CA . ILE A 1 332 ? 9.574 -7.736 -3.277 1.00 98.00 332 ILE A CA 1
ATOM 2516 C C . ILE A 1 332 ? 10.381 -8.925 -3.784 1.00 98.00 332 ILE A C 1
ATOM 2518 O O . ILE A 1 332 ? 11.501 -9.156 -3.321 1.00 98.00 332 ILE A O 1
ATOM 2522 N N . GLU A 1 333 ? 9.830 -9.624 -4.770 1.00 97.62 333 GLU A N 1
ATOM 2523 C CA . GLU A 1 333 ? 10.470 -10.766 -5.414 1.00 97.62 333 GLU A CA 1
ATOM 2524 C C . GLU A 1 333 ? 10.570 -10.562 -6.936 1.00 97.62 333 GLU A C 1
ATOM 2526 O O . GLU A 1 333 ? 9.700 -9.933 -7.556 1.00 97.62 333 GLU A O 1
ATOM 2531 N N . PRO A 1 334 ? 11.658 -11.038 -7.569 1.00 95.25 334 PRO A N 1
ATOM 2532 C CA . PRO A 1 334 ? 11.811 -10.973 -9.007 1.00 95.25 334 PRO A CA 1
ATOM 2533 C C . PRO A 1 334 ? 10.977 -12.070 -9.662 1.00 95.25 334 PRO A C 1
ATOM 2535 O O . PRO A 1 334 ? 11.079 -13.238 -9.299 1.00 95.25 334 PRO A O 1
ATOM 2538 N N . MET A 1 335 ? 10.199 -11.706 -10.676 1.00 94.00 335 MET A N 1
ATOM 2539 C CA . MET A 1 335 ? 9.348 -12.662 -11.374 1.00 94.00 335 MET A CA 1
ATOM 2540 C C . MET A 1 335 ? 9.932 -13.054 -12.728 1.00 94.00 335 MET A C 1
ATOM 2542 O O . MET A 1 335 ? 10.275 -14.209 -12.960 1.00 94.00 335 MET A O 1
ATOM 2546 N N . GLU A 1 336 ? 10.089 -12.081 -13.626 1.00 92.38 336 GLU A N 1
ATOM 2547 C CA . GLU A 1 336 ? 10.590 -12.316 -14.981 1.00 92.38 336 GLU A CA 1
ATOM 2548 C C . GLU A 1 336 ? 11.538 -11.196 -15.426 1.00 92.38 336 GLU A C 1
ATOM 2550 O O . GLU A 1 336 ? 11.357 -10.015 -15.120 1.00 92.38 336 GLU A O 1
ATOM 2555 N N . LYS A 1 337 ? 12.566 -11.556 -16.202 1.00 89.50 337 LYS A N 1
ATOM 2556 C CA . LYS A 1 337 ? 13.483 -10.591 -16.822 1.00 89.50 337 LYS A CA 1
ATOM 2557 C C . LYS A 1 337 ? 12.926 -10.150 -18.171 1.00 89.50 337 LYS A C 1
ATOM 2559 O O . LYS A 1 337 ? 13.014 -10.890 -19.148 1.00 89.50 337 LYS A O 1
ATOM 2564 N N . VAL A 1 338 ? 12.432 -8.918 -18.253 1.00 90.69 338 VAL A N 1
ATOM 2565 C CA . VAL A 1 338 ? 11.911 -8.346 -19.502 1.00 90.69 338 VAL A CA 1
ATOM 2566 C C . VAL A 1 338 ? 12.812 -7.213 -19.992 1.00 90.69 338 VAL A C 1
ATOM 2568 O O . VAL A 1 338 ? 13.404 -6.484 -19.210 1.00 90.69 338 VAL A O 1
ATOM 2571 N N . ARG A 1 339 ? 12.990 -7.069 -21.310 1.00 86.69 339 ARG A N 1
ATOM 2572 C CA . ARG A 1 339 ? 13.965 -6.108 -21.871 1.00 86.69 339 ARG A CA 1
ATOM 2573 C C . ARG A 1 339 ? 13.477 -4.660 -21.890 1.00 86.69 339 ARG A C 1
ATOM 2575 O O . ARG A 1 339 ? 14.286 -3.749 -21.780 1.00 86.69 339 ARG A O 1
ATOM 2582 N N . THR A 1 340 ? 12.181 -4.437 -22.085 1.00 91.38 340 THR A N 1
ATOM 2583 C CA . THR A 1 340 ? 11.611 -3.092 -22.253 1.00 91.38 340 THR A CA 1
ATOM 2584 C C . THR A 1 340 ? 10.340 -2.942 -21.434 1.00 91.38 340 THR A C 1
ATOM 2586 O O . THR A 1 340 ? 9.612 -3.914 -21.240 1.00 91.38 340 THR A O 1
ATOM 2589 N N . LYS A 1 341 ? 10.055 -1.715 -20.986 1.00 90.75 341 LYS A N 1
ATOM 2590 C CA . LYS A 1 341 ? 8.884 -1.409 -20.156 1.00 90.75 341 LYS A CA 1
ATOM 2591 C C . LYS A 1 341 ? 7.554 -1.777 -20.838 1.00 90.75 341 LYS A C 1
ATOM 2593 O O . LYS A 1 341 ? 6.794 -2.495 -20.202 1.00 90.75 341 LYS A O 1
ATOM 2598 N N . PRO A 1 342 ? 7.297 -1.458 -22.127 1.00 93.81 342 PRO A N 1
ATOM 2599 C CA . PRO A 1 342 ? 6.046 -1.869 -22.776 1.00 93.81 342 PRO A CA 1
ATOM 2600 C C . PRO A 1 342 ? 5.852 -3.391 -22.810 1.00 93.81 342 PRO A C 1
ATOM 2602 O O . PRO A 1 342 ? 4.769 -3.888 -22.529 1.00 93.81 342 PRO A O 1
ATOM 2605 N N . LYS A 1 343 ? 6.924 -4.155 -23.073 1.00 95.12 343 LYS A N 1
ATOM 2606 C CA . LYS A 1 343 ? 6.866 -5.624 -23.027 1.00 95.12 343 LYS A CA 1
ATOM 2607 C C . LYS A 1 343 ? 6.627 -6.142 -21.611 1.00 95.12 343 LYS A C 1
ATOM 2609 O O . LYS A 1 343 ? 5.963 -7.157 -21.449 1.00 95.12 343 LYS A O 1
ATOM 2614 N N . ALA A 1 344 ? 7.179 -5.469 -20.602 1.00 95.00 344 ALA A N 1
ATOM 2615 C CA . ALA A 1 344 ? 6.993 -5.839 -19.205 1.00 95.00 344 ALA A CA 1
ATOM 2616 C C . ALA A 1 344 ? 5.553 -5.566 -18.746 1.00 95.00 344 ALA A C 1
ATOM 2618 O O . ALA A 1 344 ? 4.984 -6.394 -18.047 1.00 95.00 344 ALA A O 1
ATOM 2619 N N . VAL A 1 345 ? 4.947 -4.465 -19.202 1.00 95.94 345 VAL A N 1
ATOM 2620 C CA . VAL A 1 345 ? 3.540 -4.122 -18.943 1.00 95.94 345 VAL A CA 1
ATOM 2621 C C . VAL A 1 345 ? 2.584 -5.125 -19.599 1.00 95.94 345 VAL A C 1
ATOM 2623 O O . VAL A 1 345 ? 1.699 -5.646 -18.927 1.00 95.94 345 VAL A O 1
ATOM 2626 N N . GLU A 1 346 ? 2.790 -5.477 -20.871 1.00 96.31 346 GLU A N 1
ATOM 2627 C CA . GLU A 1 346 ? 1.981 -6.523 -21.518 1.00 96.31 346 GLU A CA 1
ATOM 2628 C C . GLU A 1 346 ? 2.156 -7.883 -20.830 1.00 96.31 346 GLU A C 1
ATOM 2630 O O . GLU A 1 346 ? 1.179 -8.591 -20.578 1.00 96.31 346 GLU A O 1
ATOM 2635 N N . ARG A 1 347 ? 3.393 -8.241 -20.452 1.00 97.00 347 ARG A N 1
ATOM 2636 C CA . ARG A 1 347 ? 3.646 -9.484 -19.715 1.00 97.00 347 ARG A CA 1
ATOM 2637 C C . ARG A 1 347 ? 2.967 -9.480 -18.347 1.00 97.00 347 ARG A C 1
ATOM 2639 O O . ARG A 1 347 ? 2.404 -10.494 -17.963 1.00 97.00 347 ARG A O 1
ATOM 2646 N N . MET A 1 348 ? 2.981 -8.352 -17.642 1.00 97.31 348 MET A N 1
ATOM 2647 C CA . MET A 1 348 ? 2.308 -8.175 -16.357 1.00 97.31 348 MET A CA 1
ATOM 2648 C C . MET A 1 348 ? 0.805 -8.477 -16.450 1.00 97.31 348 MET A C 1
ATOM 2650 O O . MET A 1 348 ? 0.279 -9.207 -15.611 1.00 97.31 348 MET A O 1
ATOM 2654 N N . LEU A 1 349 ? 0.131 -7.971 -17.488 1.00 96.69 349 LEU A N 1
ATOM 2655 C CA . LEU A 1 349 ? -1.283 -8.261 -17.750 1.00 96.69 349 LEU A CA 1
ATOM 2656 C C . LEU A 1 349 ? -1.510 -9.747 -18.061 1.00 96.69 349 LEU A C 1
ATOM 2658 O O . LEU A 1 349 ? -2.390 -10.360 -17.461 1.00 96.69 349 LEU A O 1
ATOM 2662 N N . ALA A 1 350 ? -0.684 -10.337 -18.932 1.00 96.31 350 ALA A N 1
ATOM 2663 C CA . ALA A 1 350 ? -0.782 -11.753 -19.291 1.00 96.31 350 ALA A CA 1
ATOM 2664 C C . ALA A 1 350 ? -0.578 -12.683 -18.080 1.00 96.31 350 ALA A C 1
ATOM 2666 O O . ALA A 1 350 ? -1.351 -13.609 -17.867 1.00 96.31 350 ALA A O 1
ATOM 2667 N N . VAL A 1 351 ? 0.418 -12.407 -17.234 1.00 96.31 351 VAL A N 1
ATOM 2668 C CA . VAL A 1 351 ? 0.666 -13.171 -15.999 1.00 96.31 351 VAL A CA 1
ATOM 2669 C C . VAL A 1 351 ? -0.501 -13.051 -15.024 1.00 96.31 351 VAL A C 1
ATOM 2671 O O . VAL A 1 351 ? -0.864 -14.029 -14.363 1.00 96.31 351 VAL A O 1
ATOM 2674 N N . MET A 1 352 ? -1.082 -11.855 -14.898 1.00 96.44 352 MET A N 1
ATOM 2675 C CA . MET A 1 352 ? -2.260 -11.668 -14.058 1.00 96.44 352 MET A CA 1
ATOM 2676 C C . MET A 1 352 ? -3.418 -12.533 -14.562 1.00 96.44 352 MET A C 1
ATOM 2678 O O . MET A 1 352 ? -4.064 -13.206 -13.766 1.00 96.44 352 MET A O 1
ATOM 2682 N N . GLU A 1 353 ? -3.634 -12.577 -15.876 1.00 94.38 353 GLU A N 1
ATOM 2683 C CA . GLU A 1 353 ? -4.669 -13.394 -16.513 1.00 94.38 353 GLU A CA 1
ATOM 2684 C C . GLU A 1 353 ? -4.405 -14.898 -16.351 1.00 94.38 353 GLU A C 1
ATOM 2686 O O . GLU A 1 353 ? -5.322 -15.642 -16.022 1.00 94.38 353 GLU A O 1
ATOM 2691 N N . GLU A 1 354 ? -3.154 -15.349 -16.459 1.00 94.38 354 GLU A N 1
ATOM 2692 C CA . GLU A 1 354 ? -2.758 -16.742 -16.199 1.00 94.38 354 GLU A CA 1
ATOM 2693 C C . GLU A 1 354 ? -3.058 -17.169 -14.752 1.00 94.38 354 GLU A C 1
ATOM 2695 O O . GLU A 1 354 ? -3.520 -18.282 -14.501 1.00 94.38 354 GLU A O 1
ATOM 2700 N N . LYS A 1 355 ? -2.792 -16.291 -13.777 1.00 92.19 355 LYS A N 1
ATOM 2701 C CA . LYS A 1 355 ? -2.943 -16.609 -12.347 1.00 92.19 355 LYS A CA 1
ATOM 2702 C C . LYS A 1 355 ? -4.357 -16.418 -11.827 1.00 92.19 355 LYS A C 1
ATOM 2704 O O . LYS A 1 355 ? -4.764 -17.107 -10.891 1.00 92.19 355 LYS A O 1
ATOM 2709 N N . VAL A 1 356 ? -5.076 -15.448 -12.378 1.00 90.69 356 VAL A N 1
ATOM 2710 C CA . VAL A 1 356 ? -6.398 -15.048 -11.905 1.00 90.69 356 VAL A CA 1
ATOM 2711 C C . VAL A 1 356 ? -7.491 -15.496 -12.859 1.00 90.69 356 VAL A C 1
ATOM 2713 O O . VAL A 1 356 ? -8.629 -15.519 -12.438 1.00 90.69 356 VAL A O 1
ATOM 2716 N N . GLY A 1 357 ? -7.208 -15.960 -14.066 1.00 84.88 357 GLY A N 1
ATOM 2717 C CA . GLY A 1 357 ? -8.228 -16.381 -15.023 1.00 84.88 357 GLY A CA 1
ATOM 2718 C C . GLY A 1 357 ? -8.967 -15.199 -15.653 1.00 84.88 357 GLY A C 1
ATOM 2719 O O . GLY A 1 357 ? -9.428 -14.282 -14.967 1.00 84.88 357 GLY A O 1
ATOM 2720 N N . ALA A 1 358 ? -9.098 -15.248 -16.975 1.00 80.06 358 ALA A N 1
ATOM 2721 C CA . ALA A 1 358 ? -9.788 -14.237 -17.766 1.00 80.06 358 ALA A CA 1
ATOM 2722 C C . ALA A 1 358 ? -11.262 -14.087 -17.357 1.00 80.06 358 ALA A C 1
ATOM 2724 O O . ALA A 1 358 ? -11.931 -15.072 -17.037 1.00 80.06 358 ALA A O 1
ATOM 2725 N N . GLY A 1 359 ? -11.776 -12.854 -17.378 1.00 78.69 359 GLY A N 1
ATOM 2726 C CA . GLY A 1 359 ? -13.202 -12.572 -17.176 1.00 78.69 359 GLY A CA 1
ATOM 2727 C C . GLY A 1 359 ? -13.757 -12.852 -15.774 1.00 78.69 359 GLY A C 1
ATOM 2728 O O . GLY A 1 359 ? -14.961 -12.712 -15.571 1.00 78.69 359 GLY A O 1
ATOM 2729 N N . ARG A 1 360 ? -12.925 -13.229 -14.791 1.00 83.69 360 ARG A N 1
ATOM 2730 C CA . ARG A 1 360 ? -13.397 -13.395 -13.408 1.00 83.69 360 ARG A CA 1
ATOM 2731 C C . ARG A 1 360 ? -13.761 -12.045 -12.776 1.00 83.69 360 ARG A C 1
ATOM 2733 O O . ARG A 1 360 ? -13.068 -11.057 -13.039 1.00 83.69 360 ARG A O 1
ATOM 2740 N N . PRO A 1 361 ? -14.794 -12.004 -11.911 1.00 93.81 361 PRO A N 1
ATOM 2741 C CA . PRO A 1 361 ? -15.086 -10.828 -11.109 1.00 93.81 361 PRO A CA 1
ATOM 2742 C C . PRO A 1 361 ? -13.959 -10.606 -10.100 1.00 93.81 361 PRO A C 1
ATOM 2744 O O . PRO A 1 361 ? -13.577 -11.514 -9.355 1.00 93.81 361 PRO A O 1
ATOM 2747 N N . VAL A 1 362 ? -13.403 -9.399 -10.084 1.00 96.31 362 VAL A N 1
ATOM 2748 C CA . VAL A 1 362 ? -12.255 -9.053 -9.241 1.00 96.31 362 VAL A CA 1
ATOM 2749 C C . VAL A 1 362 ? -12.414 -7.680 -8.598 1.00 96.31 362 VAL A C 1
ATOM 2751 O O . VAL A 1 362 ? -13.000 -6.753 -9.161 1.00 96.31 362 VAL A O 1
ATOM 2754 N N . TRP A 1 363 ? -11.801 -7.540 -7.427 1.00 97.12 363 TRP A N 1
ATOM 2755 C CA . TRP A 1 363 ? -11.236 -6.268 -7.002 1.00 97.12 363 TRP A CA 1
ATOM 2756 C C . TRP A 1 363 ? -9.976 -6.037 -7.820 1.00 97.12 363 TRP A C 1
ATOM 2758 O O . TRP A 1 363 ? -9.101 -6.900 -7.848 1.00 97.12 363 TRP A O 1
ATOM 2768 N N . ALA A 1 364 ? -9.885 -4.897 -8.484 1.00 97.81 364 ALA A N 1
ATOM 2769 C CA . ALA A 1 364 ? -8.753 -4.522 -9.307 1.00 97.81 364 ALA A CA 1
ATOM 2770 C C . ALA A 1 364 ? -8.151 -3.213 -8.811 1.00 97.81 364 ALA A C 1
ATOM 2772 O O . ALA A 1 364 ? -8.843 -2.343 -8.277 1.00 97.81 364 ALA A O 1
ATOM 2773 N N . ALA A 1 365 ? -6.852 -3.064 -9.016 1.00 98.44 365 ALA A N 1
ATOM 2774 C CA . ALA A 1 365 ? -6.192 -1.798 -8.820 1.00 98.44 365 ALA A CA 1
ATOM 2775 C C . ALA A 1 365 ? -5.033 -1.593 -9.787 1.00 98.44 365 ALA A C 1
ATOM 2777 O O . ALA A 1 365 ? -4.385 -2.550 -10.213 1.00 98.44 365 ALA A O 1
ATOM 2778 N N . VAL A 1 366 ? -4.753 -0.328 -10.074 1.00 98.75 366 VAL A N 1
ATOM 2779 C CA . VAL A 1 366 ? -3.584 0.142 -10.810 1.00 98.75 366 VAL A CA 1
ATOM 2780 C C . VAL A 1 366 ? -2.818 1.104 -9.920 1.00 98.75 366 VAL A C 1
ATOM 2782 O O . VAL A 1 366 ? -3.415 1.990 -9.316 1.00 98.75 366 VAL A O 1
ATOM 2785 N N . THR A 1 367 ? -1.502 0.941 -9.857 1.00 98.38 367 THR A N 1
ATOM 2786 C CA . THR A 1 367 ? -0.606 1.865 -9.161 1.00 98.38 367 THR A CA 1
ATOM 2787 C C . THR A 1 367 ? 0.394 2.485 -10.120 1.00 98.38 367 THR A C 1
ATOM 2789 O O . THR A 1 367 ? 0.802 1.848 -11.099 1.00 98.38 367 THR A O 1
ATOM 2792 N N . HIS A 1 368 ? 0.808 3.715 -9.836 1.00 98.19 368 HIS A N 1
ATOM 2793 C CA . HIS A 1 368 ? 1.874 4.382 -10.565 1.00 98.19 368 HIS A CA 1
ATOM 2794 C C . HIS A 1 368 ? 2.713 5.284 -9.674 1.00 98.19 368 HIS A C 1
ATOM 2796 O O . HIS A 1 368 ? 2.260 5.716 -8.624 1.00 98.19 368 HIS A O 1
ATOM 2802 N N . THR A 1 369 ? 3.897 5.662 -10.151 1.00 97.00 369 THR A N 1
ATOM 2803 C CA . THR A 1 369 ? 4.656 6.782 -9.587 1.00 97.00 369 THR A CA 1
ATOM 2804 C C . THR A 1 369 ? 4.948 7.820 -10.659 1.00 97.00 369 THR A C 1
ATOM 2806 O O . THR A 1 369 ? 5.621 7.531 -11.650 1.00 97.00 369 THR A O 1
ATOM 2809 N N . ASN A 1 370 ? 4.442 9.044 -10.477 1.00 95.06 370 ASN A N 1
ATOM 2810 C CA . ASN A 1 370 ? 4.635 10.150 -11.427 1.00 95.06 370 ASN A CA 1
ATOM 2811 C C . ASN A 1 370 ? 4.268 9.801 -12.886 1.00 95.06 370 ASN A C 1
ATOM 2813 O O . ASN A 1 370 ? 4.968 10.192 -13.822 1.00 95.06 370 ASN A O 1
ATOM 2817 N N . ASN A 1 371 ? 3.228 8.985 -13.089 1.00 95.00 371 ASN A N 1
ATOM 2818 C CA . ASN A 1 371 ? 2.870 8.488 -14.417 1.00 95.00 371 ASN A CA 1
ATOM 2819 C C . ASN A 1 371 ? 1.356 8.272 -14.610 1.00 95.00 371 ASN A C 1
ATOM 2821 O O . ASN A 1 371 ? 0.917 7.161 -14.923 1.00 95.00 371 ASN A O 1
ATOM 2825 N N . PRO A 1 372 ? 0.535 9.323 -14.435 1.00 95.69 372 PRO A N 1
ATOM 2826 C CA . PRO A 1 372 ? -0.921 9.196 -14.493 1.00 95.69 372 PRO A CA 1
ATOM 2827 C C . PRO A 1 372 ? -1.437 8.788 -15.884 1.00 95.69 372 PRO A C 1
ATOM 2829 O O . PRO A 1 372 ? -2.467 8.125 -15.993 1.00 95.69 372 PRO A O 1
ATOM 2832 N N . ILE A 1 373 ? -0.720 9.145 -16.957 1.00 96.56 373 ILE A N 1
ATOM 2833 C CA . ILE A 1 373 ? -1.136 8.848 -18.337 1.00 96.56 373 ILE A CA 1
ATOM 2834 C C . ILE A 1 373 ? -1.024 7.348 -18.632 1.00 96.56 373 ILE A C 1
ATOM 2836 O O . ILE A 1 373 ? -2.007 6.740 -19.058 1.00 96.56 373 ILE A O 1
ATOM 2840 N N . GLU A 1 374 ? 0.139 6.728 -18.389 1.00 96.62 374 GLU A N 1
ATOM 2841 C CA . GLU A 1 374 ? 0.284 5.280 -18.604 1.00 96.62 374 GLU A CA 1
ATOM 2842 C C . GLU A 1 374 ? -0.580 4.482 -17.612 1.00 96.62 374 GLU A C 1
ATOM 2844 O O . GLU A 1 374 ? -1.085 3.417 -17.959 1.00 96.62 374 GLU A O 1
ATOM 2849 N N . ALA A 1 375 ? -0.823 5.003 -16.404 1.00 97.75 375 ALA A N 1
ATOM 2850 C CA . ALA A 1 375 ? -1.733 4.374 -15.450 1.00 97.75 375 ALA A CA 1
ATOM 2851 C C . ALA A 1 375 ? -3.181 4.323 -15.95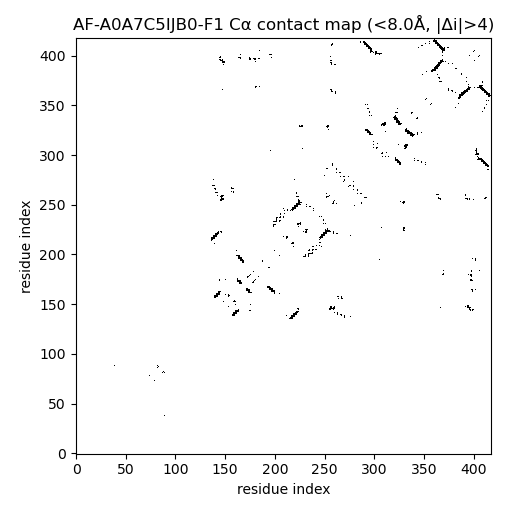4 1.00 97.75 375 ALA A C 1
ATOM 2853 O O . ALA A 1 375 ? -3.849 3.299 -15.814 1.00 97.75 375 ALA A O 1
ATOM 2854 N N . ALA A 1 376 ? -3.663 5.399 -16.582 1.00 97.75 376 ALA A N 1
ATOM 2855 C CA . ALA A 1 376 ? -4.990 5.423 -17.190 1.00 97.75 376 ALA A CA 1
ATOM 2856 C C . ALA A 1 376 ? -5.111 4.391 -18.326 1.00 97.75 376 ALA A C 1
ATOM 2858 O O . ALA A 1 376 ? -6.104 3.668 -18.402 1.00 97.75 376 ALA A O 1
ATOM 2859 N N . GLN A 1 377 ? -4.077 4.267 -19.166 1.00 97.81 377 GLN A N 1
ATOM 2860 C CA . GLN A 1 377 ? -4.019 3.257 -20.231 1.00 97.81 377 GLN A CA 1
ATOM 2861 C C . GLN A 1 377 ? -3.998 1.832 -19.662 1.00 97.81 377 GLN A C 1
ATOM 2863 O O . GLN A 1 377 ? -4.730 0.959 -20.128 1.00 97.81 377 GLN A O 1
ATOM 2868 N N . LEU A 1 378 ? -3.200 1.602 -18.618 1.00 98.19 378 LEU A N 1
ATOM 2869 C CA . LEU A 1 378 ? -3.116 0.317 -17.932 1.00 98.19 378 LEU A CA 1
ATOM 2870 C C . LEU A 1 378 ? -4.444 -0.061 -17.260 1.00 98.19 378 LEU A C 1
ATOM 2872 O O . LEU A 1 378 ? -4.845 -1.220 -17.314 1.00 98.19 378 LEU A O 1
ATOM 2876 N N . SER A 1 379 ? -5.160 0.911 -16.692 1.00 98.12 379 SER A N 1
ATOM 2877 C CA . SER A 1 379 ? -6.495 0.708 -16.118 1.00 98.12 379 SER A CA 1
ATOM 2878 C C . SER A 1 379 ? -7.505 0.254 -17.170 1.00 98.12 379 SER A C 1
ATOM 2880 O O . SER A 1 379 ? -8.182 -0.755 -16.973 1.00 98.12 379 SER A O 1
ATOM 2882 N N . GLN A 1 380 ? -7.538 0.913 -18.333 1.00 97.62 380 GLN A N 1
ATOM 2883 C CA . GLN A 1 380 ? -8.384 0.488 -19.455 1.00 97.62 380 GLN A CA 1
ATOM 2884 C C . GLN A 1 380 ? -8.029 -0.929 -19.927 1.00 97.62 380 GLN A C 1
ATOM 2886 O O . GLN A 1 380 ? -8.911 -1.761 -20.136 1.00 97.62 380 GLN A O 1
ATOM 2891 N N . ALA A 1 381 ? -6.734 -1.232 -20.049 1.00 96.50 381 ALA A N 1
ATOM 2892 C CA . ALA A 1 381 ? -6.258 -2.551 -20.454 1.00 96.50 381 ALA A CA 1
ATOM 2893 C C . ALA A 1 381 ? -6.620 -3.654 -19.441 1.00 96.50 381 ALA A C 1
ATOM 2895 O O . ALA A 1 381 ? -6.888 -4.790 -19.846 1.00 96.50 381 ALA A O 1
ATOM 2896 N N . LEU A 1 382 ? -6.637 -3.329 -18.145 1.00 96.12 382 LEU A N 1
ATOM 2897 C CA . LEU A 1 382 ? -7.040 -4.237 -17.073 1.00 96.12 382 LEU A CA 1
ATOM 2898 C C . LEU A 1 382 ? -8.555 -4.493 -17.105 1.00 96.12 382 LEU A C 1
ATOM 2900 O O . LEU A 1 382 ? -8.978 -5.646 -17.084 1.00 96.12 382 LEU A O 1
ATOM 2904 N N . GLN A 1 383 ? -9.365 -3.441 -17.256 1.00 95.69 383 GLN A N 1
ATOM 2905 C CA . GLN A 1 383 ? -10.829 -3.543 -17.380 1.00 95.69 383 GLN A CA 1
ATOM 2906 C C . GLN A 1 383 ? -11.276 -4.311 -18.628 1.00 95.69 383 GLN A C 1
ATOM 2908 O O . GLN A 1 383 ? -12.322 -4.948 -18.617 1.00 95.69 383 GLN A O 1
ATOM 2913 N N . ALA A 1 384 ? -10.485 -4.287 -19.701 1.00 94.31 384 ALA A N 1
ATOM 2914 C CA . ALA A 1 384 ? -10.774 -5.068 -20.900 1.00 94.31 384 ALA A CA 1
ATOM 2915 C C . ALA A 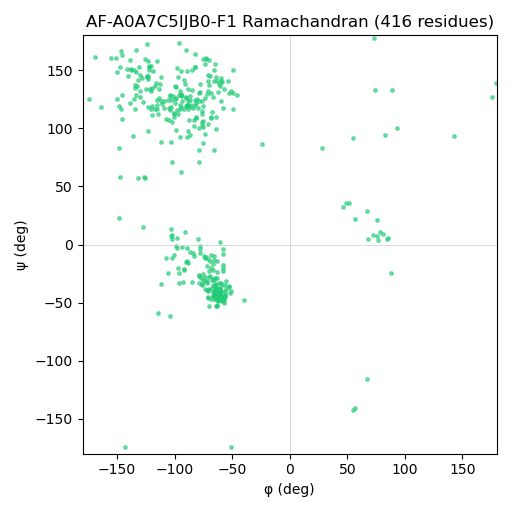1 384 ? -10.554 -6.586 -20.719 1.00 94.31 384 ALA A C 1
ATOM 2917 O O . ALA A 1 384 ? -11.057 -7.367 -21.524 1.00 94.31 384 ALA A O 1
ATOM 2918 N N . ARG A 1 385 ? -9.792 -7.014 -19.699 1.00 93.25 385 ARG A N 1
ATOM 2919 C CA . ARG A 1 385 ? -9.416 -8.425 -19.463 1.00 93.25 385 ARG A CA 1
ATOM 2920 C C . ARG A 1 385 ? -10.165 -9.077 -18.297 1.00 93.25 385 ARG A C 1
ATOM 2922 O O . ARG A 1 385 ? -10.309 -10.300 -18.262 1.00 93.25 385 ARG A O 1
ATOM 2929 N N . PHE A 1 386 ? -10.647 -8.277 -17.348 1.00 93.88 386 PHE A N 1
ATOM 2930 C CA . PHE A 1 386 ? -11.308 -8.755 -16.134 1.00 93.88 386 PHE A CA 1
ATOM 2931 C C . PHE A 1 386 ? -12.630 -8.031 -15.885 1.00 93.88 386 PHE A C 1
ATOM 2933 O O . PHE A 1 386 ? -12.788 -6.863 -16.227 1.00 93.88 386 PHE A O 1
ATOM 2940 N N . ASP A 1 387 ? -13.554 -8.702 -15.197 1.00 94.81 387 ASP A N 1
ATOM 2941 C CA . ASP A 1 387 ? -14.763 -8.072 -14.667 1.00 94.81 387 ASP A CA 1
ATOM 2942 C C . ASP A 1 387 ? -14.410 -7.299 -13.378 1.00 94.81 387 ASP A C 1
ATOM 2944 O O . ASP A 1 387 ? -14.521 -7.790 -12.251 1.00 94.81 387 ASP A O 1
ATOM 2948 N N . CYS A 1 388 ? -13.874 -6.088 -13.544 1.00 95.62 388 CYS A N 1
ATOM 2949 C CA . CYS A 1 388 ? -13.434 -5.238 -12.438 1.00 95.62 388 CYS A CA 1
ATOM 2950 C C . CYS A 1 388 ? -14.629 -4.593 -11.713 1.00 95.62 388 CYS A C 1
ATOM 2952 O O . CYS A 1 388 ? -15.007 -3.459 -12.009 1.00 95.62 388 CYS A O 1
ATOM 2954 N N . ARG A 1 389 ? -15.197 -5.283 -10.718 1.00 94.69 389 ARG A N 1
ATOM 2955 C CA . ARG A 1 389 ? -16.327 -4.778 -9.906 1.00 94.69 389 ARG A CA 1
ATOM 2956 C C . ARG A 1 389 ? -15.940 -3.632 -8.981 1.00 94.69 389 ARG A C 1
ATOM 2958 O O . ARG A 1 389 ? -16.769 -2.787 -8.646 1.00 94.69 389 ARG A O 1
ATOM 2965 N N . HIS A 1 390 ? -14.675 -3.602 -8.583 1.00 93.62 390 HIS A N 1
ATOM 2966 C CA . HIS A 1 390 ? -14.082 -2.501 -7.843 1.00 93.62 390 HIS A CA 1
ATOM 2967 C C . HIS A 1 390 ? -12.753 -2.144 -8.491 1.00 93.62 390 HIS A C 1
ATOM 2969 O O . HIS A 1 390 ? -11.980 -3.039 -8.829 1.00 93.62 390 HIS A O 1
ATOM 2975 N N . MET A 1 391 ? -12.495 -0.848 -8.655 1.00 94.88 391 MET A N 1
ATOM 2976 C CA . MET A 1 391 ? -11.254 -0.343 -9.228 1.00 94.88 391 MET A CA 1
ATOM 2977 C C . MET A 1 391 ? -10.671 0.746 -8.332 1.00 94.88 391 MET A C 1
ATOM 2979 O O . MET A 1 391 ? -11.354 1.721 -8.023 1.00 94.88 391 MET A O 1
ATOM 2983 N N . LEU A 1 392 ? -9.406 0.586 -7.953 1.00 96.81 392 LEU A N 1
ATOM 2984 C CA . LEU A 1 392 ? -8.584 1.622 -7.331 1.00 96.81 392 LEU A CA 1
ATOM 2985 C C . LEU A 1 392 ? -7.487 2.032 -8.316 1.00 96.81 392 LEU A C 1
ATOM 2987 O O . LEU A 1 392 ? -6.678 1.202 -8.710 1.00 96.81 392 LEU A O 1
ATOM 2991 N N . VAL A 1 393 ? -7.424 3.303 -8.698 1.00 97.38 393 VAL A N 1
ATOM 2992 C CA . VAL A 1 393 ? -6.249 3.848 -9.393 1.00 97.38 393 VAL A CA 1
ATOM 2993 C C . VAL A 1 393 ? -5.532 4.747 -8.399 1.00 97.38 393 VAL A C 1
ATOM 2995 O O . VAL A 1 393 ? -6.064 5.787 -8.023 1.00 97.38 393 VAL A O 1
ATOM 2998 N N . GLY A 1 394 ? -4.380 4.291 -7.916 1.00 95.81 394 GLY A N 1
ATOM 2999 C CA . GLY A 1 394 ? -3.629 4.942 -6.850 1.00 95.81 394 GLY A CA 1
ATOM 3000 C C . GLY A 1 394 ? -2.303 5.504 -7.344 1.00 95.81 394 GLY A C 1
ATOM 3001 O O . GLY A 1 394 ? -1.569 4.843 -8.079 1.00 95.81 394 GLY A O 1
ATOM 3002 N N . ASP A 1 395 ? -1.970 6.705 -6.888 1.00 96.44 395 ASP A N 1
ATOM 3003 C CA . ASP A 1 395 ? -0.596 7.188 -6.931 1.00 96.44 395 ASP A CA 1
ATOM 3004 C C . ASP A 1 395 ? 0.158 6.621 -5.720 1.00 96.44 395 ASP A C 1
ATOM 3006 O O . ASP A 1 395 ? -0.268 6.770 -4.570 1.00 96.44 395 ASP A O 1
ATOM 3010 N N . ALA A 1 396 ? 1.266 5.931 -5.971 1.00 96.12 396 ALA A N 1
ATOM 3011 C CA . ALA A 1 396 ? 2.165 5.422 -4.946 1.00 96.12 396 ALA A CA 1
ATOM 3012 C C . ALA A 1 396 ? 3.047 6.563 -4.442 1.00 96.12 396 ALA A C 1
ATOM 3014 O O . ALA A 1 396 ? 4.232 6.615 -4.767 1.00 96.12 396 ALA A O 1
ATOM 3015 N N . GLY A 1 397 ? 2.417 7.477 -3.699 1.00 94.31 397 GLY A N 1
ATOM 3016 C CA . GLY A 1 397 ? 2.932 8.773 -3.268 1.00 94.31 397 GLY A CA 1
ATOM 3017 C C . GLY A 1 397 ? 4.313 8.782 -2.594 1.00 94.31 397 GLY A C 1
ATOM 3018 O O . GLY A 1 397 ? 5.013 7.768 -2.547 1.00 94.31 397 GLY A O 1
ATOM 3019 N N . PRO A 1 398 ? 4.749 9.944 -2.083 1.00 96.69 398 PRO A N 1
ATOM 3020 C CA . PRO A 1 398 ? 6.106 10.193 -1.602 1.00 96.69 398 PRO A CA 1
ATOM 3021 C C . PRO A 1 398 ? 6.754 9.040 -0.819 1.00 96.69 398 PRO A C 1
ATOM 3023 O O . PRO A 1 398 ? 7.868 8.639 -1.155 1.00 96.69 398 PRO A O 1
ATOM 3026 N N . THR A 1 399 ? 6.062 8.433 0.152 1.00 96.62 399 THR A N 1
ATOM 3027 C CA . THR A 1 399 ? 6.616 7.331 0.961 1.00 96.62 399 THR A CA 1
ATOM 3028 C C . THR A 1 399 ? 7.052 6.138 0.118 1.00 96.62 399 THR A C 1
ATOM 3030 O O . THR A 1 399 ? 8.169 5.642 0.270 1.00 96.62 399 THR A O 1
ATOM 3033 N N . VAL A 1 400 ? 6.196 5.673 -0.793 1.00 97.62 400 VAL A N 1
ATOM 3034 C CA . VAL A 1 400 ? 6.535 4.557 -1.686 1.00 97.62 400 VAL A CA 1
ATOM 3035 C C . VAL A 1 400 ? 7.522 5.030 -2.754 1.00 97.62 400 VAL A C 1
ATOM 3037 O O . VAL A 1 400 ? 8.485 4.324 -3.058 1.00 97.62 400 VAL A O 1
ATOM 3040 N N . GLY A 1 401 ? 7.346 6.251 -3.263 1.00 96.81 401 GLY A N 1
ATOM 3041 C CA . GLY A 1 401 ? 8.205 6.884 -4.262 1.00 96.81 401 GLY A CA 1
ATOM 3042 C C . GLY A 1 401 ? 9.681 6.983 -3.867 1.00 96.81 401 GLY A C 1
ATOM 3043 O O . GLY A 1 401 ? 10.545 6.794 -4.725 1.00 96.81 401 GLY A O 1
ATOM 3044 N N . VAL A 1 402 ? 10.001 7.197 -2.584 1.00 96.94 402 VAL A N 1
ATOM 3045 C CA . VAL A 1 402 ? 11.392 7.187 -2.080 1.00 96.94 402 VAL A CA 1
ATOM 3046 C C . VAL A 1 402 ? 12.102 5.866 -2.390 1.00 96.94 402 VAL A C 1
ATOM 3048 O O . VAL A 1 402 ? 13.281 5.871 -2.759 1.00 96.94 402 VAL A O 1
ATOM 3051 N N . HIS A 1 403 ? 11.390 4.742 -2.265 1.00 96.69 403 HIS A N 1
ATOM 3052 C CA . HIS A 1 403 ? 11.944 3.396 -2.436 1.00 96.69 403 HIS A CA 1
ATOM 3053 C C . HIS A 1 403 ? 11.724 2.837 -3.836 1.00 96.69 403 HIS A C 1
ATOM 3055 O O . HIS A 1 403 ? 12.558 2.090 -4.324 1.00 96.69 403 HIS A O 1
ATOM 3061 N N . ALA A 1 404 ? 10.619 3.158 -4.501 1.00 95.62 404 ALA A N 1
ATOM 3062 C CA . ALA A 1 404 ? 10.306 2.602 -5.816 1.00 95.62 404 ALA A CA 1
ATOM 3063 C C . ALA A 1 404 ? 10.824 3.476 -6.973 1.00 95.62 404 ALA A C 1
ATOM 3065 O O . ALA A 1 404 ? 11.059 2.972 -8.072 1.00 95.62 404 ALA A O 1
ATOM 3066 N N . GLY A 1 405 ? 11.054 4.767 -6.717 1.00 94.62 405 GLY A N 1
ATOM 3067 C CA . GLY A 1 405 ? 11.426 5.750 -7.728 1.00 94.62 405 GLY A CA 1
ATOM 3068 C C . GLY A 1 405 ? 10.263 6.147 -8.645 1.00 94.62 405 GLY A C 1
ATOM 3069 O O . GLY A 1 405 ? 9.152 5.625 -8.520 1.00 94.62 405 GLY A O 1
ATOM 3070 N N . PRO A 1 406 ? 10.493 7.086 -9.579 1.00 94.62 406 PRO A N 1
ATOM 3071 C CA . PRO A 1 406 ? 9.502 7.471 -10.579 1.00 94.62 406 PRO A CA 1
ATOM 3072 C C . PRO A 1 406 ? 9.315 6.386 -11.653 1.00 94.62 406 PRO A C 1
ATOM 3074 O O . PRO A 1 406 ? 10.195 5.556 -11.884 1.00 94.62 406 PRO A O 1
ATOM 3077 N N . GLY A 1 407 ? 8.189 6.449 -12.365 1.00 93.88 407 GLY A N 1
ATOM 3078 C CA . GLY A 1 407 ? 7.933 5.647 -13.562 1.00 93.88 407 GLY A CA 1
ATOM 3079 C C . GLY A 1 407 ? 7.394 4.240 -13.300 1.00 93.88 407 GLY A C 1
ATOM 3080 O O . GLY A 1 407 ? 7.204 3.487 -14.261 1.00 93.88 407 GLY A O 1
ATOM 3081 N N . VAL A 1 408 ? 7.112 3.894 -12.042 1.00 96.50 408 VAL A N 1
ATOM 3082 C CA . VAL A 1 408 ? 6.480 2.630 -11.653 1.00 96.50 408 VAL A CA 1
ATOM 3083 C C . VAL A 1 408 ? 5.119 2.517 -12.315 1.00 96.50 408 VAL A C 1
ATOM 3085 O O . VAL A 1 408 ? 4.372 3.493 -12.401 1.00 96.50 408 VAL A O 1
ATOM 3088 N N . LEU A 1 409 ? 4.802 1.303 -12.749 1.00 98.25 409 LEU A N 1
ATOM 3089 C CA . LEU A 1 409 ? 3.451 0.878 -13.083 1.00 98.25 409 LEU A CA 1
ATOM 3090 C C . LEU A 1 409 ? 3.218 -0.485 -12.457 1.00 98.25 409 LEU A C 1
ATOM 3092 O O . LEU A 1 409 ? 4.087 -1.354 -12.531 1.00 98.25 409 LEU A O 1
ATOM 3096 N N . GLY A 1 410 ? 2.048 -0.687 -11.872 1.00 98.31 410 GLY A N 1
ATOM 3097 C CA . GLY A 1 410 ? 1.681 -1.970 -11.300 1.00 98.31 410 GLY A CA 1
ATOM 3098 C C . GLY A 1 410 ? 0.188 -2.208 -11.326 1.00 98.31 410 GLY A C 1
ATOM 3099 O O . GLY A 1 410 ? -0.605 -1.276 -11.446 1.00 98.31 410 GLY A O 1
ATOM 3100 N N . ILE A 1 411 ? -0.180 -3.475 -11.203 1.00 98.69 411 ILE A N 1
ATOM 3101 C CA . ILE A 1 411 ? -1.560 -3.918 -11.066 1.00 98.69 411 ILE A CA 1
ATOM 3102 C C . ILE A 1 411 ? -1.684 -4.838 -9.860 1.00 98.69 411 ILE A C 1
ATOM 3104 O O . ILE A 1 411 ? -0.802 -5.660 -9.596 1.00 98.69 411 ILE A O 1
ATOM 3108 N N . ALA A 1 412 ? -2.806 -4.728 -9.161 1.00 98.38 412 ALA A N 1
ATOM 3109 C CA . ALA A 1 412 ? -3.222 -5.704 -8.173 1.00 98.38 412 ALA A CA 1
ATOM 3110 C C . ALA A 1 412 ? -4.606 -6.242 -8.522 1.00 98.38 412 ALA A C 1
ATOM 3112 O O . ALA A 1 412 ? -5.466 -5.495 -8.986 1.00 98.38 412 ALA A O 1
ATOM 3113 N N . THR A 1 413 ? -4.834 -7.532 -8.292 1.00 97.62 413 THR A N 1
ATOM 3114 C CA . THR A 1 413 ? -6.190 -8.085 -8.332 1.00 97.62 413 THR A CA 1
ATOM 3115 C C . THR A 1 413 ? -6.427 -9.054 -7.186 1.00 97.62 413 THR A C 1
ATOM 3117 O O . THR A 1 413 ? -5.507 -9.724 -6.712 1.00 97.62 413 THR A O 1
ATOM 3120 N N . CYS A 1 414 ? -7.679 -9.129 -6.746 1.00 96.19 414 CYS A N 1
ATOM 3121 C CA . CYS A 1 414 ? -8.174 -10.139 -5.826 1.00 96.19 414 CYS A CA 1
ATOM 3122 C C . CYS A 1 414 ? -9.524 -10.657 -6.345 1.00 96.19 414 CYS A C 1
ATOM 3124 O O . CYS A 1 414 ? -10.432 -9.847 -6.551 1.00 96.19 414 CYS A O 1
ATOM 3126 N N . PRO A 1 415 ? -9.697 -11.975 -6.541 1.00 93.81 415 PRO A N 1
ATOM 3127 C CA . PRO A 1 415 ? -10.984 -12.556 -6.909 1.00 93.81 415 PRO A CA 1
ATOM 3128 C C . PRO A 1 415 ? -12.117 -12.157 -5.955 1.00 93.81 415 PRO A C 1
ATOM 3130 O O . PRO A 1 415 ? -11.943 -12.086 -4.733 1.00 93.81 415 PRO A O 1
ATOM 3133 N N . ILE A 1 416 ? -13.294 -11.912 -6.525 1.00 91.00 416 ILE A N 1
ATOM 3134 C CA . ILE A 1 416 ? -14.557 -11.870 -5.790 1.00 91.00 416 ILE A CA 1
ATOM 3135 C C . ILE A 1 416 ? -15.104 -13.291 -5.807 1.00 91.00 416 ILE A C 1
ATOM 3137 O O . ILE A 1 416 ? -15.186 -13.919 -6.861 1.00 91.00 416 ILE A O 1
ATOM 3141 N N . GLU A 1 417 ? -15.396 -13.824 -4.627 1.00 78.94 417 GLU A N 1
ATOM 3142 C CA . GLU A 1 417 ? -16.034 -15.133 -4.526 1.00 78.94 417 GLU A CA 1
ATOM 3143 C C . GLU A 1 417 ? -17.489 -15.011 -4.993 1.00 78.94 417 GLU A C 1
ATOM 3145 O O . GLU A 1 417 ? -18.123 -13.980 -4.757 1.00 78.94 417 GLU A O 1
ATOM 3150 N N . ALA A 1 418 ? -17.956 -16.030 -5.716 1.00 53.66 418 ALA A N 1
ATOM 3151 C CA . ALA A 1 418 ? -19.299 -16.094 -6.285 1.00 53.66 418 ALA A CA 1
ATOM 3152 C C . ALA A 1 418 ? -20.364 -16.420 -5.235 1.00 53.66 418 ALA A C 1
ATOM 3154 O O . ALA A 1 418 ? -20.034 -17.170 -4.285 1.00 53.66 418 ALA A O 1
#

Secondary structure (DSSP, 8-state):
--PPPPPP----SSS-----------SSS---PPPPPP--------------------------------TT---HHHHHHHHTTT--------------THHHHTTTSSSS----------TT--------S-PPPPEEEEEEGGG---HHHHHHHTEEEEPPEEEETTEEEEBTTTB-HHHHHHHHHH-SSPPEEEPPPHHHHHHHHHHHHTTS-EEEEEE--TTT-THHHHHHHHHHT-TTS-EEEEE-S--THHHHHHHHHHHHHHHTT--HHHHHHHHHHHHHH-EEEEE-S-SHHHHHTT--GGGGGGTTS-TT-EEEEEEETTEEEEEEEESSHHHHHHHHHHHHHHHH-TT-EEEEEEEESS-HHHHHHHHHHHHTTSEEEEEEEEE--HHHHHHH-TT-EEEEEEEPP-

Foldseek 3Di:
DDDDDDDDDDDDDDDDDDDDDDDDDDDDDDDDGDDDDDFDDDDDDDDDDDDDDDDDDDDDDDPDDDDDDDPPDDDPVVVVVVVVVVGDDDDDDDDDDDDDPPPPPVPPPPDDDDPDDDDDDDPPPPPPPDPPDPDDAFEAAEEELQQLQQPVNCVVLNYHYDFWWKDQDPDIDTENPRDWLVNLQVCCVVDPRAIAIAADALVSLLVVQCVSCVVVHAYEYQYAACLQHCNQVSNVSSVVVVVPGHYHYHHLLHTYNSSNLLSSQLSVCSVVVHDPVVSNVVSVQQSVQKWKKKWAPDQVLQVVNVQCFQVVVCPPVVPFWTFIWIRDSSGIHTDGTHRDDVVSLVVQLVVCCVSVPWAFEKQKEKEFRPPVPVSVVSQVVNVVGYNHPHYYYGYSIDNSCSRRPH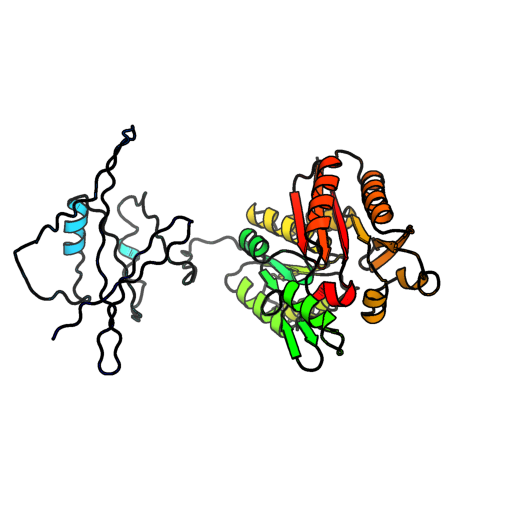GMIMMMIGGDDD

pLDDT: mean 73.44, std 31.45, range [21.12, 98.94]